Protein AF-A0A7S4Q093-F1 (afdb_monomer_lite)

Structure (mmCIF, N/CA/C/O backbone):
data_AF-A0A7S4Q093-F1
#
_entry.id   AF-A0A7S4Q093-F1
#
loop_
_atom_site.group_PDB
_atom_site.id
_atom_site.type_symbol
_atom_site.label_atom_id
_atom_site.label_alt_id
_atom_site.label_comp_id
_atom_site.label_asym_id
_atom_site.label_entity_id
_atom_site.label_seq_id
_atom_site.pdbx_PDB_ins_code
_atom_site.Cartn_x
_atom_site.Cartn_y
_atom_site.Cartn_z
_atom_site.occupancy
_atom_site.B_iso_or_equiv
_atom_site.auth_seq_id
_atom_site.auth_comp_id
_atom_site.auth_asym_id
_atom_site.auth_atom_id
_atom_site.pdbx_PDB_model_num
ATOM 1 N N . THR A 1 1 ? -4.321 59.239 10.954 1.00 41.81 1 THR A N 1
ATOM 2 C CA . THR A 1 1 ? -4.217 59.360 9.483 1.00 41.81 1 THR A CA 1
ATOM 3 C C . THR A 1 1 ? -3.588 58.085 8.935 1.00 41.81 1 THR A C 1
ATOM 5 O O . THR A 1 1 ? -2.416 57.881 9.186 1.00 41.81 1 THR A O 1
ATOM 8 N N . ASN A 1 2 ? -4.231 57.126 8.271 1.00 36.97 2 ASN A N 1
ATOM 9 C CA . ASN A 1 2 ? -5.605 56.872 7.836 1.00 36.97 2 ASN A CA 1
ATOM 10 C C . ASN A 1 2 ? -5.773 55.340 7.677 1.00 36.97 2 ASN A C 1
ATOM 12 O O . ASN A 1 2 ? -4.810 54.667 7.329 1.00 36.97 2 ASN A O 1
ATOM 16 N N . ALA A 1 3 ? -6.993 54.868 7.967 1.00 38.91 3 ALA A N 1
ATOM 17 C CA . ALA A 1 3 ? -7.809 53.797 7.353 1.00 38.91 3 ALA A CA 1
ATOM 18 C C . ALA A 1 3 ? -7.113 52.649 6.575 1.00 38.91 3 ALA A C 1
ATOM 20 O O . ALA A 1 3 ? -6.333 52.891 5.666 1.00 38.91 3 ALA A O 1
ATOM 21 N N . ALA A 1 4 ? -7.334 51.367 6.897 1.00 43.38 4 ALA A N 1
ATOM 22 C CA . ALA A 1 4 ? -8.561 50.572 6.688 1.00 43.38 4 ALA A CA 1
ATOM 23 C C . ALA A 1 4 ? -9.016 50.506 5.214 1.00 43.38 4 ALA A C 1
ATOM 25 O O . ALA A 1 4 ? -9.569 51.469 4.693 1.00 43.38 4 ALA A O 1
ATOM 26 N N . ALA A 1 5 ? -8.856 49.338 4.579 1.00 48.91 5 ALA A N 1
ATOM 27 C CA . ALA A 1 5 ? -9.559 48.976 3.350 1.00 48.91 5 ALA A CA 1
ATOM 28 C C . ALA A 1 5 ? -10.008 47.509 3.418 1.00 48.91 5 ALA A C 1
ATOM 30 O O . ALA A 1 5 ? -9.231 46.569 3.272 1.00 48.91 5 ALA A O 1
ATOM 31 N N . VAL A 1 6 ? -11.300 47.376 3.695 1.00 45.00 6 VAL A N 1
ATOM 32 C CA . VAL A 1 6 ? -12.153 46.202 3.531 1.00 45.00 6 VAL A CA 1
ATOM 33 C C . VAL A 1 6 ? -12.387 45.990 2.033 1.00 45.00 6 VAL A C 1
ATOM 35 O O . VAL A 1 6 ? -12.775 46.935 1.351 1.00 45.00 6 VAL A O 1
ATOM 38 N N . SER A 1 7 ? -12.234 44.765 1.526 1.00 49.38 7 SER A N 1
ATOM 39 C CA . SER A 1 7 ? -12.837 44.369 0.247 1.00 49.38 7 SER A CA 1
ATOM 40 C C . SER A 1 7 ? -13.819 43.224 0.470 1.00 49.38 7 SER A C 1
ATOM 42 O O . SER A 1 7 ? -13.438 42.064 0.626 1.00 49.38 7 SER A O 1
ATOM 44 N N . GLN A 1 8 ? -15.098 43.587 0.493 1.00 39.06 8 GLN A N 1
ATOM 45 C CA . GLN A 1 8 ? -16.217 42.694 0.231 1.00 39.06 8 GLN A CA 1
ATOM 46 C C . GLN A 1 8 ? -16.227 42.354 -1.265 1.00 39.06 8 GLN A C 1
ATOM 48 O O . GLN A 1 8 ? -16.162 43.249 -2.104 1.00 39.06 8 GLN A O 1
ATOM 53 N N . GLY A 1 9 ? -16.345 41.071 -1.589 1.00 37.94 9 GLY A N 1
ATOM 54 C CA . GLY A 1 9 ? -16.646 40.580 -2.931 1.00 37.94 9 GLY A CA 1
ATOM 55 C C . GLY A 1 9 ? -17.613 39.415 -2.795 1.00 37.94 9 GLY A C 1
ATOM 56 O O . GLY A 1 9 ? -17.216 38.328 -2.388 1.00 37.94 9 GLY A O 1
ATOM 57 N N . GLY A 1 10 ? -18.895 39.687 -3.026 1.00 34.59 10 GLY A N 1
ATOM 58 C CA . GLY A 1 10 ? -19.968 38.704 -2.955 1.00 34.59 10 GLY A CA 1
ATOM 59 C C . GLY A 1 10 ? -20.244 38.001 -4.284 1.00 34.59 10 GLY A C 1
ATOM 60 O O . GLY A 1 10 ? -19.750 38.400 -5.333 1.00 34.59 10 GLY A O 1
ATOM 61 N N . GLY A 1 11 ? -21.142 37.017 -4.199 1.00 33.53 11 GLY A N 1
ATOM 62 C CA . GLY A 1 11 ? -22.053 36.643 -5.281 1.00 33.53 11 GLY A CA 1
ATOM 63 C C . GLY A 1 11 ? -21.594 35.491 -6.171 1.00 33.53 11 GLY A C 1
ATOM 64 O O . GLY A 1 11 ? -20.792 35.677 -7.075 1.00 33.53 11 GLY A O 1
ATOM 65 N N . GLY A 1 12 ? -22.194 34.314 -5.979 1.00 34.25 12 GLY A N 1
ATOM 66 C CA . GLY A 1 12 ? -22.046 33.198 -6.914 1.00 34.25 12 GLY A CA 1
ATOM 67 C C . GLY A 1 12 ? -22.734 31.910 -6.475 1.00 34.25 12 GLY A C 1
ATOM 68 O O . GLY A 1 12 ? -22.118 30.853 -6.506 1.00 34.25 12 GLY A O 1
ATOM 69 N N . ALA A 1 13 ? -23.992 31.984 -6.031 1.00 38.88 13 ALA A N 1
ATOM 70 C CA . ALA A 1 13 ? -24.814 30.799 -5.808 1.00 38.88 13 ALA A CA 1
ATOM 71 C C . ALA A 1 13 ? -25.238 30.214 -7.166 1.00 38.88 13 ALA A C 1
ATOM 73 O O . ALA A 1 13 ? -26.128 30.752 -7.821 1.00 38.88 13 ALA A O 1
ATOM 74 N N . MET A 1 14 ? -24.603 29.121 -7.592 1.00 45.47 14 MET A N 1
ATOM 75 C CA . MET A 1 14 ? -25.152 28.246 -8.626 1.00 45.47 14 MET A CA 1
ATOM 76 C C . MET A 1 14 ? -25.772 27.031 -7.950 1.00 45.47 14 MET A C 1
ATOM 78 O O . MET A 1 14 ? -25.078 26.188 -7.385 1.00 45.47 14 MET A O 1
ATOM 82 N N . GLY A 1 15 ? -27.101 26.977 -7.996 1.00 39.75 15 GLY A N 1
ATOM 83 C CA . GLY A 1 15 ? -27.858 25.782 -7.675 1.00 39.75 15 GLY A CA 1
ATOM 84 C C . GLY A 1 15 ? -27.622 24.715 -8.738 1.00 39.75 15 GLY A C 1
ATOM 85 O O . GLY A 1 15 ? -27.800 24.964 -9.928 1.00 39.75 15 GLY A O 1
ATOM 86 N N . ILE A 1 16 ? -27.258 23.518 -8.293 1.00 44.91 16 ILE A N 1
ATOM 87 C CA . ILE A 1 16 ? -27.416 22.293 -9.069 1.00 44.91 16 ILE A CA 1
ATOM 88 C C . ILE A 1 16 ? -28.429 21.460 -8.298 1.00 44.91 16 ILE A C 1
ATOM 90 O O . ILE A 1 16 ? -28.146 20.921 -7.231 1.00 44.91 16 ILE A O 1
ATOM 94 N N . GLY A 1 17 ? -29.651 21.462 -8.819 1.00 35.31 17 GLY A N 1
ATOM 95 C CA . GLY A 1 17 ? -30.701 20.556 -8.401 1.00 35.31 17 GLY A CA 1
ATOM 96 C C . GLY A 1 17 ? -30.559 19.195 -9.075 1.00 35.31 17 GLY A C 1
ATOM 97 O O . GLY A 1 17 ? -29.995 19.082 -10.160 1.00 35.31 17 GLY A O 1
ATOM 98 N N . GLY A 1 18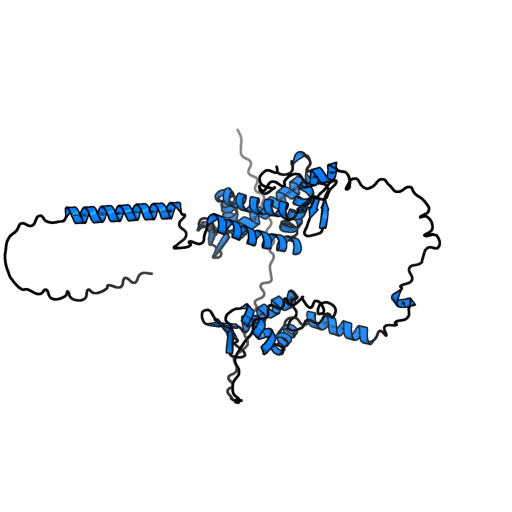 ? -31.170 18.200 -8.435 1.00 35.41 18 GLY A N 1
ATOM 99 C CA . GLY A 1 18 ? -31.734 17.033 -9.105 1.00 35.41 18 GLY A CA 1
ATOM 100 C C . GLY A 1 18 ? -30.784 15.862 -9.318 1.00 35.41 18 GLY A C 1
ATOM 101 O O . GLY A 1 18 ? -30.053 15.828 -10.299 1.00 35.41 18 GLY A O 1
ATOM 102 N N . LEU A 1 19 ? -30.884 14.864 -8.435 1.00 41.19 19 LEU A N 1
ATOM 103 C CA . LEU A 1 19 ? -31.266 13.475 -8.752 1.00 41.19 19 LEU A CA 1
ATOM 104 C C . LEU A 1 19 ? -30.945 12.587 -7.535 1.00 41.19 19 LEU A C 1
ATOM 106 O O . LEU A 1 19 ? -30.003 11.799 -7.544 1.00 41.19 19 LEU A O 1
ATOM 110 N N . LEU A 1 20 ? -31.742 12.734 -6.469 1.00 38.94 20 LEU A N 1
ATOM 111 C CA . LEU A 1 20 ? -31.975 11.621 -5.551 1.00 38.94 20 LEU A CA 1
ATOM 112 C C . LEU A 1 20 ? -32.870 10.629 -6.299 1.00 38.94 20 LEU A C 1
ATOM 114 O O . LEU A 1 20 ? -34.013 10.943 -6.619 1.00 38.94 20 LEU A O 1
ATOM 118 N N . GLY A 1 21 ? -32.307 9.475 -6.643 1.00 35.91 21 GLY A N 1
ATOM 119 C CA . GLY A 1 21 ? -33.077 8.305 -7.031 1.00 35.91 21 GLY A CA 1
ATOM 120 C C . GLY A 1 21 ? -33.432 7.530 -5.773 1.00 35.91 21 GLY A C 1
ATOM 121 O O . GLY A 1 21 ? -32.570 6.860 -5.207 1.00 35.91 21 GLY A O 1
ATOM 122 N N . ASP A 1 22 ? -34.685 7.647 -5.352 1.00 33.94 22 ASP A N 1
ATOM 123 C CA . ASP A 1 22 ? -35.308 6.760 -4.379 1.00 33.94 22 ASP A CA 1
ATOM 124 C C . ASP A 1 22 ? -35.405 5.358 -5.003 1.00 33.94 22 ASP A C 1
ATOM 126 O O . ASP A 1 22 ? -36.080 5.163 -6.016 1.00 33.94 22 ASP A O 1
ATOM 130 N N . TYR A 1 23 ? -34.684 4.388 -4.437 1.00 38.84 23 TYR A N 1
ATOM 131 C CA . TYR A 1 23 ? -34.866 2.970 -4.750 1.00 38.84 23 TYR A CA 1
ATOM 132 C C . TYR A 1 23 ? -35.584 2.333 -3.563 1.00 38.84 23 TYR A C 1
ATOM 134 O O . TYR A 1 23 ? -34.967 1.983 -2.556 1.00 38.84 23 TYR A O 1
ATOM 142 N N . ASP A 1 24 ? -36.905 2.284 -3.691 1.00 34.56 24 ASP A N 1
ATOM 143 C CA . ASP A 1 24 ? -37.851 1.716 -2.741 1.00 34.56 24 ASP A CA 1
ATOM 144 C C . ASP A 1 24 ? -38.263 0.294 -3.170 1.00 34.56 24 ASP A C 1
ATOM 146 O O . ASP A 1 24 ? -38.396 0.006 -4.360 1.00 34.56 24 ASP A O 1
ATOM 150 N N . SER A 1 25 ? -38.510 -0.522 -2.147 1.00 38.59 25 SER A N 1
ATOM 151 C CA . SER A 1 25 ? -39.429 -1.664 -2.076 1.00 38.59 25 SER A CA 1
ATOM 152 C C . SER A 1 25 ? -39.102 -3.004 -2.775 1.00 38.59 25 SER A C 1
ATOM 154 O O . SER A 1 25 ? -39.119 -3.158 -3.993 1.00 38.59 25 SER A O 1
ATOM 156 N N . ASP A 1 26 ? -38.827 -3.982 -1.900 1.00 40.19 26 ASP A N 1
ATOM 157 C CA . ASP A 1 26 ? -39.508 -5.281 -1.731 1.00 40.19 26 ASP A CA 1
ATOM 158 C C . ASP A 1 26 ? -39.738 -6.237 -2.916 1.00 40.19 26 ASP A C 1
ATOM 160 O O . ASP A 1 26 ? -40.526 -5.981 -3.813 1.00 40.19 26 ASP A O 1
ATOM 164 N N . ASP A 1 27 ? -39.136 -7.428 -2.798 1.00 38.56 27 ASP A N 1
ATOM 165 C CA . ASP A 1 27 ? -39.721 -8.770 -3.014 1.00 38.56 27 ASP A CA 1
ATOM 166 C C . ASP A 1 27 ? -38.561 -9.779 -2.786 1.00 38.56 27 ASP A C 1
ATOM 168 O O . ASP A 1 27 ? -37.465 -9.604 -3.307 1.00 38.56 27 ASP A O 1
ATOM 172 N N . GLU A 1 28 ? -38.604 -10.783 -1.905 1.00 39.38 28 GLU A N 1
ATOM 173 C CA . GLU A 1 28 ? -39.459 -11.967 -1.984 1.00 39.38 28 GLU A CA 1
ATOM 174 C C . GLU A 1 28 ? -39.559 -12.711 -0.628 1.00 39.38 28 GLU A C 1
ATOM 176 O O . GLU A 1 28 ? -38.603 -12.833 0.145 1.00 39.38 28 GLU A O 1
ATOM 181 N N . ARG A 1 29 ? -40.741 -13.297 -0.399 1.00 36.84 29 ARG A N 1
ATOM 182 C CA . ARG A 1 29 ? -41.085 -14.286 0.642 1.00 36.84 29 ARG A CA 1
ATOM 183 C C . ARG A 1 29 ? -40.272 -15.591 0.529 1.00 36.84 29 ARG A C 1
ATOM 185 O O . ARG A 1 29 ? -40.021 -16.046 -0.584 1.00 36.84 29 ARG A O 1
ATOM 192 N N . PRO A 1 30 ? -40.018 -16.324 1.632 1.00 39.66 30 PRO A N 1
ATOM 193 C CA . PRO A 1 30 ? -39.622 -17.725 1.545 1.00 39.66 30 PRO A CA 1
ATOM 194 C C . PRO A 1 30 ? -40.848 -18.632 1.351 1.00 39.66 30 PRO A C 1
ATOM 196 O O . PRO A 1 30 ? -41.796 -18.607 2.139 1.00 39.66 30 PRO A O 1
ATOM 199 N N . ALA A 1 31 ? -40.817 -19.463 0.309 1.00 36.34 31 ALA A N 1
ATOM 200 C CA . ALA A 1 31 ? -41.758 -20.561 0.134 1.00 36.34 31 ALA A CA 1
ATOM 201 C C . ALA A 1 31 ? -41.451 -21.690 1.132 1.00 36.34 31 ALA A C 1
ATOM 203 O O . ALA A 1 31 ? -40.330 -22.198 1.197 1.00 36.34 31 ALA A O 1
ATOM 204 N N . ALA A 1 32 ? -42.472 -22.086 1.889 1.00 36.25 32 ALA A N 1
ATOM 205 C CA . ALA A 1 32 ? -42.519 -23.348 2.610 1.00 36.25 32 ALA A CA 1
ATOM 206 C C . ALA A 1 32 ? -42.707 -24.508 1.617 1.00 36.25 32 ALA A C 1
ATOM 208 O O . ALA A 1 32 ? -43.475 -24.393 0.662 1.00 36.25 32 ALA A O 1
ATOM 209 N N . GLY A 1 33 ? -42.031 -25.629 1.861 1.00 33.47 33 GLY A N 1
ATOM 210 C CA . GLY A 1 33 ? -42.179 -26.842 1.064 1.00 33.47 33 GLY A CA 1
ATOM 211 C C . GLY A 1 33 ? -41.406 -28.015 1.654 1.00 33.47 33 GLY A C 1
ATOM 212 O O . GLY A 1 33 ? -40.234 -28.212 1.347 1.00 33.47 33 GLY A O 1
ATOM 213 N N . ASP A 1 34 ? -42.088 -28.788 2.495 1.00 32.59 34 ASP A N 1
ATOM 214 C CA . ASP A 1 34 ? -41.695 -30.129 2.921 1.00 32.59 34 ASP A CA 1
ATOM 215 C C . ASP A 1 34 ? -41.695 -31.120 1.740 1.00 32.59 34 ASP A C 1
ATOM 217 O O . ASP A 1 34 ? -42.625 -31.136 0.934 1.00 32.59 34 ASP A O 1
ATOM 221 N N . SER A 1 35 ? -40.694 -32.007 1.668 1.00 33.81 35 SER A N 1
ATOM 222 C CA . SER A 1 35 ? -40.872 -33.478 1.661 1.00 33.81 35 SER A CA 1
ATOM 223 C C . SER A 1 35 ? -39.650 -34.249 1.120 1.00 33.81 35 SER A C 1
ATOM 225 O O . SER A 1 35 ? -39.313 -34.255 -0.058 1.00 33.81 35 SER A O 1
ATOM 227 N N . VAL A 1 36 ? -38.988 -34.927 2.060 1.00 37.00 36 VAL A N 1
ATOM 228 C CA . VAL A 1 36 ? -38.481 -36.313 2.049 1.00 37.00 36 VAL A CA 1
ATOM 229 C C . VAL A 1 36 ? -38.306 -37.031 0.693 1.00 37.00 36 VAL A C 1
ATOM 231 O O . VAL A 1 36 ? -39.284 -37.414 0.055 1.00 37.00 36 VAL A O 1
ATOM 234 N N . LYS A 1 37 ? -37.072 -37.483 0.410 1.00 34.25 37 LYS A N 1
ATOM 235 C CA . LYS A 1 37 ? -36.822 -38.900 0.072 1.00 34.25 37 LYS A CA 1
ATOM 236 C C . LYS A 1 37 ? -35.400 -39.348 0.406 1.00 34.25 37 LYS A C 1
ATOM 238 O O . LYS A 1 37 ? -34.410 -38.734 0.028 1.00 34.25 37 LYS A O 1
ATOM 243 N N . ALA A 1 38 ? -35.365 -40.439 1.159 1.00 34.88 38 ALA A N 1
ATOM 244 C CA . ALA A 1 38 ? -34.202 -41.142 1.655 1.00 34.88 38 ALA A CA 1
ATOM 245 C C . ALA A 1 38 ? -33.433 -41.859 0.541 1.00 34.88 38 ALA A C 1
ATOM 247 O O . ALA A 1 38 ? -34.047 -42.525 -0.288 1.00 34.88 38 ALA A O 1
ATOM 248 N N . LEU A 1 39 ? -32.102 -41.847 0.627 1.00 34.94 39 LEU A N 1
ATOM 249 C CA . LEU A 1 39 ? -31.266 -42.955 0.174 1.00 34.94 39 LEU A CA 1
ATOM 250 C C . LEU A 1 39 ? -30.176 -43.214 1.215 1.00 34.94 39 LEU A C 1
ATOM 252 O O . LEU A 1 39 ? -29.510 -42.307 1.710 1.00 34.94 39 LEU A O 1
ATOM 256 N N . LYS A 1 40 ? -30.085 -44.488 1.584 1.00 35.03 40 LYS A N 1
ATOM 257 C CA . LYS A 1 40 ? -29.307 -45.068 2.671 1.00 35.03 40 LYS A CA 1
ATOM 258 C C . LYS A 1 40 ? -28.421 -46.140 2.045 1.00 35.03 40 LYS A C 1
ATOM 260 O O . LYS A 1 40 ? -28.958 -47.093 1.494 1.00 35.03 40 LYS A O 1
ATOM 265 N N . SER A 1 41 ? -27.107 -45.998 2.171 1.00 35.00 41 SER A N 1
ATOM 266 C CA . SER A 1 41 ? -26.101 -47.070 2.039 1.00 35.00 41 SER A CA 1
ATOM 267 C C . SER A 1 41 ? -24.745 -46.442 2.382 1.00 35.00 41 SER A C 1
ATOM 269 O O . SER A 1 41 ? -24.310 -45.534 1.687 1.00 35.00 41 SER A O 1
ATOM 271 N N . ALA A 1 42 ? -24.230 -46.624 3.598 1.00 32.97 42 ALA A N 1
ATOM 272 C CA . ALA A 1 42 ? -23.535 -47.798 4.146 1.00 32.97 42 ALA A CA 1
ATOM 273 C C . ALA A 1 42 ? -22.020 -47.751 3.869 1.00 32.97 42 ALA A C 1
ATOM 275 O O . ALA A 1 42 ? -21.568 -47.496 2.761 1.00 32.97 42 ALA A O 1
ATOM 276 N N . ALA A 1 43 ? -21.283 -47.923 4.963 1.00 35.88 43 ALA A N 1
ATOM 277 C CA . ALA A 1 43 ? -19.899 -47.553 5.201 1.00 35.88 43 ALA A CA 1
ATOM 278 C C . ALA A 1 43 ? -18.875 -48.625 4.794 1.00 35.88 43 ALA A C 1
ATOM 280 O O . ALA A 1 43 ? -19.226 -49.797 4.711 1.00 35.88 43 ALA A O 1
ATOM 281 N N . ALA A 1 44 ? -17.607 -48.209 4.675 1.00 32.50 44 ALA A N 1
ATOM 282 C CA . ALA A 1 44 ? -16.437 -48.730 5.411 1.00 32.50 44 ALA A CA 1
ATOM 283 C C . ALA A 1 44 ? -15.148 -48.622 4.575 1.00 32.50 44 ALA A C 1
ATOM 285 O O . ALA A 1 44 ? -15.147 -48.950 3.393 1.00 32.50 44 ALA A O 1
ATOM 286 N N . GLY A 1 45 ? -14.038 -48.237 5.216 1.00 28.98 45 GLY A N 1
ATOM 287 C CA . GLY A 1 45 ? -12.690 -48.461 4.681 1.00 28.98 45 GLY A CA 1
ATOM 288 C C . GLY A 1 45 ? -11.679 -47.382 5.053 1.00 28.98 45 GLY A C 1
ATOM 289 O O . GLY A 1 45 ? -11.625 -46.337 4.422 1.00 28.98 45 GLY A O 1
ATOM 290 N N . ALA A 1 46 ? -10.892 -47.652 6.090 1.00 32.47 46 ALA A N 1
ATOM 291 C CA . ALA A 1 46 ? -9.829 -46.814 6.629 1.00 32.47 46 ALA A CA 1
ATOM 292 C C . ALA A 1 46 ? -8.517 -46.872 5.814 1.00 32.47 46 ALA A C 1
ATOM 294 O O . ALA A 1 46 ? -8.230 -47.889 5.192 1.00 32.47 46 ALA A O 1
ATOM 295 N N . GLY A 1 47 ? -7.670 -45.845 5.979 1.00 29.56 47 GLY A N 1
ATOM 296 C CA . GLY A 1 47 ? -6.220 -46.033 6.157 1.00 29.56 47 GLY A CA 1
ATOM 297 C C . GLY A 1 47 ? -5.268 -45.604 5.028 1.00 29.56 47 GLY A C 1
ATOM 298 O O . GLY A 1 47 ? -5.248 -46.230 3.979 1.00 29.56 47 GLY A O 1
ATOM 299 N N . GLY A 1 48 ? -4.398 -44.627 5.346 1.00 30.45 48 GLY A N 1
ATOM 300 C CA . GLY A 1 48 ? -3.030 -44.425 4.812 1.00 30.45 48 GLY A CA 1
ATOM 301 C C . GLY A 1 48 ? -2.942 -43.902 3.370 1.00 30.45 48 GLY A C 1
ATOM 302 O O . GLY A 1 48 ? -3.490 -44.487 2.452 1.00 30.45 48 GLY A O 1
ATOM 303 N N . THR A 1 49 ? -2.205 -42.851 3.015 1.00 30.33 49 THR A N 1
ATOM 304 C CA . THR A 1 49 ? -0.771 -42.631 3.237 1.00 30.33 49 THR A CA 1
ATOM 305 C C . THR A 1 49 ? -0.464 -41.232 2.689 1.00 30.33 49 THR A C 1
ATOM 307 O O . THR A 1 49 ? -0.940 -40.877 1.609 1.00 30.33 49 THR A O 1
ATOM 310 N N . GLU A 1 50 ? 0.313 -40.434 3.413 1.00 39.38 50 GLU A N 1
ATOM 311 C CA . GLU A 1 50 ? 0.811 -39.142 2.948 1.00 39.38 50 GLU A CA 1
ATOM 312 C C . GLU A 1 50 ? 1.860 -39.363 1.852 1.00 39.38 50 GLU A C 1
ATOM 314 O O . GLU A 1 50 ? 2.928 -39.919 2.100 1.00 39.38 50 GLU A O 1
ATOM 319 N N . SER A 1 51 ? 1.560 -38.927 0.628 1.00 32.84 51 SER A N 1
ATOM 320 C CA . SER A 1 51 ? 2.559 -38.755 -0.425 1.00 32.84 51 SER A CA 1
ATOM 321 C C . SER A 1 51 ? 2.631 -37.277 -0.789 1.00 32.84 51 SER A C 1
ATOM 323 O O . SER A 1 51 ? 1.727 -36.736 -1.432 1.00 32.84 51 SER A O 1
ATOM 325 N N . SER A 1 52 ? 3.717 -36.629 -0.378 1.00 40.00 52 SER A N 1
ATOM 326 C CA . SER A 1 52 ? 4.151 -35.302 -0.808 1.00 40.00 52 SER A CA 1
ATOM 327 C C . SER A 1 52 ? 4.569 -35.337 -2.284 1.00 40.00 52 SER A C 1
ATOM 329 O O . SER A 1 52 ? 5.741 -35.299 -2.644 1.00 40.00 52 SER A O 1
ATOM 331 N N . GLY A 1 53 ? 3.575 -35.438 -3.165 1.00 31.70 53 GLY A N 1
ATOM 332 C CA . GLY A 1 53 ? 3.723 -35.232 -4.598 1.00 31.70 53 GLY A CA 1
ATOM 333 C C . GLY A 1 53 ? 3.540 -33.755 -4.914 1.00 31.70 53 GLY A C 1
ATOM 334 O O . GLY A 1 53 ? 2.419 -33.256 -4.950 1.00 31.70 53 GLY A O 1
ATOM 335 N N . GLN A 1 54 ? 4.648 -33.058 -5.131 1.00 37.84 54 GLN A N 1
ATOM 336 C CA . GLN A 1 54 ? 4.697 -31.684 -5.615 1.00 37.84 54 GLN A CA 1
ATOM 337 C C . GLN A 1 54 ? 4.041 -31.638 -7.009 1.00 37.84 54 GLN A C 1
ATOM 339 O O . GLN A 1 54 ? 4.673 -31.940 -8.022 1.00 37.84 54 GLN A O 1
ATOM 344 N N . GLN A 1 55 ? 2.737 -31.343 -7.054 1.00 35.75 55 GLN A N 1
ATOM 345 C CA . GLN A 1 55 ? 1.987 -31.176 -8.296 1.00 35.75 55 GLN A CA 1
ATOM 346 C C . GLN A 1 55 ? 2.551 -29.958 -9.029 1.00 35.75 55 GLN A C 1
ATOM 348 O O . GLN A 1 55 ? 2.314 -28.813 -8.646 1.00 35.75 55 GLN A O 1
ATOM 353 N N . LYS A 1 56 ? 3.336 -30.217 -10.080 1.00 38.84 56 LYS A N 1
ATOM 354 C CA . LYS A 1 56 ? 3.640 -29.223 -11.109 1.00 38.84 56 LYS A CA 1
ATOM 355 C C . LYS A 1 56 ? 2.311 -28.668 -11.607 1.00 38.84 56 LYS A C 1
ATOM 357 O O . LYS A 1 56 ? 1.462 -29.432 -12.052 1.00 38.84 56 LYS A O 1
ATOM 362 N N . GLY A 1 57 ? 2.154 -27.354 -11.468 1.00 40.25 57 GLY A N 1
ATOM 363 C CA . GLY A 1 57 ? 0.997 -26.610 -11.936 1.00 40.25 57 GLY A CA 1
ATOM 364 C C . GLY A 1 57 ? 0.734 -26.923 -13.400 1.00 40.25 57 GLY A C 1
ATOM 365 O O . GLY A 1 57 ? 1.531 -26.606 -14.279 1.00 40.25 57 GLY A O 1
ATOM 366 N N . ASP A 1 58 ? -0.385 -27.588 -13.612 1.00 38.47 58 ASP A N 1
ATOM 367 C CA . ASP A 1 58 ? -0.986 -27.881 -14.893 1.00 38.47 58 ASP A CA 1
ATOM 368 C C . ASP A 1 58 ? -1.496 -26.568 -15.515 1.00 38.47 58 ASP A C 1
ATOM 370 O O . ASP A 1 58 ? -2.667 -26.204 -15.427 1.00 38.47 58 ASP A O 1
ATOM 374 N N . ASP A 1 59 ? -0.576 -25.821 -16.129 1.00 45.84 59 ASP A N 1
ATOM 375 C CA . ASP A 1 59 ? -0.819 -24.539 -16.814 1.00 45.84 59 ASP A CA 1
ATOM 376 C C . ASP A 1 59 ? -1.564 -24.713 -18.162 1.00 45.84 59 ASP A C 1
ATOM 378 O O . ASP A 1 59 ? -1.752 -23.764 -18.921 1.00 45.84 59 ASP A O 1
ATOM 382 N N . TRP A 1 60 ? -2.046 -25.925 -18.472 1.00 44.91 60 TRP A N 1
ATOM 383 C CA . TRP A 1 60 ? -2.763 -26.241 -19.716 1.00 44.91 60 TRP A CA 1
ATOM 384 C C . TRP A 1 60 ? -4.178 -25.643 -19.793 1.00 44.91 60 TRP A C 1
ATOM 386 O O . TRP A 1 60 ? -4.803 -25.669 -20.853 1.00 44.91 60 TRP A O 1
ATOM 396 N N . ALA A 1 61 ? -4.694 -25.071 -18.701 1.00 44.69 61 ALA A N 1
ATOM 397 C CA . ALA A 1 61 ? -6.013 -24.437 -18.678 1.00 44.69 61 ALA A CA 1
ATOM 398 C C . ALA A 1 61 ? -6.026 -22.992 -19.219 1.00 44.69 61 ALA A C 1
ATOM 400 O O . ALA A 1 61 ? -7.106 -22.465 -19.494 1.00 44.69 61 ALA A O 1
ATOM 401 N N . ARG A 1 62 ? -4.864 -22.341 -19.392 1.00 46.72 62 ARG A N 1
ATOM 402 C CA . ARG A 1 62 ? -4.803 -20.938 -19.845 1.00 46.72 62 ARG A CA 1
ATOM 403 C C . ARG A 1 62 ? -5.064 -20.759 -21.344 1.00 46.72 62 ARG A C 1
ATOM 405 O O . ARG A 1 62 ? -5.655 -19.754 -21.725 1.00 46.72 62 ARG A O 1
ATOM 412 N N . ASP A 1 63 ? -4.737 -21.749 -22.173 1.00 47.25 63 ASP A N 1
ATOM 413 C CA . ASP A 1 63 ? -4.767 -21.588 -23.637 1.00 47.25 63 ASP A CA 1
ATOM 414 C C . ASP A 1 63 ? -6.126 -21.867 -24.302 1.00 47.25 63 ASP A C 1
ATOM 416 O O . ASP A 1 63 ? -6.306 -21.576 -25.485 1.00 47.25 63 ASP A O 1
ATOM 420 N N . PHE A 1 64 ? -7.119 -22.372 -23.563 1.00 50.16 64 PHE A N 1
ATOM 421 C CA . PHE A 1 64 ? -8.433 -22.702 -24.139 1.00 50.16 64 PHE A CA 1
ATOM 422 C C . PHE A 1 64 ? -9.571 -21.772 -23.706 1.00 50.16 64 PHE A C 1
ATOM 424 O O . PHE A 1 64 ? -10.713 -21.997 -24.096 1.00 50.16 64 PHE A O 1
ATOM 431 N N . GLY A 1 65 ? -9.297 -20.738 -22.905 1.00 61.25 65 GLY A N 1
ATOM 432 C CA . GLY A 1 65 ? -10.310 -19.765 -22.477 1.00 61.25 65 GLY A CA 1
ATOM 433 C C . GLY A 1 65 ? -11.462 -20.345 -21.640 1.00 61.25 65 GLY A C 1
ATOM 434 O O . GLY A 1 65 ? -12.392 -19.628 -21.294 1.00 61.25 65 GLY A O 1
ATOM 435 N N . TYR A 1 66 ? -11.428 -21.626 -21.264 1.00 75.88 66 TYR A N 1
ATOM 436 C CA . TYR A 1 66 ? -12.490 -22.249 -20.478 1.00 75.88 66 TYR A CA 1
ATOM 437 C C . TYR A 1 66 ? -12.356 -21.893 -18.991 1.00 75.88 66 TYR A C 1
ATOM 439 O O . TYR A 1 66 ? -11.578 -22.496 -18.251 1.00 75.88 66 TYR A O 1
ATOM 447 N N . HIS A 1 67 ? -13.191 -20.965 -18.519 1.00 89.44 67 HIS A N 1
ATOM 448 C CA . HIS A 1 67 ? -13.370 -20.679 -17.091 1.00 89.44 67 HIS A CA 1
ATOM 449 C C . HIS A 1 67 ? -14.116 -21.826 -16.380 1.00 89.44 67 HIS A C 1
ATOM 451 O O . HIS A 1 67 ? -15.318 -21.762 -16.110 1.00 89.44 67 HIS A O 1
ATOM 457 N N . GLY A 1 68 ? -13.408 -22.923 -16.104 1.00 91.69 68 GLY A N 1
ATOM 458 C CA . GLY A 1 68 ? -13.934 -24.069 -15.361 1.00 91.69 68 GLY A CA 1
ATOM 459 C C . GLY A 1 68 ? -14.184 -23.793 -13.869 1.00 91.69 68 GLY A C 1
ATOM 460 O O . GLY A 1 68 ? -13.898 -22.720 -13.328 1.00 91.69 68 GLY A O 1
ATOM 461 N N . VAL A 1 69 ? -14.681 -24.810 -13.162 1.00 93.62 69 VAL A N 1
ATOM 462 C CA . VAL A 1 69 ? -14.940 -24.742 -11.709 1.00 93.62 69 VAL A CA 1
ATOM 463 C C . VAL A 1 69 ? -13.652 -24.455 -10.927 1.00 93.62 69 VAL A C 1
ATOM 465 O O . VAL A 1 69 ? -13.658 -23.622 -10.020 1.00 93.62 69 VAL A O 1
ATOM 468 N N . MET A 1 70 ? -12.544 -25.064 -11.361 1.00 93.94 70 MET A N 1
ATOM 469 C CA . MET A 1 70 ? -11.193 -24.906 -10.803 1.00 93.94 70 MET A CA 1
ATOM 470 C C . MET A 1 70 ? -10.397 -23.746 -11.430 1.00 93.94 70 MET A C 1
ATOM 472 O O . MET A 1 70 ? -9.189 -23.663 -11.241 1.00 93.94 70 MET A O 1
ATOM 476 N N . CYS A 1 71 ? -11.033 -22.874 -12.221 1.00 93.69 71 CYS A N 1
ATOM 477 C CA . CYS A 1 71 ? -10.346 -21.714 -12.785 1.00 93.69 71 CYS A CA 1
ATOM 478 C C . CYS A 1 71 ? -9.963 -20.731 -11.670 1.00 93.69 71 CYS A C 1
ATOM 480 O O . CYS A 1 71 ? -10.840 -20.276 -10.930 1.00 93.69 71 CYS A O 1
ATOM 482 N N . ASN A 1 72 ? -8.672 -20.398 -11.607 1.00 92.31 72 ASN A N 1
ATOM 483 C CA . ASN A 1 72 ? -8.064 -19.520 -10.605 1.00 92.31 72 ASN A CA 1
ATOM 484 C C . ASN A 1 72 ? -7.774 -18.107 -11.147 1.00 92.31 72 ASN A C 1
ATOM 486 O O . ASN A 1 72 ? -6.898 -17.429 -10.624 1.00 92.31 72 ASN A O 1
ATOM 490 N N . CYS A 1 73 ? -8.449 -17.661 -12.215 1.00 93.38 73 CYS A N 1
ATOM 491 C CA . CYS A 1 73 ? -8.353 -16.254 -12.620 1.00 93.38 73 CYS A CA 1
ATOM 492 C C . CYS A 1 73 ? -9.019 -15.350 -11.571 1.00 93.38 73 CYS A C 1
ATOM 494 O O . CYS A 1 73 ? -9.873 -15.817 -10.807 1.00 93.38 73 CYS A O 1
ATOM 496 N N . ASP A 1 74 ? -8.664 -14.069 -11.546 1.00 92.19 74 ASP A N 1
ATOM 497 C CA . ASP A 1 74 ? -9.100 -13.142 -10.495 1.00 92.19 74 ASP A CA 1
ATOM 498 C C . ASP A 1 74 ? -10.628 -13.012 -10.442 1.00 92.19 74 ASP A C 1
ATOM 500 O O . ASP A 1 74 ? -11.230 -13.190 -9.379 1.00 92.19 74 ASP A O 1
ATOM 504 N N . ASP A 1 75 ? -11.280 -12.884 -11.601 1.00 93.50 75 ASP A N 1
ATOM 505 C CA . ASP A 1 75 ? -12.744 -12.818 -11.687 1.00 93.50 75 ASP A CA 1
ATOM 506 C C . ASP A 1 75 ? -13.418 -14.094 -11.143 1.00 93.50 75 ASP A C 1
ATOM 508 O O . ASP A 1 75 ? -14.345 -14.048 -10.327 1.00 93.50 75 ASP A O 1
ATOM 512 N N . CYS A 1 76 ? -12.916 -15.277 -11.524 1.00 95.25 76 CYS A N 1
ATOM 513 C CA . CYS A 1 76 ? -13.437 -16.557 -11.034 1.00 95.25 76 CYS A CA 1
ATOM 514 C C . CYS A 1 76 ? -13.207 -16.745 -9.534 1.00 95.25 76 CYS A C 1
ATOM 516 O O . CYS A 1 76 ? -14.051 -17.352 -8.865 1.00 95.25 76 CYS A O 1
ATOM 518 N N . THR A 1 77 ? -12.085 -16.243 -9.021 1.00 95.94 77 THR A N 1
ATOM 519 C CA . THR A 1 77 ? -11.718 -16.318 -7.607 1.00 95.94 77 THR A CA 1
ATOM 520 C C . THR A 1 77 ? -12.644 -15.438 -6.773 1.00 95.94 77 THR A C 1
ATOM 522 O O . THR A 1 77 ? -13.190 -15.907 -5.772 1.00 95.94 77 THR A O 1
ATOM 525 N N . LEU A 1 78 ? -12.932 -14.213 -7.223 1.00 95.62 78 LEU A N 1
ATOM 526 C CA . LEU A 1 78 ? -13.896 -13.317 -6.577 1.00 95.62 78 LEU A CA 1
ATOM 527 C C . LEU A 1 78 ? -15.315 -13.906 -6.571 1.00 95.62 78 LEU A C 1
ATOM 529 O O . LEU A 1 78 ? -15.999 -13.888 -5.540 1.00 95.62 78 LEU A O 1
ATOM 533 N N . LEU A 1 79 ? -15.762 -14.485 -7.690 1.00 97.12 79 LEU A N 1
ATOM 534 C CA . LEU A 1 79 ? -17.064 -15.156 -7.769 1.00 97.12 79 LEU A CA 1
ATOM 535 C C . LEU A 1 79 ? -17.146 -16.369 -6.834 1.00 97.12 79 LEU A C 1
ATOM 537 O O . LEU A 1 79 ? -18.161 -16.554 -6.158 1.00 97.12 79 LEU A O 1
ATOM 541 N N . LEU A 1 80 ? -16.080 -17.168 -6.750 1.00 97.50 80 LEU A N 1
ATOM 542 C CA . LEU A 1 80 ? -16.005 -18.303 -5.834 1.00 97.50 80 LEU A CA 1
ATOM 543 C C . LEU A 1 80 ? -16.043 -17.847 -4.371 1.00 97.50 80 LEU A C 1
ATOM 545 O O . LEU A 1 80 ? -16.777 -18.428 -3.578 1.00 97.50 80 LEU A O 1
ATOM 549 N N . GLN A 1 81 ? -15.322 -16.784 -4.009 1.00 96.94 81 GLN A N 1
ATOM 550 C CA . GLN A 1 81 ? -15.365 -16.225 -2.655 1.00 96.94 81 GLN A CA 1
ATOM 551 C C . GLN A 1 81 ? -16.772 -15.744 -2.276 1.00 96.94 81 GLN A C 1
ATOM 553 O O . GLN A 1 81 ? -17.234 -16.030 -1.169 1.00 96.94 81 GLN A O 1
ATOM 558 N N . ARG A 1 82 ? -17.488 -15.080 -3.197 1.00 97.62 82 ARG A N 1
ATOM 559 C CA . ARG A 1 82 ? -18.892 -14.669 -2.996 1.00 97.62 82 ARG A CA 1
ATOM 560 C C . ARG A 1 82 ? -19.822 -15.870 -2.829 1.00 97.62 82 ARG A C 1
ATOM 562 O O . ARG A 1 82 ? -20.674 -15.866 -1.939 1.00 97.62 82 ARG A O 1
ATOM 569 N N . PHE A 1 83 ? -19.650 -16.907 -3.651 1.00 98.06 83 PHE A N 1
ATOM 570 C CA . PHE A 1 83 ? -20.422 -18.145 -3.535 1.00 98.06 83 PHE A CA 1
ATOM 571 C C . PHE A 1 83 ? -20.179 -18.835 -2.189 1.00 98.06 83 PHE A C 1
ATOM 573 O O . PHE A 1 83 ? -21.137 -19.195 -1.500 1.00 98.06 83 PHE A O 1
ATOM 580 N N . SER A 1 84 ? -18.912 -18.957 -1.785 1.00 97.56 84 SER A N 1
ATOM 581 C CA . SER A 1 84 ? -18.518 -19.503 -0.489 1.00 97.56 84 SER A CA 1
ATOM 582 C C . SER A 1 84 ? -19.126 -18.687 0.648 1.00 97.56 84 SER A C 1
ATOM 584 O O . SER A 1 84 ? -19.764 -19.261 1.516 1.00 97.56 84 SER A O 1
ATOM 586 N N . ALA A 1 85 ? -19.039 -17.355 0.632 1.00 97.19 85 ALA A N 1
ATOM 587 C CA . ALA A 1 85 ? -19.619 -16.514 1.684 1.00 97.19 85 ALA A CA 1
ATOM 588 C C . ALA A 1 85 ? -21.140 -16.711 1.843 1.00 97.19 85 ALA A C 1
ATOM 590 O O . ALA A 1 85 ? -21.645 -16.749 2.964 1.00 97.19 85 ALA A O 1
ATOM 591 N N . LYS A 1 86 ? -21.877 -16.901 0.738 1.00 98.00 86 LYS A N 1
ATOM 592 C CA . LYS A 1 86 ? -23.327 -17.149 0.781 1.00 98.00 86 LYS A CA 1
ATOM 593 C C . LYS A 1 86 ? -23.665 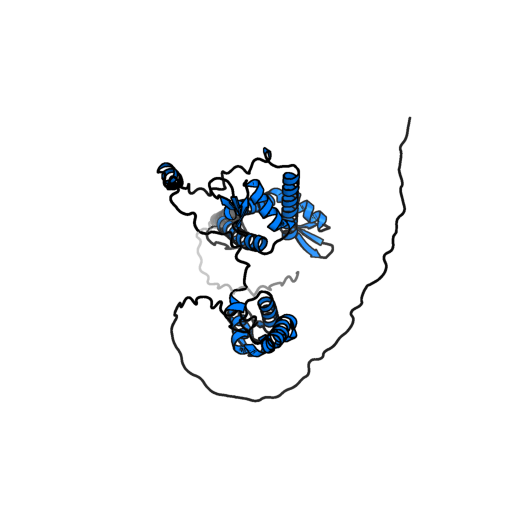-18.530 1.355 1.00 98.00 86 LYS A C 1
ATOM 595 O O . LYS A 1 86 ? -24.606 -18.661 2.146 1.00 98.00 86 LYS A O 1
ATOM 600 N N . ASN A 1 87 ? -22.897 -19.549 0.972 1.00 98.06 87 ASN A N 1
ATOM 601 C CA . ASN A 1 87 ? -23.194 -20.956 1.256 1.00 98.06 87 ASN A CA 1
ATOM 602 C C . ASN A 1 87 ? -22.408 -21.547 2.434 1.00 98.06 87 ASN A C 1
ATOM 604 O O . ASN A 1 87 ? -22.609 -22.709 2.781 1.00 98.06 87 ASN A O 1
ATOM 608 N N . LEU A 1 88 ? -21.547 -20.764 3.078 1.00 97.88 88 LEU A N 1
ATOM 609 C CA . LEU A 1 88 ? -20.804 -21.156 4.268 1.00 97.88 88 LEU A CA 1
ATOM 610 C C . LEU A 1 88 ? -21.510 -20.640 5.524 1.00 97.88 88 LEU A C 1
ATOM 612 O O . LEU A 1 88 ? -21.946 -19.492 5.587 1.00 97.88 88 LEU A O 1
ATOM 616 N N . GLN A 1 89 ? -21.640 -21.495 6.533 1.00 98.06 89 GLN A N 1
ATOM 617 C CA . GLN A 1 89 ? -22.124 -21.125 7.859 1.00 98.06 89 GLN A CA 1
ATOM 618 C C . GLN A 1 89 ? -21.034 -21.418 8.889 1.00 98.06 89 GLN A C 1
ATOM 620 O O . GLN A 1 89 ? -20.604 -22.561 9.035 1.00 98.06 89 GLN A O 1
ATOM 625 N N . THR A 1 90 ? -20.602 -20.404 9.632 1.00 97.00 90 THR A N 1
ATOM 626 C CA . THR A 1 90 ? -19.633 -20.584 10.719 1.00 97.00 90 THR A CA 1
ATOM 627 C C . THR A 1 90 ? -20.330 -21.185 11.940 1.00 97.00 90 THR A C 1
ATOM 629 O O . THR A 1 90 ? -21.366 -20.683 12.376 1.00 97.00 90 THR A O 1
ATOM 632 N N . LYS A 1 91 ? -19.784 -22.275 12.486 1.00 94.75 91 LYS A N 1
ATOM 633 C CA . LYS A 1 91 ? -20.247 -22.913 13.726 1.00 94.75 91 LYS A CA 1
ATOM 634 C C . LYS A 1 91 ? -19.057 -23.079 14.670 1.00 94.75 91 LYS A C 1
ATOM 636 O O . LYS A 1 91 ? -18.369 -24.100 14.643 1.00 94.75 91 LYS A O 1
ATOM 641 N N . GLY A 1 92 ? -18.803 -22.049 15.477 1.00 94.69 92 GLY A N 1
ATOM 642 C CA . GLY A 1 92 ? -17.594 -21.959 16.299 1.00 94.69 92 GLY A CA 1
ATOM 643 C C . GLY A 1 92 ? -16.343 -21.862 15.423 1.00 94.69 92 GLY A C 1
ATOM 644 O O . GLY A 1 92 ? -16.302 -21.058 14.499 1.00 94.69 92 GLY A O 1
ATOM 645 N N . ILE A 1 93 ? -15.352 -22.719 15.678 1.00 94.31 93 ILE A N 1
ATOM 646 C CA . ILE A 1 93 ? -14.088 -22.778 14.918 1.00 94.31 93 ILE A CA 1
ATOM 647 C C . ILE A 1 93 ? -14.187 -23.536 13.582 1.00 94.31 93 ILE A C 1
ATOM 649 O O . ILE A 1 93 ? -13.212 -23.597 12.841 1.00 94.31 93 ILE A O 1
ATOM 653 N N . ARG A 1 94 ? -15.332 -24.164 13.280 1.00 96.81 94 ARG A N 1
ATOM 654 C CA . ARG A 1 94 ? -15.519 -24.979 12.069 1.00 96.81 94 ARG A CA 1
ATOM 655 C C . ARG A 1 94 ? -16.501 -24.330 11.102 1.00 96.81 94 ARG A C 1
ATOM 657 O O . ARG A 1 94 ? -17.366 -23.541 11.490 1.00 96.81 94 ARG A O 1
ATOM 664 N N . PHE A 1 95 ? -16.415 -24.732 9.840 1.00 98.19 95 PHE A N 1
ATOM 665 C CA . PHE A 1 95 ? -17.245 -24.198 8.770 1.00 98.19 95 PHE A CA 1
ATOM 666 C C . PHE A 1 95 ? -18.189 -25.270 8.228 1.00 98.19 95 PHE A C 1
ATOM 668 O O . PHE A 1 95 ? -17.745 -26.326 7.793 1.00 98.19 95 PHE A O 1
ATOM 675 N N . LYS A 1 96 ? -19.495 -25.000 8.246 1.00 98.19 96 LYS A N 1
ATOM 676 C CA . LYS A 1 96 ? -20.539 -25.895 7.742 1.00 98.19 96 LYS A CA 1
ATOM 677 C C . LYS A 1 96 ? -20.976 -25.467 6.341 1.00 98.19 96 LYS A C 1
ATOM 679 O O . LYS A 1 96 ? -21.367 -24.316 6.146 1.00 98.19 96 LYS A O 1
ATOM 684 N N . CYS A 1 97 ? -20.975 -26.388 5.383 1.00 98.50 97 CYS A N 1
ATOM 685 C CA . CYS A 1 97 ? -21.597 -26.185 4.076 1.00 98.50 97 CYS A CA 1
ATOM 686 C C . CYS A 1 97 ? -23.128 -26.151 4.224 1.00 98.50 97 CYS A C 1
ATOM 688 O O . CYS A 1 97 ? -23.720 -27.092 4.749 1.00 98.50 97 CYS A O 1
ATOM 690 N N . LYS A 1 98 ? -23.802 -25.091 3.763 1.00 98.31 98 LYS A N 1
ATOM 691 C CA . LYS A 1 98 ? -25.274 -24.992 3.825 1.00 98.31 98 LYS A CA 1
ATOM 692 C C . LYS A 1 98 ? -25.983 -25.954 2.864 1.00 98.31 98 LYS A C 1
ATOM 694 O O . LYS A 1 98 ? -27.123 -26.310 3.128 1.00 98.31 98 LYS A O 1
ATOM 699 N N . LEU A 1 99 ? -25.315 -26.377 1.787 1.00 97.81 99 LEU A N 1
ATOM 700 C CA . LEU A 1 99 ? -25.902 -27.219 0.739 1.00 97.81 99 LEU A CA 1
ATOM 701 C C . LEU A 1 99 ? -25.950 -28.700 1.144 1.00 97.81 99 LEU A C 1
ATOM 703 O O . LEU A 1 99 ? -26.990 -29.335 1.018 1.00 97.81 99 LEU A O 1
ATOM 707 N N . CYS A 1 100 ? -24.849 -29.243 1.671 1.00 98.00 100 CYS A N 1
ATOM 708 C CA . CYS A 1 100 ? -24.739 -30.665 2.031 1.00 98.00 100 CYS A CA 1
ATOM 709 C C . CYS A 1 100 ? -24.555 -30.923 3.537 1.00 98.00 100 CYS A C 1
ATOM 711 O O . CYS A 1 100 ? -24.503 -32.070 3.969 1.00 98.00 100 CYS A O 1
ATOM 713 N N . SER A 1 101 ? -24.459 -29.872 4.358 1.00 97.88 101 SER A N 1
ATOM 714 C CA . SER A 1 101 ? -24.188 -29.955 5.800 1.00 97.88 101 SER A CA 1
ATOM 715 C C . SER A 1 101 ? -22.820 -30.515 6.221 1.00 97.88 101 SER A C 1
ATOM 717 O O . SER A 1 101 ? -22.601 -30.661 7.426 1.00 97.88 101 SER A O 1
ATOM 719 N N . GLU A 1 102 ? -21.891 -30.760 5.293 1.00 98.06 102 GLU A N 1
ATOM 720 C CA . GLU A 1 102 ? -20.527 -31.202 5.609 1.00 98.06 102 GLU A CA 1
ATOM 721 C C . GLU A 1 102 ? -19.743 -30.125 6.381 1.00 98.06 102 GLU A C 1
ATOM 723 O O . GLU A 1 102 ? -19.930 -28.921 6.176 1.00 98.06 102 GLU A O 1
ATOM 728 N N . MET A 1 103 ? -18.885 -30.564 7.303 1.00 98.00 103 MET A N 1
ATOM 729 C CA . MET A 1 103 ? -18.090 -29.702 8.177 1.00 98.00 103 MET A CA 1
ATOM 730 C C . MET A 1 103 ? -16.627 -29.708 7.732 1.00 98.00 103 MET A C 1
ATOM 732 O O . MET A 1 103 ? -15.990 -30.756 7.713 1.00 98.00 103 MET A O 1
ATOM 736 N N . ALA A 1 104 ? -16.072 -28.533 7.463 1.00 97.81 104 ALA A N 1
ATOM 737 C CA . ALA A 1 104 ? -14.661 -28.330 7.168 1.00 97.81 104 ALA A CA 1
ATOM 738 C C . ALA A 1 104 ? -13.943 -27.663 8.351 1.00 97.81 104 ALA A C 1
ATOM 740 O O . ALA A 1 104 ? -14.503 -26.803 9.040 1.00 97.81 104 ALA A O 1
ATOM 741 N N . ALA A 1 105 ? -12.685 -28.050 8.579 1.00 97.12 105 ALA A N 1
ATOM 742 C CA . ALA A 1 105 ? -11.854 -27.480 9.640 1.00 97.12 105 ALA A CA 1
ATOM 743 C C . ALA A 1 105 ? -11.384 -26.051 9.320 1.00 97.12 105 ALA A C 1
ATOM 745 O O . ALA A 1 105 ? -11.281 -25.225 10.217 1.00 97.12 105 ALA A O 1
ATOM 746 N N . THR A 1 106 ? -11.136 -25.744 8.045 1.00 97.44 106 THR A N 1
ATOM 747 C CA . THR A 1 106 ? -10.626 -24.443 7.594 1.00 97.44 106 THR A CA 1
ATOM 748 C C . THR A 1 106 ? -11.471 -23.876 6.454 1.00 97.44 106 THR A C 1
ATOM 750 O O . THR A 1 106 ? -12.146 -24.607 5.722 1.00 97.44 106 THR A O 1
ATOM 753 N N . LYS A 1 107 ? -11.416 -22.552 6.265 1.00 96.31 107 LYS A N 1
ATOM 754 C CA . LYS A 1 107 ? -12.118 -21.859 5.172 1.00 96.31 107 LYS A CA 1
ATOM 755 C C . LYS A 1 107 ? -11.623 -22.305 3.788 1.00 96.31 107 LYS A C 1
ATOM 757 O O . LYS A 1 107 ? -12.419 -22.410 2.854 1.00 96.31 107 LYS A O 1
ATOM 762 N N . SER A 1 108 ? -10.328 -22.601 3.657 1.00 96.44 108 SER A N 1
ATOM 763 C CA . SER A 1 108 ? -9.740 -23.135 2.423 1.00 96.44 108 SER A CA 1
ATOM 764 C C . SER A 1 108 ? -10.269 -24.536 2.108 1.00 96.44 108 SER A C 1
ATOM 766 O O . SER A 1 108 ? -10.708 -24.773 0.984 1.00 96.44 108 SER A O 1
ATOM 768 N N . ALA A 1 109 ? -10.346 -25.425 3.106 1.00 97.62 109 ALA A N 1
ATOM 769 C CA . ALA A 1 109 ? -10.938 -26.753 2.944 1.00 97.62 109 ALA A CA 1
ATOM 770 C C . ALA A 1 109 ? -12.424 -26.678 2.556 1.00 97.62 109 ALA A C 1
ATOM 772 O O . ALA A 1 109 ? -12.865 -27.417 1.680 1.00 97.62 109 ALA A O 1
ATOM 773 N N . ALA A 1 110 ? -13.184 -25.741 3.135 1.00 97.81 110 ALA A N 1
ATOM 774 C CA . ALA A 1 110 ? -14.575 -25.514 2.745 1.00 97.81 110 ALA A CA 1
ATOM 775 C C . ALA A 1 110 ? -14.712 -25.025 1.293 1.00 97.81 110 ALA A C 1
ATOM 777 O O . ALA A 1 110 ? -15.596 -25.464 0.562 1.00 97.81 110 ALA A O 1
ATOM 778 N N . THR A 1 111 ? -13.817 -24.133 0.861 1.00 96.88 111 THR A N 1
ATOM 779 C CA . THR A 1 111 ? -13.805 -23.616 -0.516 1.00 96.88 111 THR A CA 1
ATOM 780 C C . THR A 1 111 ? -13.496 -24.728 -1.519 1.00 96.88 111 THR A C 1
ATOM 782 O O . THR A 1 111 ? -14.198 -24.870 -2.519 1.00 96.88 111 THR A O 1
ATOM 785 N N . LEU A 1 112 ? -12.514 -25.578 -1.208 1.00 97.19 112 LEU A N 1
ATOM 786 C CA . LEU A 1 112 ? -12.185 -26.753 -2.012 1.00 97.19 112 LEU A CA 1
ATOM 787 C C . LEU A 1 112 ? -13.337 -27.772 -2.035 1.00 97.19 112 LEU A C 1
ATOM 789 O O . LEU A 1 112 ? -13.621 -28.364 -3.076 1.00 97.19 112 LEU A O 1
ATOM 793 N N . HIS A 1 113 ? -14.036 -27.947 -0.909 1.00 98.06 113 HIS A N 1
ATOM 794 C CA . HIS A 1 113 ? -15.245 -28.765 -0.834 1.00 98.06 113 HIS A CA 1
ATOM 795 C C . HIS A 1 113 ? -16.332 -28.245 -1.792 1.00 98.06 113 HIS A C 1
ATOM 797 O O . HIS A 1 113 ? -16.871 -29.039 -2.559 1.00 98.06 113 HIS A O 1
ATOM 803 N N . PHE A 1 114 ? -16.601 -26.931 -1.848 1.00 98.06 114 PHE A N 1
ATOM 804 C CA . PHE A 1 114 ? -17.560 -26.377 -2.818 1.00 98.06 114 PHE A CA 1
ATOM 805 C C . PHE A 1 114 ? -17.159 -26.661 -4.267 1.00 98.06 114 PHE A C 1
ATOM 807 O O . PHE A 1 114 ? -18.005 -27.036 -5.074 1.00 98.06 114 PHE A O 1
ATOM 814 N N . GLN A 1 115 ? -15.874 -26.536 -4.602 1.00 97.00 115 GLN A N 1
ATOM 815 C CA . GLN A 1 115 ? -15.396 -26.818 -5.956 1.00 97.00 115 GLN A CA 1
ATOM 816 C C . GLN A 1 115 ? -15.523 -28.299 -6.345 1.00 97.00 115 GLN A C 1
ATOM 818 O O . GLN A 1 115 ? -15.723 -28.596 -7.519 1.00 97.00 115 GLN A O 1
ATOM 823 N N . ARG A 1 116 ? -15.415 -29.230 -5.387 1.00 97.19 116 ARG A N 1
ATOM 824 C CA . ARG A 1 116 ? -15.487 -30.679 -5.643 1.00 97.19 116 ARG A CA 1
ATOM 825 C C . ARG A 1 116 ? -16.911 -31.226 -5.571 1.00 97.19 116 ARG A C 1
ATOM 827 O O . ARG A 1 116 ? -17.362 -31.870 -6.510 1.00 97.19 116 ARG A O 1
ATOM 834 N N . ALA A 1 117 ? -17.611 -30.972 -4.468 1.00 97.88 117 ALA A N 1
ATOM 835 C CA . ALA A 1 117 ? -18.933 -31.534 -4.191 1.00 97.88 117 ALA A CA 1
ATOM 836 C C . ALA A 1 117 ? -20.071 -30.743 -4.857 1.00 97.88 117 ALA A C 1
ATOM 838 O O . ALA A 1 117 ? -21.100 -31.317 -5.197 1.00 97.88 117 ALA A O 1
ATOM 839 N N . HIS A 1 118 ? -19.871 -29.440 -5.081 1.00 97.94 118 HIS A N 1
ATOM 840 C CA . HIS A 1 118 ? -20.881 -28.514 -5.609 1.00 97.94 118 HIS A CA 1
ATOM 841 C C . HIS A 1 118 ? -20.421 -27.842 -6.910 1.00 97.94 118 HIS A C 1
ATOM 843 O O . HIS A 1 118 ? -20.754 -26.692 -7.200 1.00 97.94 118 HIS A O 1
ATOM 849 N N . ALA A 1 119 ? -19.647 -28.573 -7.717 1.00 96.75 119 ALA A N 1
ATOM 850 C CA . ALA A 1 119 ? -19.045 -28.077 -8.951 1.00 96.75 119 ALA A CA 1
ATOM 851 C C . ALA A 1 119 ? -20.083 -27.489 -9.927 1.00 96.75 119 ALA A C 1
ATOM 853 O O . ALA A 1 119 ? -19.875 -26.416 -10.499 1.00 96.75 119 ALA A O 1
ATOM 854 N N . ALA A 1 120 ? -21.224 -28.167 -10.083 1.00 97.12 120 ALA A N 1
ATOM 855 C CA . ALA A 1 120 ? -22.315 -27.722 -10.947 1.00 97.12 120 ALA A CA 1
ATOM 856 C C . ALA A 1 120 ? -22.952 -26.413 -10.449 1.00 97.12 120 ALA A C 1
ATOM 858 O O . ALA A 1 120 ? -23.152 -25.494 -11.245 1.00 97.12 120 ALA A O 1
ATOM 859 N N . ASP A 1 121 ? -23.192 -26.297 -9.139 1.00 98.00 121 ASP A N 1
ATOM 860 C CA . ASP A 1 121 ? -23.782 -25.108 -8.513 1.00 98.00 121 ASP A CA 1
ATOM 861 C C . ASP A 1 121 ? -22.848 -23.896 -8.624 1.00 98.00 121 ASP A C 1
ATOM 863 O O . ASP A 1 121 ? -23.278 -22.797 -8.982 1.00 98.00 121 ASP A O 1
ATOM 867 N N . VAL A 1 122 ? -21.547 -24.104 -8.387 1.00 97.38 122 VAL A N 1
ATOM 868 C CA . VAL A 1 122 ? -20.515 -23.071 -8.558 1.00 97.38 122 VAL A CA 1
ATOM 869 C C . VAL A 1 122 ? -20.472 -22.598 -10.011 1.00 97.38 122 VAL A C 1
ATOM 871 O O . VAL A 1 122 ? -20.453 -21.391 -10.263 1.00 97.38 122 VAL A O 1
ATOM 874 N N . GLN A 1 123 ? -20.497 -23.516 -10.983 1.00 96.00 123 GLN A N 1
ATOM 875 C CA . GLN A 1 123 ? -20.466 -23.146 -12.400 1.00 96.00 123 GLN A CA 1
ATOM 876 C C . GLN A 1 123 ? -21.736 -22.402 -12.831 1.00 96.00 123 GLN A C 1
ATOM 878 O O . GLN A 1 123 ? -21.653 -21.434 -13.590 1.00 96.00 123 GLN A O 1
ATOM 883 N N . ALA A 1 124 ? -22.905 -22.824 -12.343 1.00 96.25 124 ALA A N 1
ATOM 884 C CA . ALA A 1 124 ? -24.169 -22.140 -12.592 1.00 96.25 124 ALA A CA 1
ATOM 885 C C . ALA A 1 124 ? -24.155 -20.720 -12.009 1.00 96.25 124 ALA A C 1
ATOM 887 O O . ALA A 1 124 ? -24.512 -19.766 -12.702 1.00 96.25 124 ALA A O 1
ATOM 888 N N . PHE A 1 125 ? -23.651 -20.557 -10.781 1.00 97.56 125 PHE A N 1
ATOM 889 C CA . PHE A 1 125 ? -23.507 -19.251 -10.143 1.00 97.56 125 PHE A CA 1
ATOM 890 C C . PHE A 1 125 ? -22.563 -18.325 -10.916 1.00 97.56 125 PHE A C 1
ATOM 892 O O . PHE A 1 125 ? -22.912 -17.167 -11.153 1.00 97.56 125 PHE A O 1
ATOM 899 N N . LYS A 1 126 ? -21.401 -18.828 -11.362 1.00 95.94 126 LYS A N 1
ATOM 900 C CA . LYS A 1 126 ? -20.460 -18.053 -12.188 1.00 95.94 126 LYS A CA 1
ATOM 901 C C . LYS A 1 126 ? -21.129 -17.562 -13.479 1.00 95.94 126 LYS A C 1
ATOM 903 O O . LYS A 1 126 ? -21.076 -16.372 -13.775 1.00 95.94 126 LYS A O 1
ATOM 908 N N . LYS A 1 127 ? -21.832 -18.448 -14.198 1.00 94.81 127 LYS A N 1
ATOM 909 C CA . LYS A 1 127 ? -22.572 -18.096 -15.428 1.00 94.81 127 LYS A CA 1
ATOM 910 C C . LYS A 1 127 ? -23.682 -17.072 -15.184 1.00 94.81 127 LYS A C 1
ATOM 912 O O . LYS A 1 127 ? -23.891 -16.198 -16.020 1.00 94.81 127 LYS A O 1
ATOM 917 N N . GLN A 1 128 ? -24.391 -17.182 -14.061 1.00 96.50 128 GLN A N 1
ATOM 918 C CA . GLN A 1 128 ? -25.485 -16.277 -13.710 1.00 96.50 128 GLN A CA 1
ATOM 919 C C . GLN A 1 128 ? -24.979 -14.880 -13.337 1.00 96.50 128 GLN A C 1
ATOM 921 O O . GLN A 1 128 ? -25.574 -13.885 -13.743 1.00 96.50 128 GLN A O 1
ATOM 926 N N . LYS A 1 129 ? -23.912 -14.795 -12.533 1.00 96.88 129 LYS A N 1
ATOM 927 C CA . LYS A 1 129 ? -23.402 -13.516 -12.024 1.00 96.88 129 LYS A CA 1
ATOM 928 C C . LYS A 1 129 ? -22.531 -12.776 -13.022 1.00 96.88 129 LYS A C 1
ATOM 930 O O . LYS A 1 129 ? -22.562 -11.550 -13.023 1.00 96.88 129 LYS A O 1
ATOM 935 N N . GLU A 1 130 ? -21.816 -13.493 -13.880 1.00 93.06 130 GLU A N 1
ATOM 936 C CA . GLU A 1 130 ? -20.931 -12.866 -14.851 1.00 93.06 130 GLU A CA 1
ATOM 937 C C . GLU A 1 130 ? -20.995 -13.554 -16.220 1.00 93.06 130 GLU A C 1
ATOM 939 O O . GLU A 1 130 ? -20.055 -14.219 -16.659 1.00 93.06 130 GLU A O 1
ATOM 944 N N . PRO A 1 131 ? -22.111 -13.386 -16.952 1.00 89.94 131 PRO A N 1
ATOM 945 C CA . PRO A 1 131 ? -22.310 -14.055 -18.235 1.00 89.94 131 PRO A CA 1
ATOM 946 C C . PRO A 1 131 ? -21.289 -13.630 -19.301 1.00 89.94 131 PRO A C 1
ATOM 948 O O . PRO A 1 131 ? -21.076 -14.366 -20.261 1.00 89.94 131 PRO A O 1
ATOM 951 N N . ARG A 1 132 ? -20.649 -12.460 -19.153 1.00 90.31 132 ARG A N 1
ATOM 952 C CA . ARG A 1 132 ? -19.665 -11.931 -20.113 1.00 90.31 132 ARG A CA 1
ATOM 953 C C . ARG A 1 132 ? -18.435 -12.831 -20.245 1.00 90.31 132 ARG A C 1
ATOM 955 O O . ARG A 1 132 ? -18.043 -13.115 -21.373 1.00 90.31 132 ARG A O 1
ATOM 962 N N . LEU A 1 133 ? -17.923 -13.360 -19.130 1.00 87.12 133 LEU A N 1
ATOM 963 C CA . LEU A 1 133 ? -16.784 -14.292 -19.109 1.00 87.12 133 LEU A CA 1
ATOM 964 C C . LEU A 1 133 ? -17.056 -15.583 -19.897 1.00 87.12 133 LEU A C 1
ATOM 966 O O . LEU A 1 133 ? -16.134 -16.225 -20.387 1.00 87.12 133 LEU A O 1
ATOM 970 N N . PHE A 1 134 ? -18.328 -15.964 -20.040 1.00 85.81 134 PHE A N 1
ATOM 971 C CA . PHE A 1 134 ? -18.740 -17.194 -20.720 1.00 85.81 134 PHE A CA 1
ATOM 972 C C . PHE A 1 134 ? -19.275 -16.967 -22.140 1.00 85.81 134 PHE A C 1
ATOM 974 O O . PHE A 1 134 ? -19.355 -17.923 -22.909 1.00 85.81 134 PHE A O 1
ATOM 981 N N . LYS A 1 135 ? -19.647 -15.730 -22.500 1.00 82.50 135 LYS A N 1
ATOM 982 C CA . LYS A 1 135 ? -20.149 -15.381 -23.840 1.00 82.50 135 LYS A CA 1
ATOM 983 C C . LYS A 1 135 ? -19.038 -15.225 -24.875 1.00 82.50 135 LYS A C 1
ATOM 985 O O . LYS A 1 135 ? -19.226 -15.689 -25.991 1.00 82.50 135 LYS A O 1
ATOM 990 N N . ALA A 1 136 ? -17.887 -14.660 -24.497 1.00 69.38 136 ALA A N 1
ATOM 991 C CA . ALA A 1 136 ? -16.767 -14.436 -25.421 1.00 69.38 136 ALA A CA 1
ATOM 992 C C . ALA A 1 136 ? -16.342 -15.721 -26.163 1.00 69.38 136 ALA A C 1
ATOM 994 O O . ALA A 1 136 ? -16.030 -15.699 -27.347 1.00 69.38 136 ALA A O 1
ATOM 995 N N . LEU A 1 137 ? -16.438 -16.868 -25.488 1.00 66.19 137 LEU A N 1
ATOM 996 C CA . LEU A 1 137 ? -16.128 -18.173 -26.069 1.00 66.19 137 LEU A CA 1
ATOM 997 C C . LEU A 1 137 ? -17.180 -18.678 -27.053 1.00 66.19 137 LEU A C 1
ATOM 999 O O . LEU A 1 137 ? -16.832 -19.397 -27.983 1.00 66.19 137 LEU A O 1
ATOM 1003 N N . ALA A 1 138 ? -18.460 -18.369 -26.836 1.00 66.69 138 ALA A N 1
ATOM 1004 C CA . ALA A 1 138 ? -19.520 -18.809 -27.739 1.00 66.69 138 ALA A CA 1
ATOM 1005 C C . ALA A 1 138 ? -19.377 -18.119 -29.102 1.00 66.69 138 ALA A C 1
ATOM 1007 O O . ALA A 1 138 ? -19.508 -18.773 -30.137 1.00 66.69 138 ALA A O 1
ATOM 1008 N N . ASP A 1 139 ? -19.021 -16.834 -29.085 1.00 69.06 139 ASP A N 1
ATOM 1009 C CA . ASP A 1 139 ? -18.806 -16.041 -30.293 1.00 69.06 139 ASP A CA 1
ATOM 1010 C C . ASP A 1 139 ? -17.499 -16.447 -31.006 1.00 69.06 139 ASP A C 1
ATOM 1012 O O . ASP A 1 139 ? -17.496 -16.638 -32.225 1.00 69.06 139 ASP A O 1
ATOM 1016 N N . ASP A 1 140 ? -16.417 -16.716 -30.263 1.00 64.56 140 ASP A N 1
ATOM 1017 C CA . ASP A 1 140 ? -15.155 -17.214 -30.836 1.00 64.56 140 ASP A CA 1
ATOM 1018 C C . ASP A 1 140 ? -15.263 -18.647 -31.382 1.00 64.56 140 ASP A C 1
ATOM 1020 O O . ASP A 1 140 ? -14.696 -18.967 -32.432 1.00 64.56 140 ASP A O 1
ATOM 1024 N N . ALA A 1 141 ? -16.007 -19.529 -30.709 1.00 66.00 141 ALA A N 1
ATOM 1025 C CA . ALA A 1 141 ? -16.247 -20.890 -31.183 1.00 66.00 141 ALA A CA 1
ATOM 1026 C C . ALA A 1 141 ? -17.117 -20.897 -32.450 1.00 66.00 141 ALA A C 1
ATOM 1028 O O . ALA A 1 141 ? -16.825 -21.642 -33.389 1.00 66.00 141 ALA A O 1
ATOM 1029 N N . ALA A 1 142 ? -18.135 -20.031 -32.518 1.00 68.31 142 ALA A N 1
ATOM 1030 C CA . ALA A 1 142 ? -18.942 -19.844 -33.721 1.00 68.31 142 ALA A CA 1
ATOM 1031 C C . ALA A 1 142 ? -18.112 -19.260 -34.882 1.00 68.31 142 ALA A C 1
ATOM 1033 O O . ALA A 1 142 ? -18.235 -19.723 -36.017 1.00 68.31 142 ALA A O 1
ATOM 1034 N N . GLY A 1 143 ? -17.205 -18.316 -34.601 1.00 64.19 143 GLY A N 1
ATOM 1035 C CA . GLY A 1 143 ? -16.286 -17.750 -35.594 1.00 64.19 143 GLY A CA 1
ATOM 1036 C C . GLY A 1 143 ? -15.256 -18.755 -36.132 1.00 64.19 143 GLY A C 1
ATOM 1037 O O . GLY A 1 143 ? -14.932 -18.750 -37.323 1.00 64.19 143 GLY A O 1
ATOM 1038 N N . ARG A 1 144 ? -14.764 -19.673 -35.289 1.00 59.50 144 ARG A N 1
ATOM 1039 C CA . ARG A 1 144 ? -13.806 -20.716 -35.703 1.00 59.50 144 ARG A CA 1
ATOM 1040 C C . ARG A 1 144 ? -14.450 -21.886 -36.440 1.00 59.50 144 ARG A C 1
ATOM 1042 O O . ARG A 1 144 ? -13.809 -22.443 -37.323 1.00 59.50 144 ARG A O 1
ATOM 1049 N N . ALA A 1 145 ? -15.710 -22.225 -36.165 1.00 61.12 145 ALA A N 1
ATOM 1050 C CA . ALA A 1 145 ? -16.412 -23.275 -36.909 1.00 61.12 145 ALA A CA 1
ATOM 1051 C C . ALA A 1 145 ? -16.612 -22.928 -38.403 1.00 61.12 145 ALA A C 1
ATOM 1053 O O . ALA A 1 145 ? -16.776 -23.827 -39.228 1.00 61.12 145 ALA A O 1
ATOM 1054 N N . GLY A 1 146 ? -16.562 -21.639 -38.765 1.00 60.31 146 GLY A N 1
ATOM 1055 C CA . GLY A 1 146 ? -16.646 -21.168 -40.152 1.00 60.31 146 GLY A CA 1
ATOM 1056 C C . GLY A 1 146 ? -15.303 -21.037 -40.881 1.00 60.31 146 GLY A C 1
ATOM 1057 O O . GLY A 1 146 ? -15.278 -21.070 -42.113 1.00 60.31 146 GLY A O 1
ATOM 1058 N N . SER A 1 147 ? -14.178 -20.917 -40.167 1.00 58.78 147 SER A N 1
ATOM 1059 C CA . SER A 1 147 ? -12.859 -20.813 -40.799 1.00 58.78 147 SER A CA 1
ATOM 1060 C C . SER A 1 147 ? -12.223 -22.197 -40.919 1.00 58.78 147 SER A C 1
ATOM 1062 O O . SER A 1 147 ? -11.704 -22.770 -39.965 1.00 58.78 147 SER A O 1
ATOM 1064 N N . LYS A 1 148 ? -12.250 -22.764 -42.131 1.00 67.31 148 LYS A N 1
ATOM 1065 C CA . LYS A 1 148 ? -11.398 -23.908 -42.474 1.00 67.31 148 LYS A CA 1
ATOM 1066 C C . LYS A 1 148 ? -9.947 -23.457 -42.317 1.00 67.31 148 LYS A C 1
ATOM 1068 O O . LYS A 1 148 ? -9.418 -22.793 -43.203 1.00 67.31 148 LYS A O 1
ATOM 1073 N N . ILE A 1 149 ? -9.325 -23.780 -41.186 1.00 58.41 149 ILE A N 1
ATOM 1074 C CA . ILE A 1 149 ? -7.896 -23.559 -40.971 1.00 58.41 149 ILE A CA 1
ATOM 1075 C C . ILE A 1 149 ? -7.164 -24.408 -42.013 1.00 58.41 149 ILE A C 1
ATOM 1077 O O . ILE A 1 149 ? -7.091 -25.633 -41.926 1.00 58.41 149 ILE A O 1
ATOM 1081 N N . SER A 1 150 ? -6.693 -23.733 -43.053 1.00 66.25 150 SER A N 1
ATOM 1082 C CA . SER A 1 150 ? -5.815 -24.281 -44.070 1.00 66.25 150 SER A CA 1
ATOM 1083 C C . SER A 1 150 ? -4.446 -24.496 -43.419 1.00 66.25 150 SER A C 1
ATOM 1085 O O . SER A 1 150 ? -3.790 -23.552 -42.991 1.00 66.25 150 SER A O 1
ATOM 1087 N N . PHE A 1 151 ? -4.007 -25.752 -43.325 1.00 58.75 151 PHE A N 1
ATOM 1088 C CA . PHE A 1 151 ? -2.624 -26.098 -42.972 1.00 58.75 151 PHE A CA 1
ATOM 1089 C C . PHE A 1 151 ? -1.687 -25.995 -44.187 1.00 58.75 151 PHE A C 1
ATOM 1091 O O . PHE A 1 151 ? -0.624 -26.617 -44.217 1.00 58.75 151 PHE A O 1
ATOM 1098 N N . ALA A 1 152 ? -2.070 -25.243 -45.225 1.00 71.81 152 ALA A N 1
ATOM 1099 C CA . ALA A 1 152 ? -1.179 -25.000 -46.342 1.00 71.81 152 ALA A CA 1
ATOM 1100 C C . ALA A 1 152 ? 0.055 -24.239 -45.839 1.00 71.81 152 ALA A C 1
ATOM 1102 O O . ALA A 1 152 ? -0.045 -23.252 -45.107 1.00 71.81 152 ALA A O 1
ATOM 1103 N N . ARG A 1 153 ? 1.238 -24.705 -46.255 1.00 59.69 153 ARG A N 1
ATOM 1104 C CA . ARG A 1 153 ? 2.550 -24.139 -45.900 1.00 59.69 153 ARG A CA 1
ATOM 1105 C C . ARG A 1 153 ? 2.624 -22.617 -46.100 1.00 59.69 153 ARG A C 1
ATOM 1107 O O . ARG A 1 153 ? 3.363 -21.950 -45.380 1.00 59.69 153 ARG A O 1
ATOM 1114 N N . ASP A 1 154 ? 1.859 -22.083 -47.051 1.00 59.00 154 ASP A N 1
ATOM 1115 C CA . ASP A 1 154 ? 1.807 -20.656 -47.369 1.00 59.00 154 ASP A CA 1
ATOM 1116 C C . ASP A 1 154 ? 1.081 -19.794 -46.313 1.00 59.00 154 ASP A C 1
ATOM 1118 O O . ASP A 1 154 ? 1.477 -18.643 -46.126 1.00 59.00 154 ASP A O 1
ATOM 1122 N N . ASP A 1 155 ? 0.096 -20.326 -45.576 1.00 65.81 155 ASP A N 1
ATOM 1123 C CA . ASP A 1 155 ? -0.652 -19.565 -44.555 1.00 65.81 155 ASP A CA 1
ATOM 1124 C C . ASP A 1 155 ? 0.107 -19.474 -43.221 1.00 65.81 155 ASP A C 1
ATOM 1126 O O . ASP A 1 155 ? 0.076 -18.447 -42.537 1.00 65.81 155 ASP A O 1
ATOM 1130 N N . VAL A 1 156 ? 0.848 -20.529 -42.864 1.00 63.59 156 VAL A N 1
ATOM 1131 C CA . VAL A 1 156 ? 1.641 -20.590 -41.622 1.00 63.59 156 VAL A CA 1
ATOM 1132 C C . VAL A 1 156 ? 2.883 -19.699 -41.703 1.00 63.59 156 VAL A C 1
ATOM 1134 O O . VAL A 1 156 ? 3.301 -19.115 -40.705 1.00 63.59 156 VAL A O 1
ATOM 1137 N N . LEU A 1 157 ? 3.472 -19.558 -42.894 1.00 60.47 157 LEU A N 1
ATOM 1138 C CA . LEU A 1 157 ? 4.746 -18.861 -43.075 1.00 60.47 157 LEU A CA 1
ATOM 1139 C C . LEU A 1 157 ? 4.625 -17.378 -43.430 1.00 60.47 157 LEU A C 1
ATOM 1141 O O . LEU A 1 157 ? 5.666 -16.804 -43.738 1.00 60.47 157 LEU A O 1
ATOM 1145 N N . ARG A 1 158 ? 3.414 -16.779 -43.389 1.00 53.97 158 ARG A N 1
ATOM 1146 C CA . ARG A 1 158 ? 3.110 -15.355 -43.681 1.00 53.97 158 ARG A CA 1
ATOM 1147 C C . ARG A 1 158 ? 4.248 -14.683 -44.443 1.00 53.97 158 ARG A C 1
ATOM 1149 O O . ARG A 1 158 ? 5.113 -14.085 -43.804 1.00 53.97 158 ARG A O 1
ATOM 1156 N N . LYS A 1 159 ? 4.266 -14.837 -45.774 1.00 54.59 159 LYS A N 1
ATOM 1157 C CA . LYS A 1 159 ? 5.307 -14.316 -46.678 1.00 54.59 159 LYS A CA 1
ATOM 1158 C C . LYS A 1 159 ? 5.696 -12.886 -46.286 1.00 54.59 159 LYS A C 1
ATOM 1160 O O . LYS A 1 159 ? 5.076 -11.926 -46.736 1.00 54.59 159 LYS A O 1
ATOM 1165 N N . ARG A 1 160 ? 6.720 -12.734 -45.441 1.00 55.97 160 ARG A N 1
ATOM 1166 C CA . ARG A 1 160 ? 7.435 -11.470 -45.331 1.00 55.97 160 ARG A CA 1
ATOM 1167 C C . ARG A 1 160 ? 8.157 -11.334 -46.666 1.00 55.97 160 ARG A C 1
ATOM 1169 O O . ARG A 1 160 ? 8.823 -12.298 -47.053 1.00 55.97 160 ARG A O 1
ATOM 1176 N N . PRO A 1 161 ? 7.990 -10.222 -47.397 1.00 58.91 161 PRO A N 1
ATOM 1177 C CA . PRO A 1 161 ? 8.819 -9.963 -48.560 1.00 58.91 161 PRO A CA 1
ATOM 1178 C C . PRO A 1 161 ? 10.271 -10.035 -48.090 1.00 58.91 161 PRO A C 1
ATOM 1180 O O . PRO A 1 161 ? 10.704 -9.271 -47.231 1.00 58.91 161 PRO A O 1
ATOM 1183 N N . VAL A 1 162 ? 10.971 -11.066 -48.552 1.00 55.31 162 VAL A N 1
ATOM 1184 C CA . VAL A 1 162 ? 12.402 -11.208 -48.330 1.00 55.31 162 VAL A CA 1
ATOM 1185 C C . VAL A 1 162 ? 13.024 -10.224 -49.303 1.00 55.31 162 VAL A C 1
ATOM 1187 O O . VAL A 1 162 ? 13.029 -10.479 -50.506 1.00 55.31 162 VAL A O 1
ATOM 1190 N N . ASP A 1 163 ? 13.461 -9.074 -48.794 1.00 54.03 163 ASP A N 1
ATOM 1191 C CA . ASP A 1 163 ? 14.238 -8.123 -49.580 1.00 54.03 163 ASP A CA 1
ATOM 1192 C C . ASP A 1 163 ? 15.451 -8.857 -50.156 1.00 54.03 163 ASP A C 1
ATOM 1194 O O . ASP A 1 163 ? 16.304 -9.367 -49.424 1.00 54.03 163 ASP A O 1
ATOM 1198 N N . ALA A 1 164 ? 15.507 -8.926 -51.488 1.00 58.34 164 ALA A N 1
ATOM 1199 C CA . ALA A 1 164 ? 16.521 -9.651 -52.251 1.00 58.34 164 ALA A CA 1
ATOM 1200 C C . ALA A 1 164 ? 17.947 -9.084 -52.080 1.00 58.34 164 ALA A C 1
ATOM 1202 O O . ALA A 1 164 ? 18.900 -9.642 -52.618 1.00 58.34 164 ALA A O 1
ATOM 1203 N N . GLU A 1 165 ? 18.107 -8.011 -51.303 1.00 53.19 165 GLU A N 1
ATOM 1204 C CA . GLU A 1 165 ? 19.394 -7.397 -50.973 1.00 53.19 165 GLU A CA 1
ATOM 1205 C C . GLU A 1 165 ? 19.916 -7.764 -49.574 1.00 53.19 165 GLU A C 1
ATOM 1207 O O . GLU A 1 165 ? 21.061 -7.449 -49.248 1.00 53.19 165 GLU A O 1
ATOM 1212 N N . SER A 1 166 ? 19.159 -8.509 -48.753 1.00 54.81 166 SER A N 1
ATOM 1213 C CA . SER A 1 166 ? 19.681 -9.062 -47.494 1.00 54.81 166 SER A CA 1
ATOM 1214 C C . SER A 1 166 ? 20.504 -10.327 -47.761 1.00 54.81 166 SER A C 1
ATOM 1216 O O . SER A 1 166 ? 20.155 -11.447 -47.386 1.00 54.81 166 SER A O 1
ATOM 1218 N N . SER A 1 167 ? 21.618 -10.142 -48.470 1.00 51.78 167 SER A N 1
ATOM 1219 C CA . SER A 1 167 ? 22.661 -11.147 -48.634 1.00 51.78 167 SER A CA 1
ATOM 1220 C C . SER A 1 167 ? 23.274 -11.441 -47.265 1.00 51.78 167 SER A C 1
ATOM 1222 O O . SER A 1 167 ? 24.167 -10.747 -46.775 1.00 51.78 167 SER A O 1
ATOM 1224 N N . PHE A 1 168 ? 22.762 -12.491 -46.627 1.00 50.62 168 PHE A N 1
ATOM 1225 C CA . PHE A 1 168 ? 23.296 -13.110 -45.418 1.00 50.62 168 PHE A CA 1
ATOM 1226 C C . PHE A 1 168 ? 24.607 -13.853 -45.759 1.00 50.62 168 PHE A C 1
ATOM 1228 O O . PHE A 1 168 ? 24.699 -15.073 -45.675 1.00 50.62 168 PHE A O 1
ATOM 1235 N N . GLY A 1 169 ? 25.610 -13.113 -46.244 1.00 52.62 169 GLY A N 1
ATOM 1236 C CA . GLY A 1 169 ? 26.825 -13.648 -46.872 1.00 52.62 169 GLY A CA 1
ATOM 1237 C C . GLY A 1 169 ? 28.124 -12.954 -46.449 1.00 52.62 169 GLY A C 1
ATOM 1238 O O . GLY A 1 169 ? 29.110 -13.016 -47.175 1.00 52.62 169 GLY A O 1
ATOM 1239 N N . GLY A 1 170 ? 28.141 -12.282 -45.292 1.00 49.12 170 GLY A N 1
ATOM 1240 C CA . GLY A 1 170 ? 29.255 -11.425 -44.858 1.00 49.12 170 GLY A CA 1
ATOM 1241 C C . GLY A 1 170 ? 29.990 -11.834 -43.575 1.00 49.12 170 GLY A C 1
ATOM 1242 O O . GLY A 1 170 ? 30.706 -11.007 -43.022 1.00 49.12 170 GLY A O 1
ATOM 1243 N N . PHE A 1 171 ? 29.852 -13.066 -43.071 1.00 50.69 171 PHE A N 1
ATOM 1244 C CA . PHE A 1 171 ? 30.578 -13.533 -41.868 1.00 50.69 171 PHE A CA 1
ATOM 1245 C C . PHE A 1 171 ? 31.979 -14.101 -42.172 1.00 50.69 171 PHE A C 1
ATOM 1247 O O . PHE A 1 171 ? 32.504 -14.950 -41.452 1.00 50.69 171 PHE A O 1
ATOM 1254 N N . ALA A 1 172 ? 32.620 -13.625 -43.239 1.00 50.62 172 ALA A N 1
ATOM 1255 C CA . ALA A 1 172 ? 34.000 -13.972 -43.542 1.00 50.62 172 ALA A CA 1
ATOM 1256 C C . ALA A 1 172 ? 34.963 -13.055 -42.764 1.00 50.62 172 ALA A C 1
ATOM 1258 O O . ALA A 1 172 ? 35.188 -11.907 -43.131 1.00 50.62 172 ALA A O 1
ATOM 1259 N N . LYS A 1 173 ? 35.569 -13.617 -41.711 1.00 54.88 173 LYS A N 1
ATOM 1260 C CA . LYS A 1 173 ? 36.881 -13.230 -41.154 1.00 54.88 173 LYS A CA 1
ATOM 1261 C C . LYS A 1 173 ? 37.024 -11.799 -40.605 1.00 54.88 173 LYS A C 1
ATOM 1263 O O . LYS A 1 173 ? 38.015 -11.133 -40.889 1.00 54.88 173 LYS A O 1
ATOM 1268 N N . LYS A 1 174 ? 36.112 -11.348 -39.740 1.00 54.19 174 LYS A N 1
ATOM 1269 C CA . LYS A 1 174 ? 36.496 -10.329 -38.746 1.00 54.19 174 LYS A CA 1
ATOM 1270 C C . LYS A 1 174 ? 37.241 -11.028 -37.613 1.00 54.19 174 LYS A C 1
ATOM 1272 O O . LYS A 1 174 ? 36.755 -12.035 -37.098 1.00 54.19 174 LYS A O 1
ATOM 1277 N N . GLU A 1 175 ? 38.438 -10.534 -37.304 1.00 58.22 175 GLU A N 1
ATOM 1278 C CA . GLU A 1 175 ? 39.230 -10.933 -36.139 1.00 58.22 175 GLU A CA 1
ATOM 1279 C C . GLU A 1 175 ? 38.321 -11.067 -34.918 1.00 58.22 175 GLU A C 1
ATOM 1281 O O . GLU A 1 175 ? 37.436 -10.231 -34.710 1.00 58.22 175 GLU A O 1
ATOM 1286 N N . LYS A 1 176 ? 38.509 -12.145 -34.144 1.00 64.38 176 LYS A N 1
ATOM 1287 C CA . LYS A 1 176 ? 37.777 -12.347 -32.892 1.00 64.38 176 LYS A CA 1
ATOM 1288 C C . LYS A 1 176 ? 37.924 -11.061 -32.069 1.00 64.38 176 LYS A C 1
ATOM 1290 O O . LYS A 1 176 ? 39.061 -10.735 -31.725 1.00 64.38 176 LYS A O 1
ATOM 1295 N N . PRO A 1 177 ? 36.833 -10.328 -31.775 1.00 66.31 177 PRO A N 1
ATOM 1296 C CA . PRO A 1 177 ? 36.920 -9.213 -30.849 1.00 66.31 177 PRO A CA 1
ATOM 1297 C C . PRO A 1 177 ? 37.532 -9.741 -29.553 1.00 66.31 177 PRO A C 1
ATOM 1299 O O . PRO A 1 177 ? 37.245 -10.877 -29.157 1.00 66.31 177 PRO A O 1
ATOM 1302 N N . ALA A 1 178 ? 38.426 -8.950 -28.954 1.00 67.81 178 ALA A N 1
ATOM 1303 C CA . ALA A 1 178 ? 39.044 -9.298 -27.683 1.00 67.81 178 ALA A CA 1
ATOM 1304 C C . ALA A 1 178 ? 37.950 -9.774 -26.709 1.00 67.81 178 ALA A C 1
ATOM 1306 O O . ALA A 1 178 ? 36.855 -9.194 -26.717 1.00 67.81 178 ALA A O 1
ATOM 1307 N N . PRO A 1 179 ? 38.200 -10.855 -25.946 1.00 67.44 179 PRO A N 1
ATOM 1308 C CA . PRO A 1 179 ? 37.200 -11.423 -25.057 1.00 67.44 179 PRO A CA 1
ATOM 1309 C C . PRO A 1 179 ? 36.614 -10.307 -24.185 1.00 67.44 179 PRO A C 1
ATOM 1311 O O . PRO A 1 179 ? 37.362 -9.430 -23.736 1.00 67.44 179 PRO A O 1
ATOM 1314 N N . PRO A 1 180 ? 35.283 -10.278 -24.002 1.00 65.06 180 PRO A N 1
ATOM 1315 C CA . PRO A 1 180 ? 34.648 -9.244 -23.207 1.00 65.06 180 PRO A CA 1
ATOM 1316 C C . PRO A 1 180 ? 35.315 -9.185 -21.821 1.00 65.06 180 PRO A C 1
ATOM 1318 O O . PRO A 1 180 ? 35.674 -10.230 -21.273 1.00 65.06 180 PRO A O 1
ATOM 1321 N N . PRO A 1 181 ? 35.479 -7.988 -21.229 1.00 64.31 181 PRO A N 1
ATOM 1322 C CA . PRO A 1 181 ? 36.240 -7.772 -19.991 1.00 64.31 181 PRO A CA 1
ATOM 1323 C C . PRO A 1 181 ? 35.681 -8.490 -18.744 1.00 64.31 181 PRO A C 1
ATOM 1325 O O . PRO A 1 181 ? 36.169 -8.275 -17.643 1.00 64.31 181 PRO A O 1
ATOM 1328 N N . CYS A 1 182 ? 34.679 -9.359 -18.887 1.00 61.28 182 CYS A N 1
ATOM 1329 C CA . CYS A 1 182 ? 34.152 -10.212 -17.826 1.00 61.28 182 CYS A CA 1
ATOM 1330 C C . CYS A 1 182 ? 35.042 -11.423 -17.487 1.00 61.28 182 CYS A C 1
ATOM 1332 O O . CYS A 1 182 ? 34.787 -12.083 -16.484 1.00 61.28 182 CYS A O 1
ATOM 1334 N N . GLU A 1 183 ? 36.065 -11.730 -18.293 1.00 63.53 183 GLU A N 1
ATOM 1335 C CA . GLU A 1 183 ? 37.024 -12.816 -18.013 1.00 63.53 183 GLU A CA 1
ATOM 1336 C C . GLU A 1 183 ? 38.358 -12.323 -17.427 1.00 63.53 183 GLU A C 1
ATOM 1338 O O . GLU A 1 183 ? 39.255 -13.126 -17.169 1.00 63.53 183 GLU A O 1
ATOM 1343 N N . THR A 1 184 ? 38.520 -11.015 -17.191 1.00 78.44 184 THR A N 1
ATOM 1344 C CA . THR A 1 184 ? 39.740 -10.507 -16.556 1.00 78.44 184 THR A CA 1
ATOM 1345 C C . THR A 1 184 ? 39.785 -10.913 -15.082 1.00 78.44 184 THR A C 1
ATOM 1347 O O . THR A 1 184 ? 38.776 -10.926 -14.373 1.00 78.44 184 THR A O 1
ATOM 1350 N N . HIS A 1 185 ? 40.986 -11.232 -14.601 1.00 79.50 185 HIS A N 1
ATOM 1351 C CA . HIS A 1 185 ? 41.231 -11.570 -13.196 1.00 79.50 185 HIS A CA 1
ATOM 1352 C C . HIS A 1 185 ? 40.779 -10.447 -12.242 1.00 79.50 185 HIS A C 1
ATOM 1354 O O . HIS A 1 185 ? 40.308 -10.715 -11.141 1.00 79.50 185 HIS A O 1
ATOM 1360 N N . GLU A 1 186 ? 40.846 -9.193 -12.695 1.00 77.19 186 GLU A N 1
ATOM 1361 C CA . GLU A 1 186 ? 40.349 -8.015 -11.973 1.00 77.19 186 GLU A CA 1
ATOM 1362 C C . GLU A 1 186 ? 38.828 -8.069 -11.749 1.00 77.19 186 GLU A C 1
ATOM 1364 O O . GLU A 1 186 ? 38.353 -7.796 -10.647 1.00 77.19 186 GLU A O 1
ATOM 1369 N N . TYR A 1 187 ? 38.054 -8.497 -12.754 1.00 75.69 187 TYR A N 1
ATOM 1370 C CA . TYR A 1 187 ? 36.603 -8.656 -12.623 1.00 75.69 187 TYR A CA 1
ATOM 1371 C C . TYR A 1 187 ? 36.239 -9.798 -11.663 1.00 75.69 187 TYR A C 1
ATOM 1373 O O . TYR A 1 187 ? 35.311 -9.673 -10.862 1.00 75.69 187 TYR A O 1
ATOM 1381 N N . GLN A 1 188 ? 36.996 -10.900 -11.694 1.00 79.94 188 GLN A N 1
ATOM 1382 C CA . GLN A 1 188 ? 36.810 -12.005 -10.749 1.00 79.94 188 GLN A CA 1
ATOM 1383 C C . GLN A 1 188 ? 37.170 -11.606 -9.312 1.00 79.94 188 GLN A C 1
ATO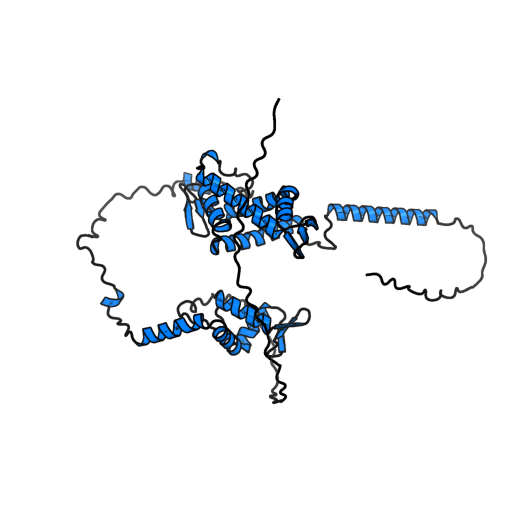M 1385 O O . GLN A 1 188 ? 36.456 -11.998 -8.393 1.00 79.94 188 GLN A O 1
ATOM 1390 N N . GLN A 1 189 ? 38.207 -10.785 -9.110 1.00 81.19 189 GLN A N 1
ATOM 1391 C CA . GLN A 1 189 ? 38.545 -10.232 -7.793 1.00 81.19 189 GLN A CA 1
ATOM 1392 C C . GLN A 1 189 ? 37.464 -9.282 -7.266 1.00 81.19 189 GLN A C 1
ATOM 1394 O O . GLN A 1 189 ? 37.083 -9.402 -6.105 1.00 81.19 189 GLN A O 1
ATOM 1399 N N . MET A 1 190 ? 36.889 -8.419 -8.112 1.00 74.81 190 MET A N 1
ATOM 1400 C CA . MET A 1 190 ? 35.745 -7.580 -7.721 1.00 74.81 190 MET A CA 1
ATOM 1401 C C . MET A 1 190 ? 34.510 -8.400 -7.317 1.00 74.81 190 MET A C 1
ATOM 1403 O O . MET A 1 190 ? 33.744 -7.981 -6.456 1.00 74.81 190 MET A O 1
ATOM 1407 N N . MET A 1 191 ? 34.298 -9.567 -7.929 1.00 70.00 191 MET A N 1
ATOM 1408 C CA . MET A 1 191 ? 33.196 -10.471 -7.575 1.00 70.00 191 MET A CA 1
ATOM 1409 C C . MET A 1 191 ? 33.468 -11.285 -6.297 1.00 70.00 191 MET A C 1
ATOM 1411 O O . MET A 1 191 ? 32.529 -11.844 -5.733 1.00 70.00 191 MET A O 1
ATOM 1415 N N . GLN A 1 192 ? 34.729 -11.378 -5.860 1.00 74.19 192 GLN A N 1
ATOM 1416 C CA . GLN A 1 192 ? 35.159 -12.111 -4.662 1.00 74.19 192 GLN A CA 1
ATOM 1417 C C . GLN A 1 192 ? 35.280 -11.231 -3.412 1.00 74.19 192 GLN A C 1
ATOM 1419 O O . GLN A 1 192 ? 35.524 -11.772 -2.331 1.00 74.19 192 GLN A O 1
ATOM 1424 N N . GLU A 1 193 ? 35.105 -9.908 -3.518 1.00 66.00 193 GLU A N 1
ATOM 1425 C CA . GLU A 1 193 ? 35.041 -9.058 -2.329 1.00 66.00 193 GLU A CA 1
ATOM 1426 C C . GLU A 1 193 ? 33.928 -9.561 -1.392 1.00 66.00 193 GLU A C 1
ATOM 1428 O O . GLU A 1 193 ? 32.793 -9.777 -1.836 1.00 66.00 193 GLU A O 1
ATOM 1433 N N . PRO A 1 194 ? 34.238 -9.799 -0.102 1.00 50.84 194 PRO A N 1
ATOM 1434 C CA . PRO A 1 194 ? 33.290 -10.363 0.841 1.00 50.84 194 PRO A CA 1
ATOM 1435 C C . PRO A 1 194 ? 32.080 -9.441 0.941 1.00 50.84 194 PRO A C 1
ATOM 1437 O O . PRO A 1 194 ? 32.172 -8.293 1.378 1.00 50.84 194 PRO A O 1
ATOM 1440 N N . VAL A 1 195 ? 30.930 -9.964 0.519 1.00 50.88 195 VAL A N 1
ATOM 1441 C CA . VAL A 1 195 ? 29.636 -9.304 0.656 1.00 50.88 195 VAL A CA 1
ATOM 1442 C C . VAL A 1 195 ? 29.372 -9.153 2.153 1.00 50.88 195 VAL A C 1
ATOM 1444 O O . VAL A 1 195 ? 28.983 -10.109 2.821 1.00 50.88 195 VAL A O 1
ATOM 1447 N N . PHE A 1 196 ? 29.662 -7.966 2.691 1.00 39.19 196 PHE A N 1
ATOM 1448 C CA . PHE A 1 196 ? 29.416 -7.626 4.090 1.00 39.19 196 PHE A CA 1
ATOM 1449 C C . PHE A 1 196 ? 27.963 -7.956 4.457 1.00 39.19 196 PHE A C 1
ATOM 1451 O O . PHE A 1 196 ? 27.028 -7.583 3.751 1.00 39.19 196 PHE A O 1
ATOM 1458 N N . THR A 1 197 ? 27.796 -8.665 5.572 1.00 46.78 197 THR A N 1
ATOM 1459 C CA . THR A 1 197 ? 26.528 -9.184 6.108 1.00 46.78 197 THR A CA 1
ATOM 1460 C C . THR A 1 197 ? 25.660 -8.131 6.794 1.00 46.78 197 THR A C 1
ATOM 1462 O O . THR A 1 197 ? 24.531 -8.432 7.174 1.00 46.78 197 THR A O 1
ATOM 1465 N N . ALA A 1 198 ? 26.139 -6.891 6.934 1.00 46.50 198 ALA A N 1
ATOM 1466 C CA . ALA A 1 198 ? 25.252 -5.780 7.254 1.00 46.50 198 ALA A CA 1
ATOM 1467 C C . ALA A 1 198 ? 24.288 -5.582 6.072 1.00 46.50 198 ALA A C 1
ATOM 1469 O O . ALA A 1 198 ? 24.743 -5.599 4.923 1.00 46.50 198 ALA A O 1
ATOM 1470 N N . PRO A 1 199 ? 22.979 -5.386 6.306 1.00 55.59 199 PRO A N 1
ATOM 1471 C CA . PRO A 1 199 ? 22.054 -5.169 5.215 1.00 55.59 199 PRO A CA 1
ATOM 1472 C C . PRO A 1 199 ? 22.554 -3.988 4.376 1.00 55.59 199 PRO A C 1
ATOM 1474 O O . PRO A 1 199 ? 22.753 -2.898 4.922 1.00 55.59 199 PRO A O 1
ATOM 1477 N N . PRO A 1 200 ? 22.800 -4.165 3.067 1.00 55.25 200 PRO A N 1
ATOM 1478 C CA . PRO A 1 200 ? 23.547 -3.201 2.257 1.00 55.25 200 PRO A CA 1
ATOM 1479 C C . PRO A 1 200 ? 22.849 -1.840 2.104 1.00 55.25 200 PRO A C 1
ATOM 1481 O O . PRO A 1 200 ? 23.366 -0.979 1.397 1.00 55.25 200 PRO A O 1
ATOM 1484 N N . TRP A 1 201 ? 21.677 -1.655 2.713 1.00 57.91 201 TRP A N 1
ATOM 1485 C CA . TRP A 1 201 ? 20.897 -0.425 2.746 1.00 57.91 201 TRP A CA 1
ATOM 1486 C C . TRP A 1 201 ? 21.182 0.471 3.958 1.00 57.91 201 TRP A C 1
ATOM 1488 O O . TRP A 1 201 ? 21.038 1.677 3.823 1.00 57.91 201 TRP A O 1
ATOM 1498 N N . ALA A 1 202 ? 21.640 -0.059 5.101 1.00 58.56 202 ALA A N 1
ATOM 1499 C CA . ALA A 1 202 ? 21.760 0.729 6.339 1.00 58.56 202 ALA A CA 1
ATOM 1500 C C . ALA A 1 202 ? 22.798 1.870 6.266 1.00 58.56 202 ALA A C 1
ATOM 1502 O O . ALA A 1 202 ? 22.676 2.859 6.977 1.00 58.56 202 ALA A O 1
ATOM 1503 N N . ASN A 1 203 ? 23.792 1.754 5.377 1.00 63.06 203 ASN A N 1
ATOM 1504 C CA . ASN A 1 203 ? 24.884 2.727 5.233 1.00 63.06 203 ASN A CA 1
ATOM 1505 C C . ASN A 1 203 ? 24.941 3.395 3.850 1.00 63.06 203 ASN A C 1
ATOM 1507 O O . ASN A 1 203 ? 25.897 4.114 3.557 1.00 63.06 203 ASN A O 1
ATOM 1511 N N . LYS A 1 204 ? 23.968 3.144 2.964 1.00 65.44 204 LYS A N 1
ATOM 1512 C CA . LYS A 1 204 ? 23.941 3.809 1.657 1.00 65.44 204 LYS A CA 1
ATOM 1513 C C . LYS A 1 204 ? 23.238 5.145 1.800 1.00 65.44 204 LYS A C 1
ATOM 1515 O O . LYS A 1 204 ? 22.045 5.192 2.073 1.00 65.44 204 LYS A O 1
ATOM 1520 N N . THR A 1 205 ? 23.985 6.221 1.580 1.00 67.56 205 THR A N 1
ATOM 1521 C CA . THR A 1 205 ? 23.412 7.555 1.415 1.00 67.56 205 THR A CA 1
ATOM 1522 C C . THR A 1 205 ? 22.342 7.506 0.333 1.00 67.56 205 THR A C 1
ATOM 1524 O O . THR A 1 205 ? 22.594 7.007 -0.769 1.00 67.56 205 THR A O 1
ATOM 1527 N N . ARG A 1 206 ? 21.150 8.016 0.661 1.00 76.38 206 ARG A N 1
ATOM 1528 C CA . ARG A 1 206 ? 20.096 8.322 -0.309 1.00 76.38 206 ARG A CA 1
ATOM 1529 C C . ARG A 1 206 ? 20.731 9.066 -1.499 1.00 76.38 206 ARG A C 1
ATOM 1531 O O . ARG A 1 206 ? 21.623 9.884 -1.253 1.00 76.38 206 ARG A O 1
ATOM 1538 N N . PRO A 1 207 ? 20.340 8.767 -2.753 1.00 77.94 207 PRO A N 1
ATOM 1539 C CA . PRO A 1 207 ? 20.881 9.439 -3.926 1.00 77.94 207 PRO A CA 1
ATOM 1540 C C . PRO A 1 207 ? 20.848 10.945 -3.702 1.00 77.94 207 PRO A C 1
ATOM 1542 O O . PRO A 1 207 ? 19.831 11.466 -3.241 1.00 77.94 207 PRO A O 1
ATOM 1545 N N . SER A 1 208 ? 21.973 11.614 -3.955 1.00 79.75 208 SER A N 1
ATOM 1546 C CA . SER A 1 208 ? 22.064 13.063 -3.795 1.00 79.75 208 SER A CA 1
ATOM 1547 C C . SER A 1 208 ? 21.036 13.731 -4.709 1.00 79.75 208 SER A C 1
ATOM 1549 O O . SER A 1 208 ? 20.971 13.426 -5.902 1.00 79.75 208 SER A O 1
ATOM 1551 N N . ASP A 1 209 ? 20.245 14.654 -4.162 1.00 83.19 209 ASP A N 1
ATOM 1552 C CA . ASP A 1 209 ? 19.275 15.445 -4.932 1.00 83.19 209 ASP A CA 1
ATOM 1553 C C . ASP A 1 209 ? 19.957 16.456 -5.878 1.00 83.19 209 ASP A C 1
ATOM 1555 O O . ASP A 1 209 ? 19.278 17.142 -6.643 1.00 83.19 209 ASP A O 1
ATOM 1559 N N . GLU A 1 210 ? 21.291 16.557 -5.846 1.00 88.25 210 GLU A N 1
ATOM 1560 C CA . GLU A 1 210 ? 22.085 17.473 -6.675 1.00 88.25 210 GLU A CA 1
ATOM 1561 C C . GLU A 1 210 ? 21.896 17.230 -8.179 1.00 88.25 210 GLU A C 1
ATOM 1563 O O . GLU A 1 210 ? 21.834 18.190 -8.946 1.00 88.25 210 GLU A O 1
ATOM 1568 N N . ASP A 1 211 ? 21.714 15.972 -8.592 1.00 85.56 211 ASP A N 1
ATOM 1569 C CA . ASP A 1 211 ? 21.523 15.600 -10.000 1.00 85.56 211 ASP A CA 1
ATOM 1570 C C . ASP A 1 211 ? 20.040 15.568 -10.427 1.00 85.56 211 ASP A C 1
ATOM 1572 O O . ASP A 1 211 ? 19.721 15.291 -11.588 1.00 85.56 211 ASP A O 1
ATOM 1576 N N . ALA A 1 212 ? 19.100 15.813 -9.506 1.00 92.12 212 ALA A N 1
ATOM 1577 C CA . ALA A 1 212 ? 17.672 15.738 -9.794 1.00 92.12 212 ALA A CA 1
ATOM 1578 C C . ALA A 1 212 ? 17.170 17.014 -10.488 1.00 92.12 212 ALA A C 1
ATOM 1580 O O . ALA A 1 212 ? 17.369 18.134 -10.010 1.00 92.12 212 ALA A O 1
ATOM 1581 N N . THR A 1 213 ? 16.445 16.847 -11.597 1.00 95.12 213 THR A N 1
ATOM 1582 C CA . THR A 1 213 ? 15.762 17.972 -12.251 1.00 95.12 213 THR A CA 1
ATOM 1583 C C . THR A 1 213 ? 14.651 18.539 -11.354 1.00 95.12 213 THR A C 1
ATOM 1585 O O . THR A 1 213 ? 14.135 17.858 -10.472 1.00 95.12 213 THR A O 1
ATOM 1588 N N . GLU A 1 214 ? 14.198 19.773 -11.588 1.00 96.19 214 GLU A N 1
ATOM 1589 C CA . GLU A 1 214 ? 13.068 20.335 -10.819 1.00 96.19 214 GLU A CA 1
ATOM 1590 C C . GLU A 1 214 ? 11.779 19.505 -10.972 1.00 96.19 214 GLU A C 1
ATOM 1592 O O . GLU A 1 214 ? 11.010 19.343 -10.025 1.00 96.19 214 GLU A O 1
ATOM 1597 N N . MET A 1 215 ? 11.571 18.899 -12.146 1.00 95.75 215 MET A N 1
ATOM 1598 C CA . MET A 1 215 ? 10.477 17.946 -12.356 1.00 95.75 215 MET A CA 1
ATOM 1599 C C . MET A 1 215 ? 10.630 16.681 -11.511 1.00 95.75 215 MET A C 1
ATOM 1601 O O . MET A 1 215 ? 9.634 16.134 -11.040 1.00 95.75 215 MET A O 1
ATOM 1605 N N . ASP A 1 216 ? 11.856 16.198 -11.341 1.00 94.81 216 ASP A N 1
ATOM 1606 C CA . ASP A 1 216 ? 12.143 15.039 -10.507 1.00 94.81 216 ASP A CA 1
ATOM 1607 C C . ASP A 1 216 ? 11.853 15.326 -9.032 1.00 94.81 216 ASP A C 1
ATOM 1609 O O . ASP A 1 216 ? 11.165 14.538 -8.386 1.00 94.81 216 ASP A O 1
ATOM 1613 N N . LYS A 1 217 ? 12.275 16.492 -8.531 1.00 95.25 217 LYS A N 1
ATOM 1614 C CA . LYS A 1 217 ? 11.979 16.935 -7.160 1.00 95.25 217 LYS A CA 1
ATOM 1615 C C . LYS A 1 217 ? 10.476 17.074 -6.915 1.00 95.25 217 LYS A C 1
ATOM 1617 O O . LYS A 1 217 ? 9.973 16.670 -5.870 1.00 95.25 217 LYS A O 1
ATOM 1622 N N . GLU A 1 218 ? 9.730 17.593 -7.893 1.00 96.50 218 GLU A N 1
ATOM 1623 C CA . GLU A 1 218 ? 8.266 17.671 -7.821 1.00 96.50 218 GLU A CA 1
ATOM 1624 C C . GLU A 1 218 ? 7.615 16.282 -7.761 1.00 96.50 218 GLU A C 1
ATOM 1626 O O . GLU A 1 218 ? 6.647 16.067 -7.029 1.00 96.50 218 GLU A O 1
ATOM 1631 N N . VAL A 1 219 ? 8.142 15.319 -8.516 1.00 96.06 219 VAL A N 1
ATOM 1632 C CA . VAL A 1 219 ? 7.699 13.923 -8.441 1.00 96.06 219 VAL A CA 1
ATOM 1633 C C . VAL A 1 219 ? 7.975 13.345 -7.056 1.00 96.06 219 VAL A C 1
ATOM 1635 O O . VAL A 1 219 ? 7.077 12.730 -6.484 1.00 96.06 219 VAL A O 1
ATOM 1638 N N . ASP A 1 220 ? 9.175 13.553 -6.515 1.00 95.50 220 ASP A N 1
ATOM 1639 C CA . ASP A 1 220 ? 9.558 13.066 -5.187 1.00 95.50 220 ASP A CA 1
ATOM 1640 C C . ASP A 1 220 ? 8.654 13.655 -4.095 1.00 95.50 220 ASP A C 1
ATOM 1642 O O . ASP A 1 220 ? 8.149 12.920 -3.242 1.00 95.50 220 ASP A O 1
ATOM 1646 N N . ARG A 1 221 ? 8.333 14.951 -4.190 1.00 96.75 221 ARG A N 1
ATOM 1647 C CA . ARG A 1 221 ? 7.366 15.620 -3.310 1.00 96.75 221 ARG A CA 1
ATOM 1648 C C . ARG A 1 221 ? 5.980 14.978 -3.385 1.00 96.75 221 ARG A C 1
ATOM 1650 O O . ARG A 1 221 ? 5.391 14.672 -2.353 1.00 96.75 221 ARG A O 1
ATOM 1657 N N . ARG A 1 222 ? 5.467 14.706 -4.590 1.00 97.56 222 ARG A N 1
ATOM 1658 C CA . ARG A 1 222 ? 4.163 14.034 -4.764 1.00 97.56 222 ARG A CA 1
ATOM 1659 C C . ARG A 1 222 ? 4.156 12.613 -4.215 1.00 97.56 222 ARG A C 1
ATOM 1661 O O . ARG A 1 222 ? 3.144 12.194 -3.660 1.00 97.56 222 ARG A O 1
ATOM 1668 N N . ILE A 1 223 ? 5.251 11.872 -4.373 1.00 96.69 223 ILE A N 1
ATOM 1669 C CA . ILE A 1 223 ? 5.384 10.525 -3.804 1.00 96.69 223 ILE A CA 1
ATOM 1670 C C . ILE A 1 223 ? 5.283 10.606 -2.276 1.00 96.69 223 ILE A C 1
ATOM 1672 O O . ILE A 1 223 ? 4.466 9.894 -1.695 1.00 96.69 223 ILE A O 1
ATOM 1676 N N . GLN A 1 224 ? 6.025 11.520 -1.642 1.00 95.88 224 GLN A N 1
ATOM 1677 C CA . GLN A 1 224 ? 5.984 11.719 -0.189 1.00 95.88 224 GLN A CA 1
ATOM 1678 C C . GLN A 1 224 ? 4.602 12.160 0.310 1.00 95.88 224 GLN A C 1
ATOM 1680 O O . GLN A 1 224 ? 4.095 11.603 1.281 1.00 95.88 224 GLN A O 1
ATOM 1685 N N . GLU A 1 225 ? 3.951 13.106 -0.373 1.00 96.25 225 GLU A N 1
ATOM 1686 C CA . GLU A 1 225 ? 2.590 13.547 -0.033 1.00 96.25 225 GLU A CA 1
ATOM 1687 C C . GLU A 1 225 ? 1.581 12.384 -0.110 1.00 96.25 225 GLU A C 1
ATOM 1689 O O . GLU A 1 225 ? 0.712 12.243 0.754 1.00 96.25 225 GLU A O 1
ATOM 1694 N N . MET A 1 226 ? 1.694 11.517 -1.123 1.00 97.38 226 MET A N 1
ATOM 1695 C CA . MET A 1 226 ? 0.824 10.345 -1.267 1.00 97.38 226 MET A CA 1
ATOM 1696 C C . MET A 1 226 ? 1.104 9.272 -0.212 1.00 97.38 226 MET A C 1
ATOM 1698 O O . MET A 1 226 ? 0.158 8.664 0.295 1.00 97.38 226 MET A O 1
ATOM 1702 N N . GLN A 1 227 ? 2.369 9.069 0.157 1.00 96.38 227 GLN A N 1
ATOM 1703 C CA . GLN A 1 227 ? 2.763 8.185 1.255 1.00 96.38 227 GLN A CA 1
ATOM 1704 C C . GLN A 1 227 ? 2.206 8.673 2.593 1.00 96.38 227 GLN A C 1
ATOM 1706 O O . GLN A 1 227 ? 1.558 7.905 3.301 1.00 96.38 227 GLN A O 1
ATOM 1711 N N . GLN A 1 228 ? 2.365 9.962 2.904 1.00 96.62 228 GLN A N 1
ATOM 1712 C CA . GLN A 1 228 ? 1.838 10.553 4.133 1.00 96.62 228 GLN A CA 1
ATOM 1713 C C . GLN A 1 228 ? 0.312 10.418 4.212 1.00 96.62 228 GLN A C 1
ATOM 1715 O O . GLN A 1 228 ? -0.223 9.980 5.231 1.00 96.62 228 GLN A O 1
ATOM 1720 N N . ARG A 1 229 ? -0.400 10.702 3.113 1.00 96.88 229 ARG A N 1
ATOM 1721 C CA . ARG A 1 229 ? -1.860 10.516 3.040 1.00 96.88 229 ARG A CA 1
ATOM 1722 C C . ARG A 1 229 ? -2.274 9.060 3.224 1.00 96.88 229 ARG A C 1
ATOM 1724 O O . ARG A 1 229 ? -3.304 8.793 3.842 1.00 96.88 229 ARG A O 1
ATOM 1731 N N . ARG A 1 230 ? -1.517 8.109 2.672 1.00 96.19 230 ARG A N 1
ATOM 1732 C CA . ARG A 1 230 ? -1.773 6.673 2.849 1.00 96.19 230 ARG A CA 1
ATOM 1733 C C . ARG A 1 230 ? -1.608 6.270 4.314 1.00 96.19 230 ARG A C 1
ATOM 1735 O O . ARG A 1 230 ? -2.523 5.652 4.860 1.00 96.19 230 ARG A O 1
ATOM 1742 N N . PHE A 1 231 ? -0.496 6.660 4.938 1.00 97.06 231 PHE A N 1
ATOM 1743 C CA . PHE A 1 23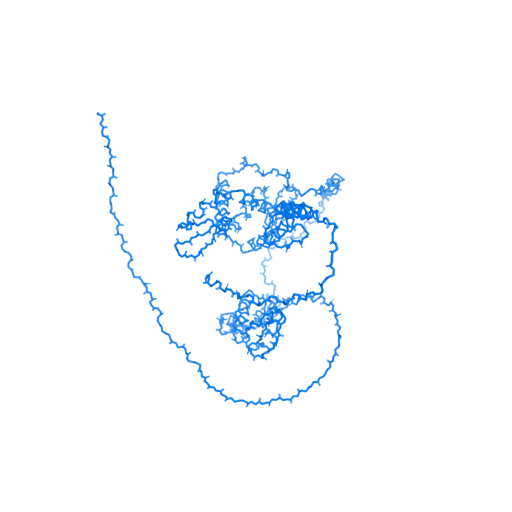1 ? -0.220 6.406 6.353 1.00 97.06 231 PHE A CA 1
ATOM 1744 C C . PHE A 1 231 ? -1.335 6.959 7.243 1.00 97.06 231 PHE A C 1
ATOM 1746 O O . PHE A 1 231 ? -1.897 6.236 8.069 1.00 97.06 231 PHE A O 1
ATOM 1753 N N . ALA A 1 232 ? -1.730 8.214 7.022 1.00 97.81 232 ALA A N 1
ATOM 1754 C CA . ALA A 1 232 ? -2.810 8.835 7.771 1.00 97.81 232 ALA A CA 1
ATOM 1755 C C . ALA A 1 232 ? -4.142 8.100 7.585 1.00 97.81 232 ALA A C 1
ATOM 1757 O O . ALA A 1 232 ? -4.768 7.714 8.568 1.00 97.81 232 ALA A O 1
ATOM 1758 N N . ARG A 1 233 ? -4.548 7.802 6.343 1.00 97.25 233 ARG A N 1
ATOM 1759 C CA . ARG A 1 233 ? -5.790 7.055 6.063 1.00 97.25 233 ARG A CA 1
ATOM 1760 C C . ARG A 1 233 ? -5.821 5.682 6.729 1.00 97.25 233 ARG A C 1
ATOM 1762 O O . ARG A 1 233 ? -6.856 5.300 7.270 1.00 97.25 233 ARG A O 1
ATOM 1769 N N . ARG A 1 234 ? -4.705 4.944 6.734 1.00 96.69 234 ARG A N 1
ATOM 1770 C CA . ARG A 1 234 ? -4.609 3.636 7.410 1.00 96.69 234 ARG A CA 1
ATOM 1771 C C . ARG A 1 234 ? -4.803 3.769 8.922 1.00 96.69 234 ARG A C 1
ATOM 1773 O O . ARG A 1 234 ? -5.407 2.885 9.534 1.00 96.69 234 ARG A O 1
ATOM 1780 N N . ASN A 1 235 ? -4.350 4.878 9.499 1.00 97.94 235 ASN A N 1
ATOM 1781 C CA . ASN A 1 235 ? -4.390 5.159 10.933 1.00 97.94 235 ASN A CA 1
ATOM 1782 C C . ASN A 1 235 ? -5.606 5.977 11.394 1.00 97.94 235 ASN A C 1
ATOM 1784 O O . ASN A 1 235 ? -5.731 6.283 12.579 1.00 97.94 235 ASN A O 1
ATOM 1788 N N . ILE A 1 236 ? -6.544 6.271 10.496 1.00 97.88 236 ILE A N 1
ATOM 1789 C CA . ILE A 1 236 ? -7.839 6.865 10.827 1.00 97.88 236 ILE A CA 1
ATOM 1790 C C . ILE A 1 236 ? -8.851 5.755 11.151 1.00 97.88 236 ILE A C 1
ATOM 1792 O O . ILE A 1 236 ? -8.979 4.767 10.423 1.00 97.88 236 ILE A O 1
ATOM 1796 N N . LEU A 1 237 ? -9.569 5.906 12.266 1.00 97.62 237 LEU A N 1
ATOM 1797 C CA . LEU A 1 237 ? -10.695 5.066 12.674 1.00 97.62 237 LEU A CA 1
ATOM 1798 C C . LEU A 1 237 ? -11.973 5.910 12.717 1.00 97.62 237 LEU A C 1
ATOM 1800 O O . LEU A 1 237 ? -12.172 6.714 13.627 1.00 97.62 237 LEU A O 1
ATOM 1804 N N . GLU A 1 238 ? -12.852 5.720 11.741 1.00 97.19 238 GLU A N 1
ATOM 1805 C CA . GLU A 1 238 ? -14.167 6.365 11.717 1.00 97.19 238 GLU A CA 1
ATOM 1806 C C . GLU A 1 238 ? -15.123 5.591 12.634 1.00 97.19 238 GLU A C 1
ATOM 1808 O O . GLU A 1 238 ? -15.459 4.442 12.356 1.00 97.19 238 GLU A O 1
ATOM 1813 N N . VAL A 1 239 ? -15.519 6.197 13.759 1.00 96.00 239 VAL A N 1
ATOM 1814 C CA . VAL A 1 239 ? -16.470 5.582 14.707 1.00 96.00 239 VAL A CA 1
ATOM 1815 C C . VAL A 1 239 ? -17.901 5.973 14.351 1.00 96.00 239 VAL A C 1
ATOM 1817 O O . VAL A 1 239 ? -18.781 5.123 14.339 1.00 96.00 239 VAL A O 1
ATOM 1820 N N . ASN A 1 240 ? -18.113 7.251 14.026 1.00 94.31 240 ASN A N 1
ATOM 1821 C CA . ASN A 1 240 ? -19.363 7.796 13.495 1.00 94.31 240 ASN A CA 1
ATOM 1822 C C . ASN A 1 240 ? -19.036 8.843 12.423 1.00 94.31 240 ASN A C 1
ATOM 1824 O O . ASN A 1 240 ? -17.910 9.336 12.364 1.00 94.31 240 ASN A O 1
ATOM 1828 N N . SER A 1 241 ? -20.037 9.268 11.648 1.00 92.81 241 SER A N 1
ATOM 1829 C CA . SER A 1 241 ? -19.888 10.328 10.634 1.00 92.81 241 SER A CA 1
ATOM 1830 C C . SER A 1 241 ? -19.352 11.658 11.186 1.00 92.81 241 SER A C 1
ATOM 1832 O O . SER A 1 241 ? -18.738 12.419 10.444 1.00 92.81 241 SER A O 1
ATOM 1834 N N . SER A 1 242 ? -19.556 11.936 12.478 1.00 93.88 242 SER A N 1
ATOM 1835 C CA . SER A 1 242 ? -19.093 13.151 13.162 1.00 93.88 242 SER A CA 1
ATOM 1836 C C . SER A 1 242 ? -17.918 12.931 14.118 1.00 93.88 242 SER A C 1
ATOM 1838 O O . SER A 1 242 ? -17.455 13.887 14.736 1.00 93.88 242 SER A O 1
ATOM 1840 N N . THR A 1 243 ? -17.469 11.687 14.314 1.00 96.25 243 THR A N 1
ATOM 1841 C CA . THR A 1 243 ? -16.423 11.369 15.297 1.00 96.25 243 THR A CA 1
ATOM 1842 C C . THR A 1 243 ? -15.396 10.422 14.707 1.00 96.25 243 THR A C 1
ATOM 1844 O O . THR A 1 243 ? -15.678 9.244 14.459 1.00 96.25 243 THR A O 1
ATOM 1847 N N . VAL A 1 244 ? -14.178 10.933 14.558 1.00 98.06 244 VAL A N 1
ATOM 1848 C CA . VAL A 1 244 ? -13.030 10.201 14.031 1.00 98.06 244 VAL A CA 1
ATOM 1849 C C . VAL A 1 244 ? -12.004 10.026 15.145 1.00 98.06 244 VAL A C 1
ATOM 1851 O O . VAL A 1 244 ? -11.801 10.928 15.953 1.00 98.06 244 VAL A O 1
ATOM 1854 N N . ARG A 1 245 ? -11.357 8.865 15.224 1.00 98.00 245 ARG A N 1
ATOM 1855 C CA . ARG A 1 245 ? -10.294 8.579 16.194 1.00 98.00 245 ARG A CA 1
ATOM 1856 C C . ARG A 1 245 ? -8.986 8.253 15.487 1.00 98.00 245 ARG A C 1
ATOM 1858 O O . ARG A 1 245 ? -8.979 7.592 14.453 1.00 98.00 245 ARG A O 1
ATOM 1865 N N . CYS A 1 246 ? -7.874 8.690 16.065 1.00 98.31 246 CYS A N 1
ATOM 1866 C CA . CYS A 1 246 ? -6.546 8.236 15.662 1.00 98.31 246 CYS A CA 1
ATOM 1867 C C . CYS A 1 246 ? -6.301 6.816 16.200 1.00 98.31 246 CYS A C 1
ATOM 1869 O O . CYS A 1 246 ? -6.462 6.595 17.396 1.00 98.31 246 CYS A O 1
ATOM 1871 N N . LYS A 1 247 ? -5.896 5.855 15.361 1.00 97.56 247 LYS A N 1
ATOM 1872 C CA . LYS A 1 247 ? -5.583 4.479 15.803 1.00 97.56 247 LYS A CA 1
ATOM 1873 C C . LYS A 1 247 ? -4.328 4.394 16.672 1.00 97.56 247 LYS A C 1
ATOM 1875 O O . LYS A 1 247 ? -4.224 3.479 17.477 1.00 97.56 247 LYS A O 1
ATOM 1880 N N . LEU A 1 248 ? -3.404 5.343 16.516 1.00 96.38 248 LEU A N 1
ATOM 1881 C CA . LEU A 1 248 ? -2.105 5.324 17.193 1.00 96.38 248 LEU A CA 1
ATOM 1882 C C . LEU A 1 248 ? -2.193 5.825 18.643 1.00 96.38 248 LEU A C 1
ATOM 1884 O O . LEU A 1 248 ? -1.573 5.250 19.527 1.00 96.38 248 LEU A O 1
ATOM 1888 N N . CYS A 1 249 ? -2.988 6.866 18.912 1.00 97.19 249 CYS A N 1
ATOM 1889 C CA . CYS A 1 249 ? -3.123 7.450 20.257 1.00 97.19 249 CYS A CA 1
ATOM 1890 C C . CYS A 1 249 ? -4.561 7.497 20.800 1.00 97.19 249 CYS A C 1
ATOM 1892 O O . CYS A 1 249 ? -4.790 8.038 21.879 1.00 97.19 249 CYS A O 1
ATOM 1894 N N . TYR A 1 250 ? -5.549 6.989 20.056 1.00 96.69 250 TYR A N 1
ATOM 1895 C CA . TYR A 1 250 ? -6.980 6.989 20.407 1.00 96.69 250 TYR A CA 1
ATOM 1896 C C . TYR A 1 250 ? -7.617 8.369 20.648 1.00 96.69 250 TYR A C 1
ATOM 1898 O O . TYR A 1 250 ? -8.770 8.453 21.090 1.00 96.69 250 TYR A O 1
ATOM 1906 N N . LYS A 1 251 ? -6.920 9.463 20.307 1.00 97.81 251 LYS A N 1
ATOM 1907 C CA . LYS A 1 251 ? -7.459 10.824 20.378 1.00 97.81 251 LYS A CA 1
ATOM 1908 C C . LYS A 1 251 ? -8.653 10.971 19.434 1.00 97.81 251 LYS A C 1
ATOM 1910 O O . LYS A 1 251 ? -8.565 10.632 18.253 1.00 97.81 251 LYS A O 1
ATOM 1915 N N . THR A 1 252 ? -9.760 11.487 19.965 1.00 98.00 252 THR A N 1
ATOM 1916 C CA . THR A 1 252 ? -10.973 11.793 19.196 1.00 98.00 252 THR A CA 1
ATOM 1917 C C . THR A 1 252 ? -10.862 13.183 18.575 1.00 98.00 252 THR A C 1
ATOM 1919 O O . THR A 1 252 ? -10.439 14.132 19.235 1.00 98.00 252 THR A O 1
ATOM 1922 N N . LEU A 1 253 ? -11.233 13.292 17.305 1.00 97.81 253 LEU A N 1
ATOM 1923 C CA . LEU A 1 253 ? -11.129 14.485 16.471 1.00 97.81 253 LEU A CA 1
ATOM 1924 C C . LEU A 1 253 ? -12.459 14.714 15.746 1.00 97.81 253 LEU A C 1
ATOM 1926 O O . LEU A 1 253 ? -13.233 13.773 15.537 1.00 97.81 253 LEU A O 1
ATOM 1930 N N . GLY A 1 254 ? -12.738 15.972 15.397 1.00 97.12 254 GLY A N 1
ATOM 1931 C CA . GLY A 1 254 ? -14.038 16.372 14.856 1.00 97.12 254 GLY A CA 1
ATOM 1932 C C . GLY A 1 254 ? -14.225 16.019 13.383 1.00 97.12 254 GLY A C 1
ATOM 1933 O O . GLY A 1 254 ? -15.352 15.947 12.904 1.00 97.12 254 GLY A O 1
ATOM 1934 N N . SER A 1 255 ? -13.136 15.787 12.646 1.00 97.44 255 SER A N 1
ATOM 1935 C CA . SER A 1 255 ? -13.188 15.449 11.223 1.00 97.44 255 SER A CA 1
ATOM 1936 C C . SER A 1 255 ? -12.014 14.578 10.778 1.00 97.44 255 SER A C 1
ATOM 1938 O O . SER A 1 255 ? -10.978 14.498 11.441 1.00 97.44 255 SER A O 1
ATOM 1940 N N . THR A 1 256 ? -12.158 13.956 9.607 1.00 96.88 256 THR A N 1
ATOM 1941 C CA . THR A 1 256 ? -11.088 13.189 8.951 1.00 96.88 256 THR A CA 1
ATOM 1942 C C . THR A 1 256 ? -9.893 14.065 8.575 1.00 96.88 256 THR A C 1
ATOM 1944 O O . THR A 1 256 ? -8.759 13.614 8.681 1.00 96.88 256 THR A O 1
ATOM 1947 N N . VAL A 1 257 ? -10.121 15.330 8.205 1.00 96.81 257 VAL A N 1
ATOM 1948 C CA . VAL A 1 257 ? -9.058 16.293 7.864 1.00 96.81 257 VAL A CA 1
ATOM 1949 C C . VAL A 1 257 ? -8.243 16.683 9.099 1.00 96.81 257 VAL A C 1
ATOM 1951 O O . VAL A 1 257 ? -7.017 16.755 9.043 1.00 96.81 257 VAL A O 1
ATOM 1954 N N . GLU A 1 258 ? -8.906 16.897 10.239 1.00 97.62 258 GLU A N 1
ATOM 1955 C CA . GLU A 1 258 ? -8.210 17.124 11.510 1.00 97.62 258 GLU A CA 1
ATOM 1956 C C . GLU A 1 258 ? -7.414 15.894 11.951 1.00 97.62 258 GLU A C 1
ATOM 1958 O O . GLU A 1 258 ? -6.313 16.048 12.480 1.00 97.62 258 GLU A O 1
ATOM 1963 N N . ALA A 1 259 ? -7.947 14.693 11.708 1.00 97.88 259 ALA A N 1
ATOM 1964 C CA . ALA A 1 259 ? -7.255 13.434 11.963 1.00 97.88 259 ALA A CA 1
ATOM 1965 C C . ALA A 1 259 ? -6.018 13.246 11.090 1.00 97.88 259 ALA A C 1
ATOM 1967 O O . ALA A 1 259 ? -4.965 12.907 11.622 1.00 97.88 259 ALA A O 1
ATOM 1968 N N . ASP A 1 260 ? -6.113 13.546 9.798 1.00 97.25 260 ASP A N 1
ATOM 1969 C CA . ASP A 1 260 ? -4.982 13.510 8.871 1.00 97.25 260 ASP A CA 1
ATOM 1970 C C . ASP A 1 260 ? -3.857 14.452 9.333 1.00 97.25 260 ASP A C 1
ATOM 1972 O O . ASP A 1 260 ? -2.722 14.021 9.554 1.00 97.25 260 ASP A O 1
ATOM 1976 N N . ARG A 1 261 ? -4.194 15.718 9.631 1.00 97.75 261 ARG A N 1
ATOM 1977 C CA . ARG A 1 261 ? -3.229 16.694 10.165 1.00 97.75 261 ARG A CA 1
ATOM 1978 C C . ARG A 1 261 ? -2.609 16.227 11.485 1.00 97.75 261 ARG A C 1
ATOM 1980 O O . ARG A 1 261 ? -1.395 16.297 11.649 1.00 97.75 261 ARG A O 1
ATOM 1987 N N . HIS A 1 262 ? -3.426 15.735 12.417 1.00 98.25 262 HIS A N 1
ATOM 1988 C CA . HIS A 1 262 ? -2.939 15.244 13.704 1.00 98.25 262 HIS A CA 1
ATOM 1989 C C . HIS A 1 262 ? -1.976 14.063 13.544 1.00 98.25 262 HIS A C 1
ATOM 1991 O O . HIS A 1 262 ? -0.936 14.053 14.197 1.00 98.25 262 HIS A O 1
ATOM 1997 N N . ILE A 1 263 ? -2.286 13.097 12.675 1.00 98.19 263 ILE A N 1
ATOM 1998 C CA . ILE A 1 263 ? -1.409 11.949 12.424 1.00 98.19 263 ILE A CA 1
ATOM 1999 C C . ILE A 1 263 ? -0.094 12.412 11.791 1.00 98.19 263 ILE A C 1
ATOM 2001 O O . ILE A 1 263 ? 0.973 12.009 12.249 1.00 98.19 263 ILE A O 1
ATOM 2005 N N . GLY A 1 264 ? -0.149 13.319 10.813 1.00 95.81 264 GLY A N 1
ATOM 2006 C CA . GLY A 1 264 ? 1.048 13.870 10.179 1.00 95.81 264 GLY A CA 1
ATOM 2007 C C . GLY A 1 264 ? 1.976 14.633 11.136 1.00 95.81 264 GLY A C 1
ATOM 2008 O O . GLY A 1 264 ? 3.194 14.549 10.995 1.00 95.81 264 GLY A O 1
ATOM 2009 N N . GLU A 1 265 ? 1.422 15.364 12.108 1.00 97.19 265 GLU A N 1
ATOM 2010 C CA . GLU A 1 265 ? 2.200 16.182 13.051 1.00 97.19 265 GLU A CA 1
ATOM 2011 C C . GLU A 1 265 ? 2.635 15.408 14.302 1.00 97.19 265 GLU A C 1
ATOM 2013 O O . GLU A 1 265 ? 3.791 15.484 14.710 1.00 97.19 265 GLU A O 1
ATOM 2018 N N . SER A 1 266 ? 1.712 14.673 14.931 1.00 98.19 266 SER A N 1
ATOM 2019 C CA . SER A 1 266 ? 1.935 14.023 16.232 1.00 98.19 266 SER A CA 1
ATOM 2020 C C . SER A 1 266 ? 2.580 12.642 16.121 1.00 98.19 266 SER A C 1
ATOM 2022 O O . SER A 1 266 ? 3.194 12.195 17.082 1.00 98.19 266 SER A O 1
ATOM 2024 N N . HIS A 1 267 ? 2.467 11.980 14.966 1.00 97.94 267 HIS A N 1
ATOM 2025 C CA . HIS A 1 267 ? 2.991 10.629 14.729 1.00 97.94 267 HIS A CA 1
ATOM 2026 C C . HIS A 1 267 ? 4.053 10.609 13.621 1.00 97.94 267 HIS A C 1
ATOM 2028 O O . HIS A 1 267 ? 4.163 9.662 12.842 1.00 97.94 267 HIS A O 1
ATOM 2034 N N . LYS A 1 268 ? 4.861 11.676 13.547 1.00 96.56 268 LYS A N 1
ATOM 2035 C CA . LYS A 1 268 ? 5.936 11.806 12.554 1.00 96.56 268 LYS A CA 1
ATOM 2036 C C . LYS A 1 268 ? 6.985 10.695 12.678 1.00 96.56 268 LYS A C 1
ATOM 2038 O O . LYS A 1 268 ? 7.498 10.240 11.664 1.00 96.56 268 LYS A O 1
ATOM 2043 N N . GLU A 1 269 ? 7.299 10.256 13.895 1.00 95.56 269 GLU A N 1
ATOM 2044 C CA . GLU A 1 269 ? 8.266 9.173 14.129 1.00 95.56 269 GLU A CA 1
ATOM 2045 C C . GLU A 1 269 ? 7.771 7.832 13.580 1.00 95.56 269 GLU A C 1
ATOM 2047 O O . GLU A 1 269 ? 8.533 7.112 12.939 1.00 95.56 269 GLU A O 1
ATOM 2052 N N . ASP A 1 270 ? 6.484 7.527 13.748 1.00 95.75 270 ASP A N 1
ATOM 2053 C CA . ASP A 1 270 ? 5.880 6.316 13.189 1.00 95.75 270 ASP A CA 1
ATOM 2054 C C . ASP A 1 270 ? 5.826 6.371 11.656 1.00 95.75 270 ASP A C 1
ATOM 2056 O O . ASP A 1 270 ? 6.099 5.374 10.988 1.00 95.75 270 ASP A O 1
ATOM 2060 N N . PHE A 1 271 ? 5.588 7.554 11.078 1.00 96.38 271 PHE A N 1
ATOM 2061 C CA . PHE A 1 271 ? 5.708 7.751 9.632 1.00 96.38 271 PHE A CA 1
ATOM 2062 C C . PHE A 1 271 ? 7.143 7.521 9.124 1.00 96.38 271 PHE A C 1
ATOM 2064 O O . PHE A 1 271 ? 7.334 6.940 8.056 1.00 96.38 271 PHE A O 1
ATOM 2071 N N . LEU A 1 272 ? 8.168 7.928 9.884 1.00 94.44 272 LEU A N 1
ATOM 2072 C CA . LEU A 1 272 ? 9.567 7.669 9.522 1.00 94.44 272 LEU A CA 1
ATOM 2073 C C . LEU A 1 272 ? 9.901 6.169 9.515 1.00 94.44 272 LEU A C 1
ATOM 2075 O O . LEU A 1 272 ? 10.693 5.748 8.674 1.00 94.44 272 LEU A O 1
ATOM 2079 N N . LYS A 1 273 ? 9.275 5.356 10.376 1.00 91.88 273 LYS A N 1
ATOM 2080 C CA . LYS A 1 273 ? 9.410 3.888 10.324 1.00 91.88 273 LYS A CA 1
ATOM 2081 C C . LYS A 1 273 ? 8.818 3.321 9.030 1.00 91.88 273 LYS A C 1
ATOM 2083 O O . LYS A 1 273 ? 9.492 2.570 8.333 1.00 91.88 273 LYS A O 1
ATOM 2088 N N . GLU A 1 274 ? 7.623 3.763 8.618 1.00 93.81 274 GLU A N 1
ATOM 2089 C CA . GLU A 1 274 ? 7.056 3.356 7.315 1.00 93.81 274 GLU A CA 1
ATOM 2090 C C . GLU A 1 274 ? 7.954 3.792 6.140 1.00 93.81 274 GLU A C 1
ATOM 2092 O O . GLU A 1 274 ? 8.093 3.069 5.150 1.00 93.81 274 GLU A O 1
ATOM 2097 N N . MET A 1 275 ? 8.641 4.935 6.261 1.00 94.69 275 MET A N 1
ATOM 2098 C CA . MET A 1 275 ? 9.643 5.357 5.276 1.00 94.69 275 MET A CA 1
ATOM 2099 C C . MET A 1 275 ? 10.858 4.437 5.205 1.00 94.69 275 MET A C 1
ATOM 2101 O O . MET A 1 275 ? 11.341 4.183 4.102 1.00 94.69 275 MET A O 1
ATOM 2105 N N . GLN A 1 276 ? 11.306 3.863 6.318 1.00 92.62 276 GLN A N 1
ATOM 2106 C CA . GLN A 1 276 ? 12.384 2.869 6.308 1.00 92.62 276 GLN A CA 1
ATOM 2107 C C . GLN A 1 276 ? 11.953 1.568 5.613 1.00 92.62 276 GLN A C 1
ATOM 2109 O O . GLN A 1 276 ? 12.713 1.015 4.812 1.00 92.62 276 GLN A O 1
ATOM 2114 N N . ILE A 1 277 ? 10.711 1.117 5.829 1.00 92.88 277 ILE A N 1
ATOM 2115 C CA . ILE A 1 277 ? 10.131 -0.037 5.116 1.00 92.88 277 ILE A CA 1
ATOM 2116 C C . ILE A 1 277 ? 10.092 0.241 3.605 1.00 92.88 277 ILE A C 1
ATOM 2118 O O . ILE A 1 277 ? 10.464 -0.610 2.789 1.00 92.88 277 ILE A O 1
ATOM 2122 N N . TRP A 1 278 ? 9.702 1.456 3.210 1.00 95.56 278 TRP A N 1
ATOM 2123 C CA . TRP A 1 278 ? 9.733 1.883 1.811 1.00 95.56 278 TRP A CA 1
ATOM 2124 C C . TRP A 1 278 ? 11.153 1.903 1.227 1.00 95.56 278 TRP A C 1
ATOM 2126 O O . TRP A 1 278 ? 11.378 1.401 0.125 1.00 95.56 278 TRP A O 1
ATOM 2136 N N . GLU A 1 279 ? 12.143 2.415 1.954 1.00 94.12 279 GLU A N 1
ATOM 2137 C CA . GLU A 1 279 ? 13.540 2.386 1.509 1.00 94.12 279 GLU A CA 1
ATOM 2138 C C . GLU A 1 279 ? 14.037 0.943 1.330 1.00 94.12 279 GLU A C 1
ATOM 2140 O O . GLU A 1 279 ? 14.620 0.603 0.293 1.00 94.12 279 GLU A O 1
ATOM 2145 N N . ARG A 1 280 ? 13.710 0.040 2.264 1.00 93.62 280 ARG A N 1
ATOM 2146 C CA . ARG A 1 280 ? 13.987 -1.403 2.139 1.00 93.62 280 ARG A CA 1
ATOM 2147 C C . ARG A 1 280 ? 13.315 -2.001 0.896 1.00 93.62 280 ARG A C 1
ATOM 2149 O O . ARG A 1 280 ? 13.920 -2.822 0.190 1.00 93.62 280 ARG A O 1
ATOM 2156 N N . PHE A 1 281 ? 12.106 -1.554 0.547 1.00 95.81 281 PHE A N 1
ATOM 2157 C CA . PHE A 1 281 ? 11.462 -1.915 -0.719 1.00 95.81 281 PHE A CA 1
ATOM 2158 C C . PHE A 1 281 ? 12.265 -1.470 -1.928 1.00 95.81 281 PHE A C 1
ATOM 2160 O O . PHE A 1 281 ? 12.555 -2.300 -2.792 1.00 95.81 281 PHE A O 1
ATOM 2167 N N . LEU A 1 282 ? 12.672 -0.205 -1.979 1.00 95.62 282 LEU A N 1
ATOM 2168 C CA . LEU A 1 282 ? 13.459 0.328 -3.085 1.00 95.62 282 LEU A CA 1
ATOM 2169 C C . LEU A 1 282 ? 14.741 -0.487 -3.299 1.00 95.62 282 LEU A C 1
ATOM 2171 O O . LEU A 1 282 ? 15.000 -0.951 -4.412 1.00 95.62 282 LEU A O 1
ATOM 2175 N N . PHE A 1 283 ? 15.499 -0.769 -2.238 1.00 93.12 283 PHE A N 1
ATOM 2176 C CA . PHE A 1 283 ? 16.745 -1.534 -2.347 1.00 93.12 283 PHE A CA 1
ATOM 2177 C C . PHE A 1 283 ? 16.539 -2.989 -2.776 1.00 93.12 283 PHE A C 1
ATOM 2179 O O . PHE A 1 283 ? 17.326 -3.526 -3.557 1.00 93.12 283 PHE A O 1
ATOM 2186 N N . THR A 1 284 ? 15.489 -3.649 -2.290 1.00 94.19 284 THR A N 1
ATOM 2187 C CA . THR A 1 284 ? 15.250 -5.063 -2.615 1.00 94.19 284 THR A CA 1
ATOM 2188 C C . THR A 1 284 ? 14.558 -5.252 -3.963 1.00 94.19 284 THR A C 1
ATOM 2190 O O . THR A 1 284 ? 14.705 -6.316 -4.573 1.00 94.19 284 THR A O 1
ATOM 2193 N N . THR A 1 285 ? 13.806 -4.259 -4.439 1.00 96.38 285 THR A N 1
ATOM 2194 C CA . THR A 1 285 ? 13.071 -4.288 -5.714 1.00 96.38 285 THR A CA 1
ATOM 2195 C C . THR A 1 285 ? 13.891 -3.713 -6.873 1.00 96.38 285 THR A C 1
ATOM 2197 O O . THR A 1 285 ? 13.592 -3.994 -8.031 1.00 96.38 285 THR A O 1
ATOM 2200 N N . CYS A 1 286 ? 14.986 -3.008 -6.596 1.00 96.00 286 CYS A N 1
ATOM 2201 C CA . CYS A 1 286 ? 15.957 -2.604 -7.610 1.00 96.00 286 CYS A CA 1
ATOM 2202 C C . CYS A 1 286 ? 17.107 -3.619 -7.722 1.00 96.00 286 CYS A C 1
ATOM 2204 O O . CYS A 1 286 ? 17.516 -4.257 -6.749 1.00 96.00 286 CYS A O 1
ATOM 2206 N N . ARG A 1 287 ? 17.654 -3.790 -8.928 1.00 94.31 287 ARG A N 1
ATOM 2207 C CA . ARG A 1 287 ? 18.886 -4.551 -9.180 1.00 94.31 287 ARG A CA 1
ATOM 2208 C C . ARG A 1 287 ? 19.874 -3.664 -9.923 1.00 94.31 287 ARG A C 1
ATOM 2210 O O . ARG A 1 287 ? 19.529 -3.119 -10.963 1.00 94.31 287 ARG A O 1
ATOM 2217 N N . ARG A 1 288 ? 21.112 -3.564 -9.440 1.00 92.00 288 ARG A N 1
ATOM 2218 C CA . ARG A 1 288 ? 22.189 -2.918 -10.199 1.00 92.00 288 ARG A CA 1
ATOM 2219 C C . ARG A 1 288 ? 22.575 -3.807 -11.385 1.00 92.00 288 ARG A C 1
ATOM 2221 O O . ARG A 1 288 ? 22.827 -4.998 -11.187 1.00 92.00 288 ARG A O 1
ATOM 2228 N N . GLN A 1 289 ? 22.613 -3.246 -12.591 1.00 88.12 289 GLN A N 1
ATOM 2229 C CA . GLN A 1 289 ? 23.064 -3.944 -13.797 1.00 88.12 289 GLN A CA 1
ATOM 2230 C C . GLN A 1 289 ? 24.370 -3.298 -14.288 1.00 88.12 289 GLN A C 1
ATOM 2232 O O . GLN A 1 289 ? 24.346 -2.165 -14.762 1.00 88.12 289 GLN A O 1
ATOM 2237 N N . PRO A 1 290 ? 25.523 -3.979 -14.152 1.00 83.69 290 PRO A N 1
ATOM 2238 C CA . PRO A 1 290 ? 26.786 -3.506 -14.721 1.00 83.69 290 PRO A CA 1
ATOM 2239 C C . PRO A 1 290 ? 26.707 -3.396 -16.260 1.00 83.69 290 PRO A C 1
ATOM 2241 O O . PRO A 1 290 ? 25.993 -4.195 -16.869 1.00 83.69 290 PRO A O 1
ATOM 2244 N N . PRO A 1 291 ? 27.443 -2.472 -16.914 1.00 78.75 291 PRO A N 1
ATOM 2245 C CA . PRO A 1 291 ? 28.475 -1.600 -16.345 1.00 78.75 291 PRO A CA 1
ATOM 2246 C C . PRO A 1 291 ? 27.929 -0.350 -15.635 1.00 78.75 291 PRO A C 1
ATOM 2248 O O . PRO A 1 291 ? 28.539 0.100 -14.671 1.00 78.75 291 PRO A O 1
ATOM 2251 N N . PHE A 1 292 ? 26.761 0.163 -16.024 1.00 81.56 292 PHE A N 1
ATOM 2252 C CA . PHE A 1 292 ? 26.153 1.348 -15.415 1.00 81.56 292 PHE A CA 1
ATOM 2253 C C . PHE A 1 292 ? 24.634 1.214 -15.458 1.00 81.56 292 PHE A C 1
ATOM 2255 O O . PHE A 1 292 ? 24.091 0.909 -16.514 1.00 81.56 292 PHE A O 1
ATOM 2262 N N . GLY A 1 293 ? 23.966 1.449 -14.329 1.00 91.06 293 GLY A N 1
ATOM 2263 C CA . GLY A 1 293 ? 22.511 1.553 -14.258 1.00 91.06 293 GLY A CA 1
ATOM 2264 C C . GLY A 1 293 ? 21.820 0.562 -13.324 1.00 91.06 293 GLY A C 1
ATOM 2265 O O . GLY A 1 293 ? 22.428 -0.272 -12.639 1.00 91.06 293 GLY A O 1
ATOM 2266 N N . TRP A 1 294 ? 20.503 0.706 -13.291 1.00 95.31 294 TRP A N 1
ATOM 2267 C CA . TRP A 1 294 ? 19.593 0.019 -12.391 1.00 95.31 294 TRP A CA 1
ATOM 2268 C C . TRP A 1 294 ? 18.402 -0.532 -13.157 1.00 95.31 294 TRP A C 1
ATOM 2270 O O . TRP A 1 294 ? 17.919 0.077 -14.100 1.00 95.31 294 TRP A O 1
ATOM 2280 N N . VAL A 1 295 ? 17.903 -1.684 -12.730 1.00 96.50 295 VAL A N 1
ATOM 2281 C CA . VAL A 1 295 ? 16.725 -2.325 -13.307 1.00 96.50 295 VAL A CA 1
ATOM 2282 C C . VAL A 1 295 ? 15.682 -2.504 -12.219 1.00 96.50 295 VAL A C 1
ATOM 2284 O O . VAL A 1 295 ? 15.988 -3.000 -11.129 1.00 96.50 295 VAL A O 1
ATOM 2287 N N . CYS A 1 296 ? 14.442 -2.125 -12.516 1.00 98.00 296 CYS A N 1
ATOM 2288 C CA . CYS A 1 296 ? 13.306 -2.479 -11.674 1.00 98.00 296 CYS A CA 1
ATOM 2289 C C . CYS A 1 296 ? 13.018 -3.980 -11.822 1.00 98.00 296 CYS A C 1
ATOM 2291 O O . CYS A 1 296 ? 12.739 -4.445 -12.923 1.00 98.00 296 CYS A O 1
ATOM 2293 N N . LYS A 1 297 ? 13.048 -4.754 -10.731 1.00 97.56 297 LYS A N 1
ATOM 2294 C CA . LYS A 1 297 ? 12.808 -6.210 -10.778 1.00 97.56 297 LYS A CA 1
ATOM 2295 C C . LYS A 1 297 ? 11.359 -6.588 -11.114 1.00 97.56 297 LYS A C 1
ATOM 2297 O O . LYS A 1 297 ? 11.122 -7.738 -11.463 1.00 97.56 297 LYS A O 1
ATOM 2302 N N . VAL A 1 298 ? 10.405 -5.660 -10.993 1.00 97.38 298 VAL A N 1
ATOM 2303 C CA . VAL A 1 298 ? 8.979 -5.916 -11.273 1.00 97.38 298 VAL A CA 1
ATOM 2304 C C . VAL A 1 298 ? 8.695 -5.828 -12.773 1.00 97.38 298 VAL A C 1
ATOM 2306 O O . VAL A 1 298 ? 8.128 -6.752 -13.352 1.00 97.38 298 VAL A O 1
ATOM 2309 N N . CYS A 1 299 ? 9.113 -4.738 -13.420 1.00 97.50 299 CYS A N 1
ATOM 2310 C CA . CYS A 1 299 ? 8.839 -4.483 -14.838 1.00 97.50 299 CYS A CA 1
ATOM 2311 C C . CYS A 1 299 ? 10.039 -4.733 -15.771 1.00 97.50 299 CYS A C 1
ATOM 2313 O O . CYS A 1 299 ? 9.880 -4.685 -16.987 1.00 97.50 299 CYS A O 1
ATOM 2315 N N . ASN A 1 300 ? 11.230 -5.014 -15.230 1.00 96.81 300 ASN A N 1
ATOM 2316 C CA . ASN A 1 300 ? 12.491 -5.208 -15.960 1.00 96.81 300 ASN A CA 1
ATOM 2317 C C . ASN A 1 300 ? 12.916 -4.024 -16.854 1.00 96.81 300 ASN A C 1
ATOM 2319 O O . ASN A 1 300 ? 13.668 -4.207 -17.810 1.00 96.81 300 ASN A O 1
ATOM 2323 N N . ILE A 1 301 ? 12.473 -2.802 -16.539 1.00 96.81 301 ILE A N 1
ATOM 2324 C CA . ILE A 1 301 ? 12.899 -1.575 -17.230 1.00 96.81 301 ILE A CA 1
ATOM 2325 C C . ILE A 1 301 ? 14.239 -1.094 -16.658 1.00 96.81 301 ILE A C 1
ATOM 2327 O O . ILE A 1 301 ? 14.443 -1.111 -15.440 1.00 96.81 301 ILE A O 1
ATOM 2331 N N . PHE A 1 302 ? 15.140 -0.667 -17.547 1.00 96.50 302 PHE A N 1
ATOM 2332 C CA . PHE A 1 302 ? 16.461 -0.125 -17.230 1.00 96.50 302 PHE A CA 1
ATOM 2333 C C . PHE A 1 302 ? 16.426 1.395 -17.004 1.00 96.50 302 PHE A C 1
ATOM 2335 O O . PHE A 1 302 ? 15.761 2.128 -17.734 1.00 96.50 302 PHE A O 1
ATOM 2342 N N . PHE A 1 303 ? 17.208 1.861 -16.031 1.00 95.94 303 PHE A N 1
ATOM 2343 C CA . PHE A 1 303 ? 17.344 3.251 -15.616 1.00 95.94 303 PHE A CA 1
ATOM 2344 C C . PHE A 1 303 ? 18.823 3.631 -15.448 1.00 95.94 303 PHE A C 1
ATOM 2346 O O . PHE A 1 303 ? 19.616 2.822 -14.959 1.00 95.94 303 PHE A O 1
ATOM 2353 N N . PRO A 1 304 ? 19.208 4.871 -15.799 1.00 93.69 304 PRO A N 1
ATOM 2354 C CA . PRO A 1 304 ? 20.600 5.315 -15.724 1.00 93.69 304 PRO A CA 1
ATOM 2355 C C . PRO A 1 304 ? 21.084 5.562 -14.285 1.00 93.69 304 PRO A C 1
ATOM 2357 O O . PRO A 1 304 ? 22.253 5.325 -13.993 1.00 93.69 304 PRO A O 1
ATOM 2360 N N . SER A 1 305 ? 20.198 5.993 -13.381 1.00 93.00 305 SER A N 1
ATOM 2361 C CA . SER A 1 305 ? 20.507 6.287 -11.974 1.00 93.00 305 SER A CA 1
ATOM 2362 C C . SER A 1 305 ? 19.551 5.582 -11.010 1.00 93.00 305 SER A C 1
ATOM 2364 O O . SER A 1 305 ? 18.451 5.169 -11.388 1.00 93.00 305 SER A O 1
ATOM 2366 N N . ASP A 1 306 ? 19.976 5.445 -9.755 1.00 93.75 306 ASP A N 1
ATOM 2367 C CA . ASP A 1 306 ? 19.161 4.944 -8.641 1.00 93.75 306 ASP A CA 1
ATOM 2368 C C . ASP A 1 306 ? 17.955 5.849 -8.372 1.00 93.75 306 ASP A C 1
ATOM 2370 O O . ASP A 1 306 ? 16.826 5.363 -8.328 1.00 93.75 306 ASP A O 1
ATOM 2374 N N . GLY A 1 307 ? 18.161 7.167 -8.305 1.00 94.25 307 GLY A N 1
ATOM 2375 C CA . GLY A 1 307 ? 17.075 8.136 -8.141 1.00 94.25 307 GLY A CA 1
ATOM 2376 C C . GLY A 1 307 ? 15.989 7.991 -9.214 1.00 94.25 307 GLY A C 1
ATOM 2377 O O . GLY A 1 307 ? 14.798 8.047 -8.910 1.00 94.25 307 GLY A O 1
ATOM 2378 N N . SER A 1 308 ? 16.375 7.693 -10.462 1.00 95.00 308 SER A N 1
ATOM 2379 C CA . SER A 1 308 ? 15.420 7.465 -11.556 1.00 95.00 308 SER A CA 1
ATOM 2380 C C . SER A 1 308 ? 14.568 6.207 -11.353 1.00 95.00 308 SER A C 1
ATOM 2382 O O . SER A 1 308 ? 13.352 6.254 -11.554 1.00 95.00 308 SER A O 1
ATOM 2384 N N . VAL A 1 309 ? 15.173 5.083 -10.942 1.00 96.81 309 VAL A N 1
ATOM 2385 C CA . VAL A 1 309 ? 14.414 3.843 -10.689 1.00 96.81 309 VAL A CA 1
ATOM 2386 C C . VAL A 1 309 ? 13.552 3.959 -9.429 1.00 96.81 309 VAL A C 1
ATOM 2388 O O . VAL A 1 309 ? 12.441 3.431 -9.402 1.00 96.81 309 VAL A O 1
ATOM 2391 N N . TRP A 1 310 ? 13.996 4.701 -8.411 1.00 96.50 310 TRP A N 1
ATOM 2392 C CA . TRP A 1 310 ? 13.206 4.943 -7.202 1.00 96.50 310 TRP A CA 1
ATOM 2393 C C . TRP A 1 310 ? 11.993 5.822 -7.487 1.00 96.50 310 TRP A C 1
ATOM 2395 O O . TRP A 1 310 ? 10.884 5.476 -7.078 1.00 96.50 310 TRP A O 1
ATOM 2405 N N . ARG A 1 311 ? 12.165 6.892 -8.275 1.00 96.88 311 ARG A N 1
ATOM 2406 C CA . ARG A 1 311 ? 11.051 7.707 -8.779 1.00 96.88 311 ARG A CA 1
ATOM 2407 C C . ARG A 1 311 ? 10.085 6.893 -9.624 1.00 96.88 311 ARG A C 1
ATOM 2409 O O . ARG A 1 311 ? 8.877 7.076 -9.502 1.00 96.88 311 ARG A O 1
ATOM 2416 N N . HIS A 1 312 ? 10.585 5.990 -10.468 1.00 97.56 312 HIS A N 1
ATOM 2417 C CA . HIS A 1 312 ? 9.727 5.074 -11.216 1.00 97.56 312 HIS A CA 1
ATOM 2418 C C . HIS A 1 312 ? 8.896 4.191 -10.277 1.00 97.56 312 HIS A C 1
ATOM 2420 O O . HIS A 1 312 ? 7.673 4.198 -10.387 1.00 97.56 312 HIS A O 1
ATOM 2426 N N . LEU A 1 313 ? 9.526 3.515 -9.312 1.00 97.94 313 LEU A N 1
ATOM 2427 C CA . LEU A 1 313 ? 8.819 2.689 -8.331 1.00 97.94 313 LEU A CA 1
ATOM 2428 C C . LEU A 1 313 ? 7.791 3.499 -7.531 1.00 97.94 313 LEU A C 1
ATOM 2430 O O . LEU A 1 313 ? 6.656 3.061 -7.383 1.00 97.94 313 LEU A O 1
ATOM 2434 N N . GLY A 1 314 ? 8.145 4.697 -7.062 1.00 97.56 314 GLY A N 1
ATOM 2435 C CA . GLY A 1 314 ? 7.215 5.560 -6.335 1.00 97.56 314 GLY A CA 1
ATOM 2436 C C . GLY A 1 314 ? 6.043 6.044 -7.197 1.00 97.56 314 GLY A C 1
ATOM 2437 O O . GLY A 1 314 ? 4.907 6.068 -6.722 1.00 97.56 314 GLY A O 1
ATOM 2438 N N . LYS A 1 315 ? 6.279 6.361 -8.480 1.00 98.00 315 LYS A N 1
ATOM 2439 C CA . LYS A 1 315 ? 5.208 6.685 -9.438 1.00 98.00 315 LYS A CA 1
ATOM 2440 C C . LYS A 1 315 ? 4.272 5.502 -9.643 1.00 98.00 315 LYS A C 1
ATOM 2442 O O . LYS A 1 315 ? 3.065 5.697 -9.560 1.00 98.00 315 LYS A O 1
ATOM 2447 N N . GLU A 1 316 ? 4.800 4.311 -9.911 1.00 98.00 316 GLU A N 1
ATOM 2448 C CA . GLU A 1 316 ? 3.965 3.136 -10.176 1.00 98.00 316 GLU A CA 1
ATOM 2449 C C . GLU A 1 316 ? 3.199 2.685 -8.924 1.00 98.00 316 GLU A C 1
ATOM 2451 O O . GLU A 1 316 ? 2.021 2.367 -9.031 1.00 98.00 316 GLU A O 1
ATOM 2456 N N . VAL A 1 317 ? 3.802 2.748 -7.729 1.00 97.75 317 VAL A N 1
ATOM 2457 C CA . VAL A 1 317 ? 3.150 2.330 -6.473 1.00 97.75 317 VAL A CA 1
ATOM 2458 C C . VAL A 1 317 ? 2.147 3.368 -5.955 1.00 97.75 317 VAL A C 1
ATOM 2460 O O . VAL A 1 317 ? 1.003 3.019 -5.680 1.00 97.75 317 VAL A O 1
ATOM 2463 N N . PHE A 1 318 ? 2.532 4.642 -5.814 1.00 97.19 318 PHE A N 1
ATOM 2464 C CA . PHE A 1 318 ? 1.712 5.626 -5.086 1.00 97.19 318 PHE A CA 1
ATOM 2465 C C . PHE A 1 318 ? 0.878 6.544 -5.979 1.00 97.19 318 PHE A C 1
ATOM 2467 O O . PHE A 1 318 ? -0.192 6.986 -5.557 1.00 97.19 318 PHE A O 1
ATOM 2474 N N . ILE A 1 319 ? 1.348 6.849 -7.193 1.00 95.69 319 ILE A N 1
ATOM 2475 C CA . ILE A 1 319 ? 0.680 7.808 -8.087 1.00 95.69 319 ILE A CA 1
ATOM 2476 C C . ILE A 1 319 ? -0.219 7.084 -9.091 1.00 95.69 319 ILE A C 1
ATOM 2478 O O . ILE A 1 319 ? -1.398 7.409 -9.202 1.00 95.69 319 ILE A O 1
ATOM 2482 N N . ARG A 1 320 ? 0.332 6.120 -9.835 1.00 96.81 320 ARG A N 1
ATOM 2483 C CA . ARG A 1 320 ? -0.389 5.358 -10.866 1.00 96.81 320 ARG A CA 1
ATOM 2484 C C . ARG A 1 320 ? -1.115 4.147 -10.292 1.00 96.81 320 ARG A C 1
ATOM 2486 O O . ARG A 1 320 ? -2.112 3.746 -10.879 1.00 96.81 320 ARG A O 1
ATOM 2493 N N . GLN A 1 321 ? -0.635 3.616 -9.164 1.00 95.12 321 GLN A N 1
ATOM 2494 C CA . GLN A 1 321 ? -1.165 2.417 -8.509 1.00 95.12 321 GLN A CA 1
ATOM 2495 C C . GLN A 1 321 ? -1.247 1.229 -9.478 1.00 95.12 321 GLN A C 1
ATOM 2497 O O . GLN A 1 321 ? -2.265 0.548 -9.571 1.00 95.12 321 GLN A O 1
ATOM 2502 N N . GLU A 1 322 ? -0.172 1.000 -10.239 1.00 96.00 322 GLU A N 1
ATOM 2503 C CA . GLU A 1 322 ? -0.084 -0.156 -11.125 1.00 96.00 322 GLU A CA 1
ATOM 2504 C C . GLU A 1 322 ? -0.080 -1.439 -10.287 1.00 96.00 322 GLU A C 1
ATOM 2506 O O . GLU A 1 322 ? 0.803 -1.647 -9.451 1.00 96.00 322 GLU A O 1
ATOM 2511 N N . GLU A 1 323 ? -1.052 -2.310 -10.555 1.00 95.56 323 GLU A N 1
ATOM 2512 C CA . GLU A 1 323 ? -1.353 -3.524 -9.787 1.00 95.56 323 GLU A CA 1
ATOM 2513 C C . GLU A 1 323 ? -0.104 -4.364 -9.483 1.00 95.56 323 GLU A C 1
ATOM 2515 O O . GLU A 1 323 ? 0.172 -4.668 -8.330 1.00 95.56 323 GLU A O 1
ATOM 2520 N N . ARG A 1 324 ? 0.753 -4.625 -10.481 1.00 97.25 324 ARG A N 1
ATOM 2521 C CA . ARG A 1 324 ? 1.970 -5.439 -10.293 1.00 97.25 324 ARG A CA 1
ATOM 2522 C C . ARG A 1 324 ? 2.949 -4.849 -9.275 1.00 97.25 324 ARG A C 1
ATOM 2524 O O . ARG A 1 324 ? 3.528 -5.581 -8.469 1.00 97.25 324 ARG A O 1
ATOM 2531 N N . HIS A 1 325 ? 3.182 -3.539 -9.344 1.00 97.88 325 HIS A N 1
ATOM 2532 C CA . HIS A 1 325 ? 4.095 -2.851 -8.433 1.00 97.88 325 HIS A CA 1
ATOM 2533 C C . HIS A 1 325 ? 3.477 -2.727 -7.041 1.00 97.88 325 HIS A C 1
ATOM 2535 O O . HIS A 1 325 ? 4.168 -2.969 -6.050 1.00 97.88 325 HIS A O 1
ATOM 2541 N N . LEU A 1 326 ? 2.183 -2.403 -6.978 1.00 96.62 326 LEU A N 1
ATOM 2542 C CA . LEU A 1 326 ? 1.434 -2.259 -5.737 1.00 96.62 326 LEU A CA 1
ATOM 2543 C C . LEU A 1 326 ? 1.322 -3.585 -4.974 1.00 96.62 326 LEU A C 1
ATOM 2545 O O . LEU A 1 326 ? 1.577 -3.611 -3.774 1.00 96.62 326 LEU A O 1
ATOM 2549 N N . ASP A 1 327 ? 1.037 -4.691 -5.659 1.00 96.81 327 ASP A N 1
ATOM 2550 C CA . ASP A 1 327 ? 0.962 -6.024 -5.053 1.00 96.81 327 ASP A CA 1
ATOM 2551 C C . ASP A 1 327 ? 2.317 -6.472 -4.515 1.00 96.81 327 ASP A C 1
ATOM 2553 O O . ASP A 1 327 ? 2.416 -6.981 -3.399 1.00 96.81 327 ASP A O 1
ATOM 2557 N N . THR A 1 328 ? 3.386 -6.237 -5.283 1.00 97.06 328 THR A N 1
ATOM 2558 C CA . THR A 1 328 ? 4.750 -6.541 -4.829 1.00 97.06 328 THR A CA 1
ATOM 2559 C C . THR A 1 328 ? 5.117 -5.705 -3.601 1.00 97.06 328 THR A C 1
ATOM 2561 O O . THR A 1 328 ? 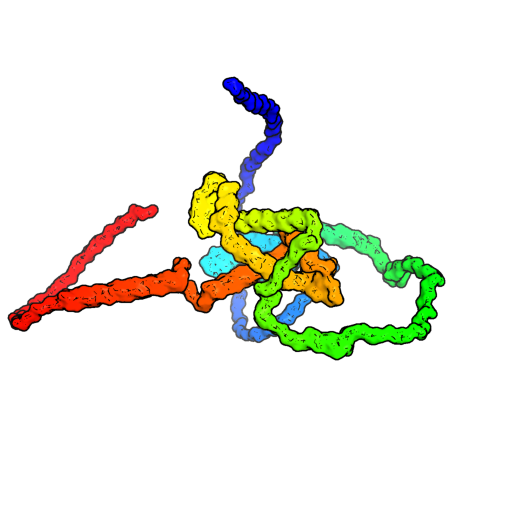5.809 -6.198 -2.709 1.00 97.06 328 THR A O 1
ATOM 2564 N N . TRP A 1 329 ? 4.672 -4.445 -3.548 1.00 96.94 329 TRP A N 1
ATOM 2565 C CA . TRP A 1 329 ? 4.829 -3.589 -2.374 1.00 96.94 329 TRP A CA 1
ATOM 2566 C C . TRP A 1 329 ? 4.048 -4.139 -1.181 1.00 96.94 329 TRP A C 1
ATOM 2568 O O . TRP A 1 329 ? 4.671 -4.397 -0.159 1.00 96.94 329 TRP A O 1
ATOM 2578 N N . HIS A 1 330 ? 2.750 -4.420 -1.314 1.00 96.00 330 HIS A N 1
ATOM 2579 C CA . HIS A 1 330 ? 1.929 -4.949 -0.220 1.00 96.00 330 HIS A CA 1
ATOM 2580 C C . HIS A 1 330 ? 2.446 -6.284 0.322 1.00 96.00 330 HIS A C 1
ATOM 2582 O O . HIS A 1 330 ? 2.515 -6.456 1.532 1.00 96.00 330 HIS A O 1
ATOM 2588 N N . GLN A 1 331 ? 2.872 -7.211 -0.541 1.00 95.19 331 GLN A N 1
ATOM 2589 C CA . GLN A 1 331 ? 3.450 -8.489 -0.101 1.00 95.19 331 GLN A CA 1
ATOM 2590 C C . GLN A 1 331 ? 4.724 -8.298 0.730 1.00 95.19 331 GLN A C 1
ATOM 2592 O O . GLN A 1 331 ? 4.975 -9.044 1.675 1.00 95.19 331 GLN A O 1
ATOM 2597 N N . LYS A 1 332 ? 5.557 -7.320 0.362 1.00 94.69 332 LYS A N 1
ATOM 2598 C CA . LYS A 1 332 ? 6.800 -7.024 1.079 1.00 94.69 332 LYS A CA 1
ATOM 2599 C C . LYS A 1 332 ? 6.558 -6.219 2.349 1.00 94.69 332 LYS A C 1
ATOM 2601 O O . LYS A 1 332 ? 7.196 -6.501 3.353 1.00 94.69 332 LYS A O 1
ATOM 2606 N N . GLU A 1 333 ? 5.645 -5.258 2.302 1.00 94.25 333 GLU A N 1
ATOM 2607 C CA . GLU A 1 333 ? 5.203 -4.481 3.456 1.00 94.25 333 GLU A CA 1
ATOM 2608 C C . GLU A 1 333 ? 4.605 -5.393 4.529 1.00 94.25 333 GLU A C 1
ATOM 2610 O O . GLU A 1 333 ? 4.980 -5.274 5.685 1.00 94.25 333 GLU A O 1
ATOM 2615 N N . ASP A 1 334 ? 3.739 -6.335 4.149 1.00 91.62 334 ASP A N 1
ATOM 2616 C CA . ASP A 1 334 ? 3.145 -7.310 5.070 1.00 91.62 334 ASP A CA 1
ATOM 2617 C C . ASP A 1 334 ? 4.220 -8.210 5.689 1.00 91.62 334 ASP A C 1
ATOM 2619 O O . ASP A 1 334 ? 4.317 -8.345 6.906 1.00 91.62 334 ASP A O 1
ATOM 2623 N N . ARG A 1 335 ? 5.120 -8.744 4.853 1.00 91.75 335 ARG A N 1
ATOM 2624 C CA . ARG A 1 335 ? 6.243 -9.562 5.317 1.00 91.75 335 ARG A CA 1
ATOM 2625 C C . ARG A 1 335 ? 7.148 -8.816 6.299 1.00 91.75 335 ARG A C 1
ATOM 2627 O O . ARG A 1 335 ? 7.539 -9.395 7.303 1.00 91.75 335 ARG A O 1
ATOM 2634 N N . TRP A 1 336 ? 7.533 -7.578 5.998 1.00 88.19 336 TRP A N 1
ATOM 2635 C CA . TRP A 1 336 ? 8.456 -6.829 6.855 1.00 88.19 336 TRP A CA 1
ATOM 2636 C C . TRP A 1 336 ? 7.783 -6.208 8.062 1.00 88.19 336 TRP A C 1
ATOM 2638 O O . TRP A 1 336 ? 8.425 -6.132 9.098 1.00 88.19 336 TRP A O 1
ATOM 2648 N N . GLY A 1 337 ? 6.508 -5.834 7.958 1.00 84.00 337 GLY A N 1
ATOM 2649 C CA . GLY A 1 337 ? 5.711 -5.473 9.124 1.00 84.00 337 GLY A CA 1
ATOM 2650 C C . GLY A 1 337 ? 5.663 -6.632 10.116 1.00 84.00 337 GLY A C 1
ATOM 2651 O O . GLY A 1 337 ? 5.901 -6.428 11.297 1.00 84.00 337 GLY A O 1
ATOM 2652 N N . HIS A 1 338 ? 5.480 -7.864 9.628 1.00 84.19 338 HIS A N 1
ATOM 2653 C CA . HIS A 1 338 ? 5.561 -9.055 10.471 1.00 84.19 338 HIS A CA 1
ATOM 2654 C C . HIS A 1 338 ? 6.970 -9.332 11.013 1.00 84.19 338 HIS A C 1
ATOM 2656 O O . HIS A 1 338 ? 7.085 -9.628 12.194 1.00 84.19 338 HIS A O 1
ATOM 2662 N N . GLU A 1 339 ? 8.031 -9.213 10.204 1.00 81.56 339 GLU A N 1
ATOM 2663 C CA . GLU A 1 339 ? 9.417 -9.380 10.688 1.00 81.56 339 GLU A CA 1
ATOM 2664 C C . GLU A 1 339 ? 9.764 -8.340 11.780 1.00 81.56 339 GLU A C 1
ATOM 2666 O O . GLU A 1 339 ? 10.370 -8.695 12.786 1.00 81.56 339 GLU A O 1
ATOM 2671 N N . GLU A 1 340 ? 9.351 -7.076 11.629 1.00 80.31 340 GLU A N 1
ATOM 2672 C CA . GLU A 1 340 ? 9.568 -6.026 12.640 1.00 80.31 340 GLU A CA 1
ATOM 2673 C C . GLU A 1 340 ? 8.719 -6.244 13.896 1.00 80.31 340 GLU A C 1
ATOM 2675 O O . GLU A 1 340 ? 9.214 -6.052 15.007 1.00 80.31 340 GLU A O 1
ATOM 2680 N N . ASP A 1 341 ? 7.468 -6.687 13.746 1.00 75.12 341 ASP A N 1
ATOM 2681 C CA . ASP A 1 341 ? 6.620 -7.061 14.878 1.00 75.12 341 ASP A CA 1
ATOM 2682 C C . ASP A 1 341 ? 7.201 -8.276 15.623 1.00 75.12 341 ASP A C 1
ATOM 2684 O O . ASP A 1 341 ? 7.165 -8.311 16.852 1.00 75.12 341 ASP A O 1
ATOM 2688 N N . GLU A 1 342 ? 7.774 -9.253 14.912 1.00 75.94 342 GLU A N 1
ATOM 2689 C CA . GLU A 1 342 ? 8.448 -10.422 15.492 1.00 75.94 342 GLU A CA 1
ATOM 2690 C C . GLU A 1 342 ? 9.750 -10.043 16.208 1.00 75.94 342 GLU A C 1
ATOM 2692 O O . GLU A 1 342 ? 9.999 -10.540 17.305 1.00 75.94 342 GLU A O 1
ATOM 2697 N N . GLU A 1 343 ? 10.560 -9.143 15.642 1.00 71.06 343 GLU A N 1
ATOM 2698 C CA . GLU A 1 343 ? 11.786 -8.642 16.278 1.00 71.06 343 GLU A CA 1
ATOM 2699 C C . GLU A 1 343 ? 11.477 -7.749 17.489 1.00 71.06 343 GLU A C 1
ATOM 2701 O O . GLU A 1 343 ? 12.140 -7.846 18.524 1.00 71.06 343 GLU A O 1
ATOM 2706 N N . CYS A 1 344 ? 10.442 -6.909 17.400 1.00 63.81 344 CYS A N 1
ATOM 2707 C CA . CYS A 1 344 ? 9.988 -6.076 18.511 1.00 63.81 344 CYS A CA 1
ATOM 2708 C C . CYS A 1 344 ? 9.363 -6.919 19.634 1.00 63.81 344 CYS A C 1
ATOM 2710 O O . CYS A 1 344 ? 9.553 -6.617 20.814 1.00 63.81 344 CYS A O 1
ATOM 2712 N N . CYS A 1 345 ? 8.668 -8.003 19.278 1.00 59.78 345 CYS A N 1
ATOM 2713 C CA . CYS A 1 345 ? 8.038 -8.931 20.217 1.00 59.78 345 CYS A CA 1
ATOM 2714 C C . CYS A 1 345 ? 8.853 -10.218 20.437 1.00 59.78 345 CYS A C 1
ATOM 2716 O O . CYS A 1 345 ? 8.242 -11.248 20.733 1.00 59.78 345 CYS A O 1
ATOM 2718 N N . GLY A 1 346 ? 10.186 -10.158 20.275 1.00 44.66 346 GLY A N 1
ATOM 2719 C CA . GLY A 1 346 ? 11.114 -11.296 20.272 1.00 44.66 346 GLY A CA 1
ATOM 2720 C C . GLY A 1 346 ? 10.669 -12.498 21.113 1.00 44.66 346 GLY A C 1
ATOM 2721 O O . GLY A 1 346 ? 10.396 -12.373 22.306 1.00 44.66 346 GLY A O 1
ATOM 2722 N N . ASP A 1 347 ? 10.591 -13.663 20.466 1.00 41.62 347 ASP A N 1
ATOM 2723 C CA . ASP A 1 347 ? 10.248 -14.959 21.065 1.00 41.62 347 ASP A CA 1
ATOM 2724 C C . ASP A 1 347 ? 8.921 -15.002 21.850 1.00 41.62 347 ASP A C 1
ATOM 2726 O O . ASP A 1 347 ? 8.842 -15.460 22.988 1.00 41.62 347 ASP A O 1
ATOM 2730 N N . GLY A 1 348 ? 7.816 -14.615 21.210 1.00 43.88 348 GLY A N 1
ATOM 2731 C CA . GLY A 1 348 ? 6.545 -15.319 21.420 1.00 43.88 348 GLY A CA 1
ATOM 2732 C C . GLY A 1 348 ? 5.958 -15.320 22.840 1.00 43.88 348 GLY A C 1
ATOM 2733 O O . GLY A 1 348 ? 5.235 -16.255 23.187 1.00 43.88 348 GLY A O 1
ATOM 2734 N N . MET A 1 349 ? 6.180 -14.284 23.653 1.00 41.50 349 MET A N 1
ATOM 2735 C CA . MET A 1 349 ? 5.443 -14.094 24.911 1.00 41.50 349 MET A CA 1
ATOM 2736 C C . MET A 1 349 ? 4.483 -12.906 24.844 1.00 41.50 349 MET A C 1
ATOM 2738 O O . MET A 1 349 ? 4.611 -11.915 25.553 1.00 41.50 349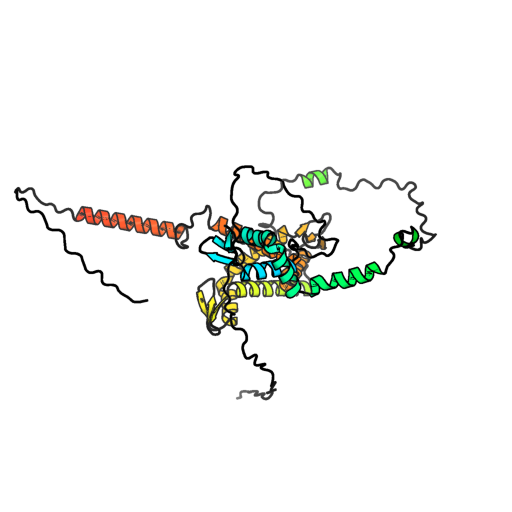 MET A O 1
ATOM 2742 N N . ASN A 1 350 ? 3.405 -13.078 24.078 1.00 43.31 350 ASN A N 1
ATOM 2743 C CA . ASN A 1 350 ? 2.135 -12.413 24.378 1.00 43.31 350 ASN A CA 1
ATOM 2744 C C . ASN A 1 350 ? 1.429 -13.141 25.543 1.00 43.31 350 ASN A C 1
ATOM 2746 O O . ASN A 1 350 ? 0.327 -13.668 25.391 1.00 43.31 350 ASN A O 1
ATOM 2750 N N . TYR A 1 351 ? 2.050 -13.181 26.726 1.00 41.75 351 TYR A N 1
ATOM 2751 C CA . TYR A 1 351 ? 1.326 -13.455 27.968 1.00 41.75 351 TYR A CA 1
ATOM 2752 C C . TYR A 1 351 ? 0.904 -12.103 28.565 1.00 41.75 351 TYR A C 1
ATOM 2754 O O . TYR A 1 351 ? 1.649 -11.466 29.294 1.00 41.75 351 TYR A O 1
ATOM 2762 N N . ALA A 1 352 ? -0.322 -11.691 28.231 1.00 39.81 352 ALA A N 1
ATOM 2763 C CA . ALA A 1 352 ? -1.090 -10.585 28.822 1.00 39.81 352 ALA A CA 1
ATOM 2764 C C . ALA A 1 352 ? -0.839 -9.139 28.316 1.00 39.81 352 ALA A C 1
ATOM 2766 O O . ALA A 1 352 ? -0.014 -8.387 28.819 1.00 39.81 352 ALA A O 1
ATOM 2767 N N . ARG A 1 353 ? -1.758 -8.687 27.444 1.00 46.62 353 ARG A N 1
ATOM 2768 C CA . ARG A 1 353 ? -2.283 -7.301 27.390 1.00 46.62 353 ARG A CA 1
ATOM 2769 C C . ARG A 1 353 ? -1.298 -6.153 27.080 1.00 46.62 353 ARG A C 1
ATOM 2771 O O . ARG A 1 353 ? -1.488 -5.054 27.590 1.00 46.62 353 ARG A O 1
ATOM 2778 N N . GLY A 1 354 ? -0.345 -6.345 26.169 1.00 49.66 354 GLY A N 1
ATOM 2779 C CA . GLY A 1 354 ? 0.305 -5.215 25.479 1.00 49.66 354 GLY A CA 1
ATOM 2780 C C . GLY A 1 354 ? 1.152 -4.295 26.366 1.00 49.66 354 GLY A C 1
ATOM 2781 O O . GLY A 1 354 ? 1.248 -3.100 26.097 1.00 49.66 354 GLY A O 1
ATOM 2782 N N . LEU A 1 355 ? 1.750 -4.833 27.426 1.00 52.62 355 LEU A N 1
ATOM 2783 C CA . LEU A 1 355 ? 2.739 -4.124 28.232 1.00 52.62 355 LEU A CA 1
ATOM 2784 C C . LEU A 1 355 ? 4.137 -4.414 27.672 1.00 52.62 355 LEU A C 1
ATOM 2786 O O . LEU A 1 355 ? 4.458 -5.564 27.384 1.00 52.62 355 LEU A O 1
ATOM 2790 N N . SER A 1 356 ? 4.966 -3.379 27.510 1.00 60.75 356 SER A N 1
ATOM 2791 C CA . SER A 1 356 ? 6.369 -3.550 27.105 1.00 60.75 356 SER A CA 1
ATOM 2792 C C . SER A 1 356 ? 7.146 -4.376 28.138 1.00 60.75 356 SER A C 1
ATOM 2794 O O . SER A 1 356 ? 6.767 -4.404 29.309 1.00 60.75 356 SER A O 1
ATOM 2796 N N . TYR A 1 357 ? 8.259 -5.004 27.742 1.00 63.94 357 TYR A N 1
ATOM 2797 C CA . TYR A 1 357 ? 9.111 -5.777 28.658 1.00 63.94 357 TYR A CA 1
ATOM 2798 C C . TYR A 1 357 ? 9.518 -4.974 29.905 1.00 63.94 357 TYR A C 1
ATOM 2800 O O . TYR A 1 357 ? 9.384 -5.463 31.024 1.00 63.94 357 TYR A O 1
ATOM 2808 N N . ASP A 1 358 ? 9.880 -3.700 29.735 1.00 66.19 358 ASP A N 1
ATOM 2809 C CA . ASP A 1 358 ? 10.172 -2.787 30.849 1.00 66.19 358 ASP A CA 1
ATOM 2810 C C . ASP A 1 358 ? 8.963 -2.570 31.772 1.00 66.19 358 ASP A C 1
ATOM 2812 O O . ASP A 1 358 ? 9.108 -2.429 32.986 1.00 66.19 358 ASP A O 1
ATOM 2816 N N . SER A 1 359 ? 7.752 -2.544 31.213 1.00 71.88 359 SER A N 1
ATOM 2817 C CA . SER A 1 359 ? 6.516 -2.418 31.990 1.00 71.88 359 SER A CA 1
ATOM 2818 C C . SER A 1 359 ? 6.203 -3.704 32.755 1.00 71.88 359 SER A C 1
ATOM 2820 O O . SER A 1 359 ? 5.759 -3.636 33.898 1.00 71.88 359 SER A O 1
ATOM 2822 N N . VAL A 1 360 ? 6.478 -4.870 32.160 1.00 72.06 360 VAL A N 1
ATOM 2823 C CA . VAL A 1 360 ? 6.345 -6.177 32.820 1.00 72.06 360 VAL A CA 1
ATOM 2824 C C . VAL A 1 360 ? 7.375 -6.325 33.938 1.00 72.06 360 VAL A C 1
ATOM 2826 O O . VAL A 1 360 ? 7.013 -6.766 35.026 1.00 72.06 360 VAL A O 1
ATOM 2829 N N . GLN A 1 361 ? 8.625 -5.903 33.721 1.00 79.69 361 GLN A N 1
ATOM 2830 C CA . GLN A 1 361 ? 9.647 -5.881 34.769 1.00 79.69 361 GLN A CA 1
ATOM 2831 C C . GLN A 1 361 ? 9.233 -4.986 35.935 1.00 79.69 361 GLN A C 1
ATOM 2833 O O . GLN A 1 361 ? 9.290 -5.431 37.078 1.00 79.69 361 GLN A O 1
ATOM 2838 N N . LYS A 1 362 ? 8.734 -3.773 35.661 1.00 82.31 362 LYS A N 1
ATOM 2839 C CA . LYS A 1 362 ? 8.222 -2.873 36.705 1.00 82.31 362 LYS A CA 1
ATOM 2840 C C . LYS A 1 362 ? 7.049 -3.478 37.472 1.00 82.31 362 LYS A C 1
ATOM 2842 O O . LYS A 1 362 ? 7.039 -3.405 38.693 1.00 82.31 362 LYS A O 1
ATOM 2847 N N . LEU A 1 363 ? 6.106 -4.122 36.784 1.00 84.69 363 LEU A N 1
ATOM 2848 C CA . LEU A 1 363 ? 4.987 -4.823 37.424 1.00 84.69 363 LEU A CA 1
ATOM 2849 C C . LEU A 1 363 ? 5.455 -5.993 38.293 1.00 84.69 363 LEU A C 1
ATOM 2851 O O . LEU A 1 363 ? 4.935 -6.186 39.386 1.00 84.69 363 LEU A O 1
ATOM 2855 N N . HIS A 1 364 ? 6.444 -6.760 37.834 1.00 84.88 364 HIS A N 1
ATOM 2856 C CA . HIS A 1 364 ? 7.040 -7.837 38.622 1.00 84.88 364 HIS A CA 1
ATOM 2857 C C . HIS A 1 364 ? 7.772 -7.306 39.855 1.00 84.88 364 HIS A C 1
ATOM 2859 O O . HIS A 1 364 ? 7.680 -7.897 40.928 1.00 84.88 364 HIS A O 1
ATOM 2865 N N . GLU A 1 365 ? 8.493 -6.200 39.712 1.00 93.06 365 GLU A N 1
ATOM 2866 C CA . GLU A 1 365 ? 9.226 -5.564 40.802 1.00 93.06 365 GLU A CA 1
ATOM 2867 C C . GLU A 1 365 ? 8.269 -4.953 41.837 1.00 93.06 365 GLU A C 1
ATOM 2869 O O . GLU A 1 365 ? 8.461 -5.128 43.039 1.00 93.06 365 GLU A O 1
ATOM 2874 N N . GLU A 1 366 ? 7.176 -4.340 41.381 1.00 92.50 366 GLU A N 1
ATOM 2875 C CA . GLU A 1 366 ? 6.105 -3.810 42.226 1.00 92.50 366 GLU A CA 1
ATOM 2876 C C . GLU A 1 366 ? 5.321 -4.929 42.930 1.00 92.50 366 GLU A C 1
ATOM 2878 O O . GLU A 1 366 ? 5.066 -4.844 44.132 1.00 92.50 366 GLU A O 1
ATOM 2883 N N . ALA A 1 367 ? 5.024 -6.030 42.231 1.00 92.31 367 ALA A N 1
ATOM 2884 C CA . ALA A 1 367 ? 4.407 -7.215 42.823 1.00 92.31 367 ALA A CA 1
ATOM 2885 C C . ALA A 1 367 ? 5.316 -7.876 43.871 1.00 92.31 367 ALA A C 1
ATOM 2887 O O . ALA A 1 367 ? 4.837 -8.278 44.932 1.00 92.31 367 ALA A O 1
ATOM 2888 N N . ARG A 1 368 ? 6.631 -7.952 43.614 1.00 95.06 368 ARG A N 1
ATOM 2889 C CA . ARG A 1 368 ? 7.601 -8.483 44.583 1.00 95.06 368 ARG A CA 1
ATOM 2890 C C . ARG A 1 368 ? 7.675 -7.597 45.824 1.00 95.06 368 ARG A C 1
ATOM 2892 O O . ARG A 1 368 ? 7.639 -8.110 46.935 1.00 95.06 368 ARG A O 1
ATOM 2899 N N . LYS A 1 369 ? 7.687 -6.275 45.639 1.00 96.25 369 LYS A N 1
ATOM 2900 C CA . LYS A 1 369 ? 7.683 -5.311 46.742 1.00 96.25 369 LYS A CA 1
ATOM 2901 C C . LYS A 1 369 ? 6.413 -5.406 47.595 1.00 96.25 369 LYS A C 1
ATOM 2903 O O . LYS A 1 369 ? 6.505 -5.405 48.816 1.00 96.25 369 LYS A O 1
ATOM 2908 N N . LEU A 1 370 ? 5.241 -5.548 46.970 1.00 94.44 370 LEU A N 1
ATOM 2909 C CA . LEU A 1 370 ? 3.976 -5.769 47.683 1.00 94.44 370 LEU A CA 1
ATOM 2910 C C . LEU A 1 370 ? 3.985 -7.071 48.492 1.00 94.44 370 LEU A C 1
ATOM 2912 O O . LEU A 1 370 ? 3.502 -7.088 49.621 1.00 94.44 370 LEU A O 1
ATOM 2916 N N . HIS A 1 371 ? 4.553 -8.144 47.938 1.00 94.31 371 HIS A N 1
ATOM 2917 C CA . HIS A 1 371 ? 4.693 -9.414 48.648 1.00 94.31 371 HIS A CA 1
ATOM 2918 C C . HIS A 1 371 ? 5.631 -9.291 49.859 1.00 94.31 371 HIS A C 1
ATOM 2920 O O . HIS A 1 371 ? 5.279 -9.731 50.950 1.00 94.31 371 HIS A O 1
ATOM 2926 N N . GLU A 1 372 ? 6.789 -8.645 49.690 1.00 96.00 372 GLU A N 1
ATOM 2927 C CA . GLU A 1 372 ? 7.740 -8.368 50.778 1.00 96.00 372 GLU A CA 1
ATOM 2928 C C . GLU A 1 372 ? 7.097 -7.503 51.884 1.00 96.00 372 GLU A C 1
ATOM 2930 O O . GLU A 1 372 ? 7.242 -7.799 53.071 1.00 96.00 372 GLU A O 1
ATOM 2935 N N . GLU A 1 373 ? 6.321 -6.473 51.523 1.00 95.31 373 GLU A N 1
ATOM 2936 C CA . GLU A 1 373 ? 5.570 -5.649 52.484 1.00 95.31 373 GLU A CA 1
ATOM 2937 C C . GLU A 1 373 ? 4.481 -6.449 53.220 1.00 95.31 373 GLU A C 1
ATOM 2939 O O . GLU A 1 373 ? 4.247 -6.239 54.415 1.00 95.31 373 GLU A O 1
ATOM 2944 N N . GLN A 1 374 ? 3.814 -7.378 52.531 1.00 93.62 374 GLN A N 1
ATOM 2945 C CA . GLN A 1 374 ? 2.789 -8.233 53.123 1.00 93.62 374 GLN A CA 1
ATOM 2946 C C . GLN A 1 374 ? 3.395 -9.260 54.093 1.00 93.62 374 GLN A C 1
ATOM 2948 O O . GLN A 1 374 ? 2.860 -9.445 55.187 1.00 93.62 374 GLN A O 1
ATOM 2953 N N . GLU A 1 375 ? 4.530 -9.875 53.746 1.00 94.62 375 GLU A N 1
ATOM 2954 C CA . GLU A 1 375 ? 5.282 -10.752 54.654 1.00 94.62 375 GLU A CA 1
ATOM 2955 C C . GLU A 1 375 ? 5.800 -9.998 55.880 1.00 94.62 375 GLU A C 1
ATOM 2957 O O . GLU A 1 375 ? 5.648 -10.485 57.002 1.00 94.62 375 GLU A O 1
ATOM 2962 N N . ALA A 1 376 ? 6.336 -8.787 55.699 1.00 94.62 376 ALA A N 1
ATOM 2963 C CA . ALA A 1 376 ? 6.791 -7.956 56.811 1.00 94.62 376 ALA A CA 1
ATOM 2964 C C . ALA A 1 376 ? 5.647 -7.647 57.792 1.00 94.62 376 ALA A C 1
ATOM 2966 O O . ALA A 1 376 ? 5.816 -7.792 59.002 1.00 94.62 376 ALA A O 1
ATOM 2967 N N . ARG A 1 377 ? 4.450 -7.314 57.286 1.00 93.69 377 ARG A N 1
ATOM 2968 C CA . ARG A 1 377 ? 3.257 -7.107 58.129 1.00 93.69 377 ARG A CA 1
ATOM 2969 C C . ARG A 1 377 ? 2.820 -8.370 58.870 1.00 93.69 377 ARG A C 1
ATOM 2971 O O . ARG A 1 377 ? 2.360 -8.273 60.006 1.00 93.69 377 ARG A O 1
ATOM 2978 N N . MET A 1 378 ? 2.939 -9.546 58.255 1.00 90.75 378 MET A N 1
ATOM 2979 C CA . MET A 1 378 ? 2.601 -10.813 58.916 1.00 90.75 378 MET A CA 1
ATOM 2980 C C . MET A 1 378 ? 3.617 -11.199 59.996 1.00 90.75 378 MET A C 1
ATOM 2982 O O . MET A 1 378 ? 3.231 -11.762 61.016 1.00 90.75 378 MET A O 1
ATOM 2986 N N . MET A 1 379 ? 4.899 -10.871 59.816 1.00 87.12 379 MET A N 1
ATOM 2987 C CA . MET A 1 379 ? 5.908 -11.106 60.853 1.00 87.12 379 MET A CA 1
ATOM 2988 C C . MET A 1 379 ? 5.772 -10.145 62.038 1.00 87.12 379 MET A C 1
ATOM 2990 O O . MET A 1 379 ? 5.939 -10.576 63.176 1.00 87.12 379 MET A O 1
ATOM 2994 N N . ASP A 1 380 ? 5.415 -8.884 61.789 1.00 87.00 380 ASP A N 1
ATOM 2995 C CA . ASP A 1 380 ? 5.258 -7.864 62.838 1.00 87.00 380 ASP A CA 1
ATOM 2996 C C . ASP A 1 380 ? 3.945 -8.019 63.631 1.00 87.00 380 ASP A C 1
ATOM 2998 O O . ASP A 1 380 ? 3.821 -7.574 64.768 1.00 87.00 380 ASP A O 1
ATOM 3002 N N . SER A 1 381 ? 2.957 -8.708 63.051 1.00 76.44 381 SER A N 1
ATOM 3003 C CA . SER A 1 381 ? 1.681 -9.019 63.707 1.00 76.44 381 SER A CA 1
ATOM 3004 C C . SER A 1 381 ? 1.677 -10.348 64.455 1.00 76.44 381 SER A C 1
ATOM 3006 O O . SER A 1 381 ? 0.620 -10.734 64.946 1.00 76.44 381 SER A O 1
ATOM 3008 N N . LYS A 1 382 ? 2.817 -11.043 64.589 1.00 73.25 382 LYS A N 1
ATOM 3009 C CA . LYS A 1 382 ? 2.905 -12.233 65.441 1.00 73.25 382 LYS A CA 1
ATOM 3010 C C . LYS A 1 382 ? 2.753 -11.780 66.899 1.00 73.25 382 LYS A C 1
ATOM 3012 O O . LYS A 1 382 ? 3.696 -11.198 67.439 1.00 73.25 382 LYS A O 1
ATOM 3017 N N . PRO A 1 383 ? 1.589 -11.998 67.541 1.00 62.97 383 PRO A N 1
ATOM 3018 C CA . PRO A 1 383 ? 1.416 -11.580 68.916 1.00 62.97 383 PRO A CA 1
ATOM 3019 C C . PRO A 1 383 ? 2.401 -12.390 69.752 1.00 62.97 383 PRO A C 1
ATOM 3021 O O . PRO A 1 383 ? 2.454 -13.620 69.653 1.00 62.97 383 PRO A O 1
ATOM 3024 N N . ALA A 1 384 ? 3.206 -11.696 70.549 1.00 61.16 384 ALA A N 1
ATOM 3025 C CA . ALA A 1 384 ? 3.934 -12.299 71.649 1.00 61.16 384 ALA A CA 1
ATOM 3026 C C . ALA A 1 384 ? 2.895 -12.736 72.690 1.00 61.16 384 ALA A C 1
ATOM 3028 O O . ALA A 1 384 ? 2.675 -12.041 73.672 1.00 61.16 384 ALA A O 1
ATOM 3029 N N . ASN A 1 385 ? 2.178 -13.825 72.412 1.00 54.25 385 ASN A N 1
ATOM 3030 C CA . ASN A 1 385 ? 1.331 -14.466 73.399 1.00 54.25 385 ASN A CA 1
ATOM 3031 C C . ASN A 1 385 ? 2.175 -15.529 74.084 1.00 54.25 385 ASN A C 1
ATOM 3033 O O . ASN A 1 385 ? 2.399 -16.622 73.562 1.00 54.25 385 ASN A O 1
ATOM 3037 N N . ASP A 1 386 ? 2.754 -15.059 75.183 1.00 52.88 386 ASP A N 1
ATOM 3038 C CA . ASP A 1 386 ? 2.768 -15.691 76.492 1.00 52.88 386 ASP A CA 1
ATOM 3039 C C . ASP A 1 386 ? 2.168 -17.099 76.550 1.00 52.88 386 ASP A C 1
ATOM 3041 O O . ASP A 1 386 ? 1.015 -17.356 76.194 1.00 52.88 386 ASP A O 1
ATOM 3045 N N . GLU A 1 387 ? 3.008 -17.993 77.055 1.00 58.31 387 GLU A N 1
ATOM 3046 C CA . GLU A 1 387 ? 2.633 -19.259 77.651 1.00 58.31 387 GLU A CA 1
ATOM 3047 C C . GLU A 1 387 ? 1.586 -18.999 78.742 1.00 58.31 387 GLU A C 1
ATOM 3049 O O . GLU A 1 387 ? 1.922 -18.469 79.798 1.00 58.31 387 GLU A O 1
ATOM 3054 N N . ASP A 1 388 ? 0.331 -19.386 78.516 1.00 49.12 388 ASP A N 1
ATOM 3055 C CA . ASP A 1 388 ? -0.478 -19.876 79.626 1.00 49.12 388 ASP A CA 1
ATOM 3056 C C . ASP A 1 388 ? -1.514 -20.904 79.170 1.00 49.12 388 ASP A C 1
ATOM 3058 O O . ASP A 1 388 ? -2.135 -20.815 78.107 1.00 49.12 388 ASP A O 1
ATOM 3062 N N . GLU A 1 389 ? -1.617 -21.926 80.001 1.00 55.44 389 GLU A N 1
ATOM 3063 C CA . GLU A 1 389 ? -2.418 -23.125 79.872 1.00 55.44 389 GLU A CA 1
ATOM 3064 C C . GLU A 1 389 ? -3.918 -22.795 79.842 1.00 55.44 389 GLU A C 1
ATOM 3066 O O . GLU A 1 389 ? -4.406 -21.988 80.629 1.00 55.44 389 GLU A O 1
ATOM 3071 N N . SER A 1 390 ? -4.699 -23.483 79.008 1.00 49.72 390 SER A N 1
ATOM 3072 C CA . SER A 1 390 ? -5.795 -24.342 79.490 1.00 49.72 390 SER A CA 1
ATOM 3073 C C . SER A 1 390 ? -6.690 -24.852 78.360 1.00 49.72 390 SER A C 1
ATOM 3075 O O . SER A 1 390 ? -7.216 -24.131 77.519 1.00 49.72 390 SER A O 1
ATOM 3077 N N . ASP A 1 391 ? -6.812 -26.168 78.414 1.00 58.84 391 ASP A N 1
ATOM 3078 C CA . ASP A 1 391 ? -7.855 -27.068 77.945 1.00 58.84 391 ASP A CA 1
ATOM 3079 C C . ASP A 1 391 ? -9.273 -26.455 77.876 1.00 58.84 391 ASP A C 1
ATOM 3081 O O . ASP A 1 391 ? -9.841 -26.085 78.904 1.00 58.84 391 ASP A O 1
ATOM 3085 N N . ALA A 1 392 ? -9.859 -26.396 76.675 1.00 47.62 392 ALA A N 1
ATOM 3086 C CA . ALA A 1 392 ? -11.307 -26.476 76.453 1.00 47.62 392 ALA A CA 1
ATOM 3087 C C . ALA A 1 392 ? -11.610 -26.679 74.959 1.00 47.62 392 ALA A C 1
ATOM 3089 O O . ALA A 1 392 ? -11.350 -25.810 74.125 1.00 47.62 392 ALA A O 1
ATOM 3090 N N . GLU A 1 393 ? -12.185 -27.838 74.637 1.00 55.75 393 GLU A N 1
ATOM 3091 C CA . GLU A 1 393 ? -12.880 -28.092 73.378 1.00 55.75 393 GLU A CA 1
ATOM 3092 C C . GLU A 1 393 ? -14.000 -27.062 73.173 1.00 55.75 393 GLU A C 1
ATOM 3094 O O . GLU A 1 393 ? -14.988 -27.067 73.905 1.00 55.75 393 GLU A O 1
ATOM 3099 N N . ASP A 1 394 ? -13.890 -26.227 72.142 1.00 51.84 394 ASP A N 1
ATOM 3100 C CA . ASP A 1 394 ? -15.070 -25.630 71.525 1.00 51.84 394 ASP A CA 1
ATOM 3101 C C . ASP A 1 394 ? -14.847 -25.502 70.018 1.00 51.84 394 ASP A C 1
ATOM 3103 O O . ASP A 1 394 ? -13.873 -24.917 69.540 1.00 51.84 394 ASP A O 1
ATOM 3107 N N . THR A 1 395 ? -15.717 -26.163 69.264 1.00 55.94 395 THR A N 1
ATOM 3108 C CA . THR A 1 395 ? -15.611 -26.315 67.813 1.00 55.94 395 THR A CA 1
ATOM 3109 C C . THR A 1 395 ? -16.370 -25.154 67.176 1.00 55.94 395 THR A C 1
ATOM 3111 O O . THR A 1 395 ? -17.593 -25.114 67.311 1.00 55.94 395 THR A O 1
ATOM 3114 N N . PRO A 1 396 ? -15.717 -24.201 66.485 1.00 50.66 396 PRO A N 1
ATOM 3115 C CA . PRO A 1 396 ? -16.432 -23.074 65.911 1.00 50.66 396 PRO A CA 1
ATOM 3116 C C . PRO A 1 396 ? -17.240 -23.518 64.688 1.00 50.66 396 PRO A C 1
ATOM 3118 O O . PRO A 1 396 ? -16.713 -24.054 63.710 1.00 50.66 396 PRO A O 1
ATOM 3121 N N . GLU A 1 397 ? -18.543 -23.274 64.779 1.00 61.94 397 GLU A N 1
ATOM 3122 C CA . GLU A 1 397 ? -19.536 -23.401 63.717 1.00 61.94 397 GLU A CA 1
ATOM 3123 C C . GLU A 1 397 ? -19.108 -22.592 62.471 1.00 61.94 397 GLU A C 1
ATOM 3125 O O . GLU A 1 397 ? -18.636 -21.456 62.603 1.00 61.94 397 GLU A O 1
ATOM 3130 N N . PRO A 1 398 ? -19.243 -23.142 61.249 1.00 59.84 398 PRO A N 1
ATOM 3131 C CA . PRO A 1 398 ? -18.846 -22.443 60.033 1.00 59.84 398 PRO A CA 1
ATOM 3132 C C . PRO A 1 398 ? -19.707 -21.186 59.810 1.00 59.84 398 PRO A C 1
ATOM 3134 O O . PRO A 1 398 ? -20.926 -21.233 59.997 1.00 59.84 398 PRO A O 1
ATOM 3137 N N . PRO A 1 399 ? -19.108 -20.058 59.381 1.00 56.00 399 PRO A N 1
ATOM 3138 C CA . PRO A 1 399 ? -19.837 -18.815 59.186 1.00 56.00 399 PRO A CA 1
ATOM 3139 C C . PRO A 1 399 ? -20.852 -18.942 58.047 1.00 56.00 399 PRO A C 1
ATOM 3141 O O . PRO A 1 399 ? -20.546 -19.436 56.960 1.00 56.00 399 PRO A O 1
ATOM 3144 N N . ALA A 1 400 ? -22.061 -18.458 58.329 1.00 56.41 400 ALA A N 1
ATOM 3145 C CA . ALA A 1 400 ? -23.171 -18.377 57.398 1.00 56.41 400 ALA A CA 1
ATOM 3146 C C . ALA A 1 400 ? -22.787 -17.626 56.113 1.00 56.41 400 ALA A C 1
ATOM 3148 O O . ALA A 1 400 ? -22.113 -16.594 56.135 1.00 56.41 400 ALA A O 1
ATOM 3149 N N . GLU A 1 401 ? -23.257 -18.183 55.001 1.00 49.88 401 GLU A N 1
ATOM 3150 C CA . GLU A 1 401 ? -23.106 -17.719 53.628 1.00 49.88 401 GLU A CA 1
ATOM 3151 C C . GLU A 1 401 ? -23.367 -16.208 53.502 1.00 49.88 401 GLU A C 1
ATOM 3153 O O . GLU A 1 401 ? -24.477 -15.717 53.710 1.00 49.88 401 GLU A O 1
ATOM 3158 N N . GLY A 1 402 ? -22.317 -15.458 53.163 1.00 51.34 402 GLY A N 1
ATOM 3159 C CA . GLY A 1 402 ? -22.407 -14.033 52.877 1.00 51.34 402 GLY A CA 1
ATOM 3160 C C . GLY A 1 402 ? -23.123 -13.778 51.552 1.00 51.34 402 GLY A C 1
ATOM 3161 O O . GLY A 1 402 ? -22.696 -14.257 50.501 1.00 51.34 402 GLY A O 1
ATOM 3162 N N . GLU A 1 403 ? -24.196 -12.988 51.605 1.00 50.16 403 GLU A N 1
ATOM 3163 C CA . GLU A 1 403 ? -24.909 -12.465 50.439 1.00 50.16 403 GLU A CA 1
ATOM 3164 C C . GLU A 1 403 ? -23.957 -11.735 49.480 1.00 50.16 403 GLU A C 1
ATOM 3166 O O . GLU A 1 403 ? -23.430 -10.655 49.766 1.00 50.16 403 GLU A O 1
ATOM 3171 N N . VAL A 1 404 ? -23.789 -12.302 48.287 1.00 48.62 404 VAL A N 1
ATOM 3172 C CA . VAL A 1 404 ? -23.130 -11.644 47.158 1.00 48.62 404 VAL A CA 1
ATOM 3173 C C . VAL A 1 404 ? -24.079 -10.579 46.605 1.00 48.62 404 VAL A C 1
ATOM 3175 O O . VAL A 1 404 ? -25.002 -10.875 45.846 1.00 48.62 404 VAL A O 1
ATOM 3178 N N . LYS A 1 405 ? -23.856 -9.314 46.974 1.00 55.97 405 LYS A N 1
ATOM 3179 C CA . LYS A 1 405 ? -24.518 -8.174 46.327 1.00 55.97 405 LYS A CA 1
ATOM 3180 C C . LYS A 1 405 ? -23.982 -8.011 44.905 1.00 55.97 405 LYS A C 1
ATOM 3182 O O . LYS A 1 405 ? -22.867 -7.543 44.694 1.00 55.97 405 LYS A O 1
ATOM 3187 N N . PHE A 1 406 ? -24.808 -8.391 43.936 1.00 50.91 406 PHE A N 1
ATOM 3188 C CA . PHE A 1 406 ? -24.630 -8.075 42.522 1.00 50.91 406 PHE A CA 1
ATOM 3189 C C . PHE A 1 406 ? -24.724 -6.554 42.323 1.00 50.91 406 PHE A C 1
ATOM 3191 O O . PHE A 1 406 ? -25.793 -5.966 42.491 1.00 50.91 406 PHE A O 1
ATOM 3198 N N . ILE A 1 407 ? -23.612 -5.913 41.966 1.00 54.12 407 ILE A N 1
ATOM 3199 C CA . ILE A 1 407 ? -23.608 -4.543 41.445 1.00 54.12 407 ILE A CA 1
ATOM 3200 C C . ILE A 1 407 ? -23.816 -4.657 39.933 1.00 54.12 407 ILE A C 1
ATOM 3202 O O . ILE A 1 407 ? -22.899 -5.014 39.199 1.00 54.12 407 ILE A O 1
ATOM 3206 N N . ASN A 1 408 ? -25.044 -4.399 39.484 1.00 61.50 408 ASN A N 1
ATOM 3207 C CA . ASN A 1 408 ? -25.369 -4.232 38.070 1.00 61.50 408 ASN A CA 1
ATOM 3208 C C . ASN A 1 408 ? -25.197 -2.760 37.691 1.00 61.50 408 ASN A C 1
ATOM 3210 O O . ASN A 1 408 ? -26.160 -2.001 37.730 1.00 61.50 408 ASN A O 1
ATOM 3214 N N . GLU A 1 409 ? -23.987 -2.377 37.300 1.00 59.31 409 GLU A N 1
ATOM 3215 C CA . GLU A 1 409 ? -23.774 -1.204 36.452 1.00 59.31 409 GLU A CA 1
ATOM 3216 C C . GLU A 1 409 ? -22.745 -1.558 35.379 1.00 59.31 409 GLU A C 1
ATOM 3218 O O . GLU A 1 409 ? -21.547 -1.610 35.651 1.00 59.31 409 GLU A O 1
ATOM 3223 N N . PHE A 1 410 ? -23.245 -1.844 34.175 1.00 44.97 410 PHE A N 1
ATOM 3224 C CA . PHE A 1 410 ? -22.611 -1.522 32.897 1.00 44.97 410 PHE A CA 1
ATOM 3225 C C . PHE A 1 410 ? -23.676 -1.404 31.809 1.00 44.97 410 PHE A C 1
ATOM 3227 O O . PHE A 1 410 ? -24.518 -2.328 31.708 1.00 44.97 410 PHE A O 1
#

Organism: NCBI:txid311494

Foldseek 3Di:
DDDDDDDDDDDDDDDDDDDDDDDDDDDDDDDDDDDDDDDDDDDDDDDDDDDPDPDDPPPVVPPQLDPFLPRPDPLLVVLLVVVLVVQWDDDDQWIAGNPPRDIDNDSVRSSVCCCPVVRVVSVVSSCVVCVPSVVVNVVVVVVVVPDPPDPPPCVVVVDDPPPPPPPPPPPPDDDDPDPPCCPDPVVVVVVPDPPDPPPPLPPDDDPDCPPPDPVLVVLVVQLLVLLLQVQLVVQWDDPDCQWIAGNVPRDIDRDSVVSSVCCVPVVVVVSVVVVVLLSVVLVVQWDADPPAFIAGNQPRDTDRDSSVSSSVLSCCQRPVNPVSSVVSSVVSCVVVVVVVVCVLVPDDPPPDDDAHPVRVVVVVVVVVVVVVVVVVVVVVPPDPDDDDDDDDDDDDDDDDDDDDDDDDDD

pLDDT: mean 75.32, std 23.21, range [28.98, 98.5]

Secondary structure (DSSP, 8-state):
----------------------------PPPP--------------------------GGGSTT----TT--SHHHHHHHHHHHHHHEEEETTEEEETTT--EESSHHHHHHHHHHHSHHHHHHHHHHH-HHHHHHHHHHHHHHHH------HHHHT------TT------S---PPPPPGGGSHHHHHHHHS---SS-TTTT-----GGG--HHHHHHHHHHHHHHHHHHHHHHEEEEETTEEEETTT--EESSHHHHHHHHHHHTHHHHHHHHHHHHHHHHHHEEE-SSS-EEETTT--EESSHHHHHHHHHIIIIIS--HHHHHHHHHHHHHHHHHHHHHHT-SS---STT--HHHHHHHHHHHHHHHHHHHHHHHHT--------------PPPPP----------

Radius of gyration: 36.64 Å; chains: 1; bounding box: 84×108×132 Å

Sequence (410 aa):
TNAAAVSQGGGGAMGIGGLLGDYDSDDERPAAGDSVKALKSAAAGAGGTESSGQQKGDDWARDFGYHGVMCNCDDCTLLLQRFSAKNLQTKGIRFKCKLCSEMAATKSAATLHFQRAHAADVQAFKKQKEPRLFKALADDAAGRAGSKISFARDDVLRKRPVDAESSFGGFAKKEKPAPPPCETHEYQQMMQEPVFTAPPWANKTRPSDEDATEMDKEVDRRIQEMQQRRFARRNILEVNSSTVRCKLCYKTLGSTVEADRHIGESHKEDFLKEMQIWERFLFTTCRRQPPFGWVCKVCNIFFPSDGSVWRHLGKEVFIRQEERHLDTWHQKEDRWGHEEDEECCGDGMNYARGLSYDSVQKLHEEARKLHEEQEARMMDSKPANDEDESDAEDTPEPPAEGEVKFINEF

InterPro domains:
  IPR013087 Zinc finger C2H2-type [SM00355] (95-118)
  IPR013087 Zinc finger C2H2-type [SM00355] (244-267)
  IPR013087 Zinc finger C2H2-type [SM00355] (294-314)